Protein 4XUU (pdb70)

Sequence (651 aa):
SRSHQELISQLLQSYKLLLPDDEKFHGGWALIDCDPSLIDATHRDVDVLLLLSNSAYYVAYYDDEVDKVNQYQRLSLENLEKIEIGPEPTLFGKPKFSCRLHYRYKEASGYFHTLRAVRNPEEDGKDTLQCIAELQITKQAGSDLPIIEKKLEAKASKPHEDIISRSHQELISQLLQSYKLLLPDDEKFHGGWALIDCDPSLIDATHRDVDVLLLLSNSAYYVAYYDDEVDKVNQYQRLSLENLEKIEIGPEPTLFGKPKFSCRLHYRYKEASGYFHTLRAVRNPEEDGKDTLQCIAELQITKQAGSDLPIIEKKLEAKASKPHEDIISRSHQELISQLLQSYKLLLPDDEKFHGGWALIDCDPSLRDVDVLLLLSNSAYYVAYYDDEVDKVNQYQRLSLENLEKIEIGPEPTLFGKPKFSCRLHYRYKEASGYFHTLRAVRNPEEDGKDTLQCIAELQITKQAGSDLPIIEKKLEAKASKPHEDIISRSHQELISQLLQSYKLLLPDDEKFHGGWALIDCDPSLIDATHRDVDVLLLLSNSAYYVAYYDDEVDKVNQYQRLSLENLEKIEIGPEPTLFGKPKFSCRLHYRYKEASGYFHTLRAVRNPEEDGKDTLQCIAELQITKQAGSDLPIIEKKLEAKASKPHEDII

Secondary structure (DSSP, 8-state):
---HHHHHHHHHHH---SS-TT--EEEEEEEEE-SPPSS--S----EEEEEEESSEEEEEEEPSSSSSEEEEEEEEGGGEEEEEE-B---SSS---SB--EEEEETTEEEEEE-EEE---TT---HHHHHHHH--HHHHH------EEESPPPS-PPPPP--B-/---HHHHHHHHHHH---SS-TT--EEEEEEEEE-SPPSS-SS----EEEEEEESSEEEEEEE-SSSSSEEEEEEEEGGGEEEEEE-B---SSSS--SB--EEE--SS---EEE-EEE---TT---HHHHHHHH--HHHHH------EEE-PPP----S-PPPB-/---HHHHHHHHHHH---SS-TT--EEEEEEEEE-S------EEEEEEESSEEEEEEEPSSSS-EEEEEEEEGGGEEEEEE-B---SSSS--SB--EEE-SSS---EEE-EEE---TT---HHHHHHHH--HHHHH------EEESPPP---PPPP--B-/---HHHHHHHHHHH---SS-TT--EEEEEEEEE-SPPSSS-S----EEEEEEESSEEEEEEEPSSS--EEEEEEEEGGGEEEEEESB---SSS---SB--EEEEETTEEEEEE-EEE---TT---HHHHHHHH--HHHHH------EEE-PPP----S----B-

InterPro domains:
  IPR002013 SAC domain [PF02383] (50-415)
  IPR002013 SAC domain [PS50275] (167-518)
  IPR022158 Inositol phosphatase [PF12456] (592-697)
  IPR034753 hSac2 domain [PS51791] (593-760)

B-factor: mean 73.81, std 25.43, range [10.41, 188.33]

Nearest PDB structures (foldseek):
  4xuu-assembly1_D  TM=9.741E-01  e=4.977E-28  Homo sapiens
  4xuu-assembly1_C  TM=9.696E-01  e=1.429E-26  Homo sapiens
  6l30-assembly1_A  TM=5.326E-01  e=2.868E-04  Homo sapiens
  3qwm-assembly1_A-2  TM=5.636E-01  e=1.780E-02  Homo sapiens
  3nom-assembly2_B  TM=3.342E-01  e=1.898E-01  Zymomonas mobilis subsp. mobilis ATCC 10988

Solvent-accessible surface area: 35186 Å² total

Foldseek 3Di:
DDDPVRVVVVVVVVVVVVDDPVKDWDDKAKWWFQADDPPDDDDDTWIWIWTDILFWIKIFTADRVDGDGPAIATGTLVFFAEAEKEFGLDPDDDGQAIWWTWGADPNHTQAITIIAHDPDSNYRRRVVVVVVRVSAVSSVCPDGYYYHYDDDDNDDGDDDDHYD/DADPCNVVVVVVVVVVVVDPPVKDWDDKAKWWFQADDDDDDDDFTWIWIWTDILFWIKIWIADGPDGDTDAIATGTLVFQAEAEKEFGLDPDDGRQAIWWTWGADPNDTQAITIIFHDDDSNDRRRVVVVVVVVSQVSSVVPDGYYYHYDHDDNDDGDDDDHYD/DDDPVRVVVVVVVVVCVVDDPPKDWDDKAWWWFQDDPCQTWIWIWTDILFWIKIWIADNPDRDTDAIAIGTLVFFAEAEKEFGPDPDDDGQAIWWTWGQDPNDTQAITIIAHDDDSPDRRRVVVVVVVVSQVSCVVPDGYYYHYDHDDPDDGDDDDYYD/DADPVNVVVVVVVVVVVVDPPPKDWDDKAKWWFLAQDDVDRDDDTWIWIWTDILFWIKIFTADDPDGHTPAIATGGLQQFAEAEKEFRADPDDDGQAMWWTWGQDPNDTQAITIIAHPDDSNDNRRVVVVVVVVSQVSSVCPDGYDYHYDDDHNDHGDDDDHYD

Structure (mmCIF, N/CA/C/O backbone):
data_4XUU
#
_entry.id   4XUU
#
_cell.length_a   61.772
_cell.length_b   82.852
_cell.length_c   157.695
_cell.angle_alpha   90.000
_cell.angle_beta   90.000
_cell.angle_gamma   90.000
#
_symmetry.space_group_name_H-M   'P 21 21 21'
#
loop_
_entity.id
_entity.type
_entity.pdbx_description
1 polymer 'Phosphatidylinositide phosphatase SAC2'
2 water water
#
loop_
_atom_site.group_PDB
_atom_site.id
_atom_site.type_symbol
_atom_site.label_atom_id
_atom_site.label_alt_id
_atom_site.label_comp_id
_atom_site.label_asym_id
_atom_site.label_entity_id
_atom_site.label_seq_id
_atom_site.pdbx_PDB_ins_code
_atom_site.Cartn_x
_atom_site.Cartn_y
_atom_site.Cartn_z
_atom_site.occupancy
_atom_site.B_iso_or_equiv
_atom_site.auth_seq_id
_atom_site.auth_comp_id
_atom_site.auth_asym_id
_atom_site.auth_atom_id
_atom_site.pdbx_PDB_model_num
ATOM 1 N N . SER A 1 1 ? 61.411 32.070 36.128 1.00 147.63 1 SER A N 1
ATOM 2 C CA . SER A 1 1 ? 60.724 33.114 35.312 1.00 135.97 1 SER A CA 1
ATOM 3 C C . SER A 1 1 ? 60.958 32.905 33.814 1.00 131.33 1 SER A C 1
ATOM 4 O O . SER A 1 1 ? 61.494 31.875 33.399 1.00 137.41 1 SER A O 1
ATOM 7 N N . ARG A 1 2 ? 60.548 33.881 33.009 1.00 122.24 2 ARG A N 1
ATOM 8 C CA . ARG A 1 2 ? 60.727 33.811 31.558 1.00 118.43 2 ARG A CA 1
ATOM 9 C C . ARG A 1 2 ? 61.528 34.988 31.008 1.00 115.51 2 ARG A C 1
ATOM 10 O O . ARG A 1 2 ? 61.468 36.096 31.545 1.00 113.22 2 ARG A O 1
ATOM 18 N N . SER A 1 3 ? 62.273 34.730 29.935 1.00 117.37 3 SER A N 1
ATOM 19 C CA . SER A 1 3 ? 63.115 35.739 29.294 1.00 117.08 3 SER A CA 1
ATOM 20 C C . SER A 1 3 ? 62.289 36.818 28.586 1.00 109.21 3 SER A C 1
ATOM 21 O O . SER A 1 3 ? 61.066 36.692 28.453 1.00 103.67 3 SER A O 1
ATOM 24 N N . HIS A 1 4 ? 62.966 37.881 28.147 1.00 110.18 4 HIS A N 1
ATOM 25 C CA . HIS A 1 4 ? 62.338 38.945 27.364 1.00 105.28 4 HIS A CA 1
ATOM 26 C C . HIS A 1 4 ? 61.747 38.352 26.092 1.00 102.29 4 HIS A C 1
ATOM 27 O O . HIS A 1 4 ? 60.657 38.737 25.670 1.00 96.66 4 HIS A O 1
ATOM 34 N N . GLN A 1 5 ? 62.471 37.402 25.504 1.00 107.29 5 GLN A N 1
ATOM 35 C CA . GLN A 1 5 ? 62.041 36.726 24.286 1.00 106.54 5 GLN A CA 1
ATOM 36 C C . GLN A 1 5 ? 60.816 35.842 24.513 1.00 101.43 5 GLN A C 1
ATOM 37 O O . GLN A 1 5 ? 59.904 35.814 23.682 1.00 96.86 5 GLN A O 1
ATOM 43 N N . GLU A 1 6 ? 60.799 35.128 25.639 1.00 103.29 6 GLU A N 1
ATOM 44 C CA . GLU A 1 6 ? 59.685 34.237 25.970 1.00 100.89 6 GLU A CA 1
ATOM 45 C C . GLU A 1 6 ? 58.351 34.964 26.139 1.00 92.60 6 GLU A C 1
ATOM 46 O O . GLU A 1 6 ? 57.309 34.470 25.697 1.00 89.36 6 GLU A O 1
ATOM 52 N N . LEU A 1 7 ? 58.397 36.138 26.765 1.00 90.35 7 LEU A N 1
ATOM 53 C CA . LEU A 1 7 ? 57.212 36.975 26.943 1.00 84.75 7 LEU A CA 1
ATOM 54 C C . LEU A 1 7 ? 56.674 37.507 25.615 1.00 80.50 7 LEU A C 1
ATOM 55 O O . LEU A 1 7 ? 55.460 37.534 25.407 1.00 76.50 7 LEU A O 1
ATOM 60 N N . ILE A 1 8 ? 57.580 37.924 24.730 1.00 82.70 8 ILE A N 1
ATOM 61 C CA . ILE A 1 8 ? 57.209 38.466 23.418 1.00 80.76 8 ILE A CA 1
ATOM 62 C C . ILE A 1 8 ? 56.522 37.404 22.559 1.00 78.83 8 ILE A C 1
ATOM 63 O O . ILE A 1 8 ? 55.514 37.682 21.910 1.00 74.86 8 ILE A O 1
ATOM 68 N N . SER A 1 9 ? 57.069 36.190 22.576 1.00 83.08 9 SER A N 1
ATOM 69 C CA . SER A 1 9 ? 56.494 35.057 21.852 1.00 83.55 9 SER A CA 1
ATOM 70 C C . SER A 1 9 ? 55.117 34.680 22.394 1.00 79.32 9 SER A C 1
ATOM 71 O O . SER A 1 9 ? 54.199 34.390 21.625 1.00 76.57 9 SER A O 1
ATOM 74 N N . GLN A 1 10 ? 54.987 34.691 23.719 1.00 80.17 10 GLN A N 1
ATOM 75 C CA . GLN A 1 10 ? 53.727 34.381 24.388 1.00 78.60 10 GLN A CA 1
ATOM 76 C C . GLN A 1 10 ? 52.643 35.395 24.023 1.00 73.24 10 GLN A C 1
ATOM 77 O O . GLN A 1 10 ? 51.535 35.012 23.645 1.00 71.01 10 GLN A O 1
ATOM 83 N N . LEU A 1 11 ? 52.977 36.683 24.129 1.00 72.68 11 LEU A N 1
ATOM 84 C CA . LEU A 1 11 ? 52.072 37.770 23.755 1.00 70.16 11 LEU A CA 1
ATOM 85 C C . LEU A 1 11 ? 51.555 37.611 22.335 1.00 67.99 11 LEU A C 1
ATOM 86 O O . LEU A 1 11 ? 50.385 37.876 22.060 1.00 65.54 11 LEU A O 1
ATOM 91 N N . LEU A 1 12 ? 52.442 37.166 21.448 1.00 70.35 12 LEU A N 1
ATOM 92 C CA . LEU A 1 12 ? 52.141 37.024 20.033 1.00 70.16 12 LEU A CA 1
ATOM 93 C C . LEU A 1 12 ? 51.115 35.926 19.765 1.00 68.97 12 LEU A C 1
ATOM 94 O O . LEU A 1 12 ? 50.130 36.163 19.064 1.00 66.25 12 LEU A O 1
ATOM 99 N N . GLN A 1 13 ? 51.346 34.736 20.320 1.00 72.62 13 GLN A N 1
ATOM 100 C CA . GLN A 1 13 ? 50.435 33.606 20.119 1.00 73.96 13 GLN A CA 1
ATOM 101 C C . GLN A 1 13 ? 49.072 33.870 20.755 1.00 71.53 13 GLN A C 1
ATOM 102 O O . GLN A 1 13 ? 48.039 33.532 20.174 1.00 70.13 13 GLN A O 1
ATOM 108 N N . SER A 1 14 ? 49.088 34.494 21.933 1.00 72.58 14 SER A N 1
ATOM 109 C CA . SER A 1 14 ? 47.874 34.880 22.649 1.00 72.75 14 SER A CA 1
ATOM 110 C C . SER A 1 14 ? 47.041 35.863 21.831 1.00 69.67 14 SER A C 1
ATOM 111 O O . SER A 1 14 ? 45.821 35.730 21.739 1.00 69.26 14 SER A O 1
ATOM 114 N N . TYR A 1 15 ? 47.721 36.837 21.232 1.00 69.32 15 TYR A N 1
ATOM 115 C CA . TYR A 1 15 ? 47.097 37.850 20.384 1.00 68.68 15 TYR A CA 1
ATOM 116 C C . TYR A 1 15 ? 46.364 37.252 19.185 1.00 66.97 15 TYR A C 1
ATOM 117 O O . TYR A 1 15 ? 45.197 37.568 18.944 1.00 66.28 15 TYR A O 1
ATOM 134 N N . LYS A 1 17 ? 45.309 34.363 18.814 1.00 67.80 17 LYS A N 1
ATOM 135 C CA . LYS A 1 17 ? 44.245 33.496 19.302 1.00 69.18 17 LYS A CA 1
ATOM 136 C C . LYS A 1 17 ? 43.009 34.302 19.710 1.00 68.00 17 LYS A C 1
ATOM 137 O O . LYS A 1 17 ? 41.874 33.854 19.517 1.00 69.05 17 LYS A O 1
ATOM 143 N N . LEU A 1 18 ? 43.239 35.487 20.273 1.00 66.79 18 LEU A N 1
ATOM 144 C CA . LEU A 1 18 ? 42.158 36.371 20.704 1.00 67.47 18 LEU A CA 1
ATOM 145 C C . LEU A 1 18 ? 41.532 37.126 19.532 1.00 64.85 18 LEU A C 1
ATOM 146 O O . LEU A 1 18 ? 40.327 37.378 19.521 1.00 66.78 18 LEU A O 1
ATOM 151 N N . LEU A 1 19 ? 42.363 37.478 18.555 1.00 61.48 19 LEU A N 1
ATOM 152 C CA . LEU A 1 19 ? 41.955 38.304 17.417 1.00 60.32 19 LEU A CA 1
ATOM 153 C C . LEU A 1 19 ? 40.770 37.733 16.633 1.00 58.91 19 LEU A C 1
ATOM 154 O O . LEU A 1 19 ? 39.901 38.481 16.186 1.00 60.56 19 LEU A O 1
ATOM 159 N N . LEU A 1 20 ? 40.745 36.411 16.478 1.00 56.74 20 LEU A N 1
ATOM 160 C CA . LEU A 1 20 ? 39.740 35.734 15.668 1.00 55.55 20 LEU A CA 1
ATOM 161 C C . LEU A 1 20 ? 39.001 34.664 16.471 1.00 57.35 20 LEU A C 1
ATOM 162 O O . LEU A 1 20 ? 39.523 34.183 17.477 1.00 59.06 20 LEU A O 1
ATOM 167 N N . PRO A 1 21 ? 37.779 34.292 16.035 1.00 58.06 21 PRO A N 1
ATOM 168 C CA . PRO A 1 21 ? 37.066 33.166 16.639 1.00 61.55 21 PRO A CA 1
ATOM 169 C C . PRO A 1 21 ? 37.863 31.861 16.582 1.00 62.39 21 PRO A C 1
ATOM 170 O O . PRO A 1 21 ? 38.719 31.697 15.710 1.00 60.04 21 PRO A O 1
ATOM 174 N N . ASP A 1 22 ? 37.570 30.955 17.516 1.00 67.43 22 ASP A N 1
ATOM 175 C CA . ASP A 1 22 ? 38.233 29.649 17.639 1.00 71.17 22 ASP A CA 1
ATOM 176 C C . ASP A 1 22 ? 38.456 28.932 16.310 1.00 70.50 22 ASP A C 1
ATOM 177 O O . ASP A 1 22 ? 39.546 28.425 16.047 1.00 71.68 22 ASP A O 1
ATOM 182 N N . ASP A 1 23 ? 37.416 28.89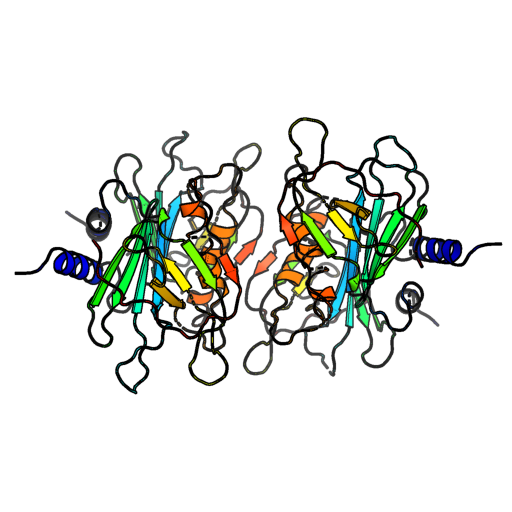8 15.483 1.00 70.89 23 ASP A N 1
ATOM 183 C CA . ASP A 1 23 ? 37.421 28.126 14.244 1.00 71.05 23 ASP A CA 1
ATOM 184 C C . ASP A 1 23 ? 38.133 28.802 13.065 1.00 65.68 23 ASP A C 1
ATOM 185 O O . ASP A 1 23 ? 38.431 28.148 12.066 1.00 66.57 23 ASP A O 1
ATOM 190 N N . GLU A 1 24 ? 38.414 30.097 13.187 1.00 60.75 24 GLU A N 1
ATOM 191 C CA . GLU A 1 24 ? 39.010 30.861 12.088 1.00 56.08 24 GLU A CA 1
ATOM 192 C C . GLU A 1 24 ? 40.540 30.914 12.124 1.00 54.87 24 GLU A C 1
ATOM 193 O O . GLU A 1 24 ? 41.151 30.909 13.194 1.00 56.33 24 GLU A O 1
ATOM 199 N N . LYS A 1 25 ? 41.144 30.960 10.939 1.00 52.92 25 LYS A N 1
ATOM 200 C CA . LYS A 1 25 ? 42.583 31.161 10.794 1.00 52.01 25 LYS A CA 1
ATOM 201 C C . LYS A 1 25 ? 42.910 32.445 10.044 1.00 47.37 25 LYS A C 1
ATOM 202 O O . LYS A 1 25 ? 42.259 32.794 9.059 1.00 45.53 25 LYS A O 1
ATOM 208 N N . PHE A 1 26 ? 43.933 33.136 10.531 1.00 46.00 26 PHE A N 1
ATOM 209 C CA . PHE A 1 26 ? 44.436 34.355 9.920 1.00 42.47 26 PHE A CA 1
ATOM 210 C C . PHE A 1 26 ? 45.121 34.052 8.591 1.00 42.69 26 PHE A C 1
ATOM 211 O O . PHE A 1 26 ? 45.910 33.115 8.491 1.00 45.90 26 PHE A O 1
ATOM 219 N N . HIS A 1 27 ? 44.800 34.848 7.576 1.00 39.73 27 HIS A N 1
ATOM 220 C CA . HIS A 1 27 ? 45.416 34.730 6.260 1.00 40.33 27 HIS A CA 1
ATOM 221 C C . HIS A 1 27 ? 46.275 35.954 5.965 1.00 38.69 27 HIS A C 1
ATOM 222 O O . HIS A 1 27 ? 47.383 35.835 5.437 1.00 40.69 27 HIS A O 1
ATOM 229 N N . GLY A 1 28 ? 45.754 37.127 6.314 1.00 35.59 28 GLY A N 1
ATOM 230 C CA . GLY A 1 28 ? 46.392 38.384 5.961 1.00 34.49 28 GLY A CA 1
ATOM 231 C C . GLY A 1 28 ? 45.686 39.595 6.530 1.00 32.05 28 GLY A C 1
ATOM 232 O O . GLY A 1 28 ? 44.522 39.512 6.942 1.00 30.95 28 GLY A O 1
ATOM 233 N N . GLY A 1 29 ? 46.410 40.714 6.555 1.00 31.70 29 GLY A N 1
ATOM 234 C CA . GLY A 1 29 ? 45.932 41.970 7.112 1.00 30.17 29 GLY A CA 1
ATOM 235 C C . GLY A 1 29 ? 46.706 43.134 6.525 1.00 31.02 29 GLY A C 1
ATOM 236 O O . GLY A 1 29 ? 47.898 43.007 6.225 1.00 32.93 29 GLY A O 1
ATOM 237 N N . TRP A 1 30 ? 46.029 44.266 6.343 1.00 29.85 30 TRP A N 1
ATOM 238 C CA . TRP A 1 30 ? 46.639 45.432 5.692 1.00 31.00 30 TRP A CA 1
ATOM 239 C C . TRP A 1 30 ? 46.183 46.739 6.327 1.00 31.33 30 TRP A C 1
ATOM 240 O O . TRP A 1 30 ? 45.013 46.892 6.691 1.00 30.29 30 TRP A O 1
ATOM 251 N N . ALA A 1 31 ? 47.113 47.675 6.460 1.00 33.81 31 ALA A N 1
ATOM 252 C CA . ALA A 1 31 ? 46.795 49.028 6.890 1.00 35.51 31 ALA A CA 1
ATOM 253 C C . ALA A 1 31 ? 46.378 49.826 5.669 1.00 35.91 31 ALA A C 1
ATOM 254 O O . ALA A 1 31 ? 47.093 49.847 4.666 1.00 36.77 31 ALA A O 1
ATOM 256 N N . LEU A 1 32 ? 45.215 50.468 5.750 1.00 36.11 32 LEU A N 1
ATOM 257 C CA . LEU A 1 32 ? 44.686 51.252 4.635 1.00 37.59 32 LEU A CA 1
ATOM 258 C C . LEU A 1 32 ? 44.095 52.587 5.093 1.00 40.98 32 LEU A C 1
ATOM 259 O O . LEU A 1 32 ? 44.121 52.923 6.280 1.00 42.35 32 LEU A O 1
ATOM 264 N N . ILE A 1 33 ? 43.580 53.347 4.131 1.00 43.37 33 ILE A N 1
ATOM 265 C CA . ILE A 1 33 ? 42.968 54.643 4.380 1.00 47.43 33 ILE A CA 1
ATOM 266 C C . ILE A 1 33 ? 41.607 54.680 3.697 1.00 47.88 33 ILE A C 1
ATOM 267 O O . ILE A 1 33 ? 41.455 54.165 2.592 1.00 46.36 33 ILE A O 1
ATOM 272 N N . ASP A 1 34 ? 40.624 55.271 4.376 1.00 51.17 34 ASP A N 1
ATOM 273 C CA . ASP A 1 34 ? 39.291 55.505 3.824 1.00 53.82 34 ASP A CA 1
ATOM 274 C C . ASP A 1 34 ? 39.387 56.472 2.647 1.00 57.94 34 ASP A C 1
ATOM 275 O O . ASP A 1 34 ? 39.957 57.553 2.768 1.00 61.42 34 ASP A O 1
ATOM 280 N N . CYS A 1 35 ? 38.830 56.066 1.512 1.00 58.99 35 CYS A N 1
ATOM 281 C CA . CYS A 1 35 ? 38.965 56.813 0.262 1.00 63.71 35 CYS A CA 1
ATOM 282 C C . CYS A 1 35 ? 37.746 57.682 -0.069 1.00 69.07 35 CYS A C 1
ATOM 283 O O . CYS A 1 35 ? 37.879 58.696 -0.757 1.00 73.63 35 CYS A O 1
ATOM 286 N N . ASP A 1 36 ? 36.570 57.291 0.416 1.00 70.26 36 ASP A N 1
ATOM 287 C CA . ASP A 1 36 ? 35.344 58.062 0.187 1.00 76.55 36 ASP A CA 1
ATOM 288 C C . ASP A 1 36 ? 35.267 59.340 1.027 1.00 81.87 36 ASP A C 1
ATOM 289 O O . ASP A 1 36 ? 35.685 59.343 2.189 1.00 80.73 36 ASP A O 1
ATOM 294 N N . PRO A 1 37 ? 34.736 60.432 0.437 1.00 88.65 37 PRO A N 1
ATOM 295 C CA . PRO A 1 37 ? 34.528 61.671 1.193 1.00 94.98 37 PRO A CA 1
ATOM 296 C C . PRO A 1 37 ? 33.563 61.453 2.356 1.00 96.68 37 PRO A C 1
ATOM 297 O O . PRO A 1 37 ? 32.412 61.062 2.144 1.00 98.06 37 PRO A O 1
ATOM 301 N N . SER A 1 38 ? 34.052 61.683 3.573 1.00 97.53 38 SER A N 1
ATOM 302 C CA . SER A 1 38 ? 33.255 61.513 4.785 1.00 99.83 38 SER A CA 1
ATOM 303 C C . SER A 1 38 ? 32.636 62.852 5.1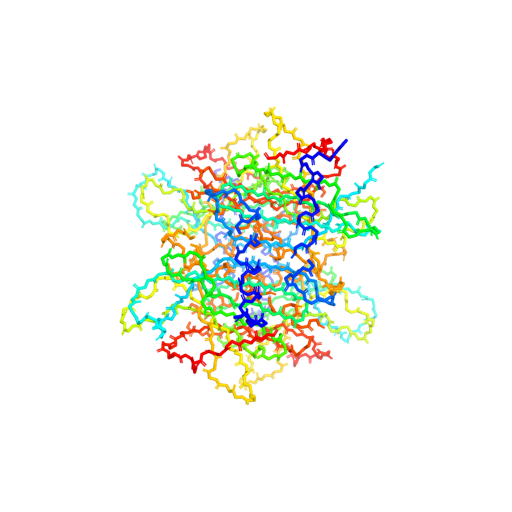85 1.00 108.63 38 SER A C 1
ATOM 304 O O . SER A 1 38 ? 33.234 63.909 4.962 1.00 112.49 38 SER A O 1
ATOM 307 N N . LEU A 1 39 ? 31.448 62.796 5.783 1.00 112.70 39 LEU A N 1
ATOM 308 C CA . LEU A 1 39 ? 30.597 63.986 5.923 1.00 122.21 39 LEU A CA 1
ATOM 309 C C . LEU A 1 39 ? 30.460 64.535 7.356 1.00 127.35 39 LEU A C 1
ATOM 310 O O . LEU A 1 39 ? 29.400 65.047 7.732 1.00 134.57 39 LEU A O 1
ATOM 315 N N . ILE A 1 40 ? 31.529 64.428 8.146 1.00 124.38 40 ILE A N 1
ATOM 316 C CA . ILE A 1 40 ? 31.598 65.110 9.442 1.00 130.17 40 ILE A CA 1
ATOM 317 C C . ILE A 1 40 ? 32.186 66.504 9.210 1.00 136.20 40 ILE A C 1
ATOM 318 O O . ILE A 1 40 ? 31.568 67.516 9.552 1.00 145.11 40 ILE A O 1
ATOM 323 N N . ASP A 1 41 ? 33.381 66.535 8.621 1.00 131.82 41 ASP A N 1
ATOM 324 C CA . ASP A 1 41 ? 34.037 67.770 8.201 1.00 137.08 41 ASP A CA 1
ATOM 325 C C . ASP A 1 41 ? 34.699 67.587 6.838 1.00 132.02 41 ASP A C 1
ATOM 326 O O . ASP A 1 41 ? 35.256 66.526 6.545 1.00 123.94 41 ASP A O 1
ATOM 331 N N . ALA A 1 42 ? 34.629 68.627 6.011 1.00 137.51 42 ALA A N 1
ATOM 332 C CA . ALA A 1 42 ? 35.269 68.619 4.698 1.00 134.40 42 ALA A CA 1
ATOM 333 C C . ALA A 1 42 ? 36.642 69.289 4.772 1.00 136.38 42 ALA A C 1
ATOM 334 O O . ALA A 1 42 ? 36.786 70.483 4.487 1.00 144.18 42 ALA A O 1
ATOM 336 N N . THR A 1 43 ? 37.640 68.506 5.176 1.00 128.73 43 THR A N 1
ATOM 337 C CA . THR A 1 43 ? 39.017 68.982 5.328 1.00 129.14 43 THR A CA 1
ATOM 338 C C . THR A 1 43 ? 39.995 67.964 4.736 1.00 121.47 43 THR A C 1
ATOM 339 O O . THR A 1 43 ? 39.623 67.180 3.859 1.00 117.77 43 THR A O 1
ATOM 343 N N . HIS A 1 44 ? 41.237 67.978 5.219 1.00 119.58 44 HIS A N 1
ATOM 344 C CA . HIS A 1 44 ? 42.278 67.074 4.725 1.00 113.11 44 HIS A CA 1
ATOM 345 C C . HIS A 1 44 ? 42.949 66.313 5.872 1.00 107.50 44 HIS A C 1
ATOM 346 O O . HIS A 1 44 ? 43.965 66.758 6.420 1.00 109.79 44 HIS A O 1
ATOM 353 N N . ARG A 1 45 ? 42.362 65.173 6.234 1.00 100.47 45 ARG A N 1
ATOM 354 C CA . ARG A 1 45 ? 42.920 64.284 7.259 1.00 94.88 45 ARG A CA 1
ATOM 355 C C . ARG A 1 45 ? 42.532 62.828 6.991 1.00 86.88 45 ARG A C 1
ATOM 356 O O . ARG A 1 45 ? 41.354 62.510 6.809 1.00 85.67 45 ARG A O 1
ATOM 364 N N . ASP A 1 46 ? 43.537 61.957 6.958 1.00 81.78 46 ASP A N 1
ATOM 365 C CA . ASP A 1 46 ? 43.349 60.550 6.595 1.00 74.64 46 ASP A CA 1
ATOM 366 C C . ASP A 1 46 ? 42.677 59.750 7.700 1.00 70.63 46 ASP A C 1
ATOM 367 O O . ASP A 1 46 ? 43.098 59.801 8.859 1.00 71.25 46 ASP A O 1
ATOM 372 N N . VAL A 1 47 ? 41.629 59.018 7.337 1.00 66.69 47 VAL A N 1
ATOM 373 C CA . VAL A 1 47 ? 41.017 58.062 8.252 1.00 62.55 47 VAL A CA 1
ATOM 374 C C . VAL A 1 47 ? 41.690 56.705 8.054 1.00 56.86 47 VAL A C 1
ATOM 375 O O . VAL A 1 47 ? 41.598 56.113 6.979 1.00 54.51 47 VAL A O 1
ATOM 379 N N . ASP A 1 48 ? 42.384 56.238 9.090 1.00 54.96 48 ASP A N 1
ATOM 380 C CA . ASP A 1 48 ? 43.039 54.931 9.075 1.00 50.38 48 ASP A CA 1
ATOM 381 C C . ASP A 1 48 ? 42.030 53.797 9.119 1.00 46.71 48 ASP A C 1
ATOM 382 O O . ASP A 1 48 ? 41.028 53.870 9.831 1.00 47.22 48 ASP A O 1
ATOM 387 N N . VAL A 1 49 ? 42.313 52.751 8.348 1.00 43.28 49 VAL A N 1
ATOM 388 C CA . VAL A 1 49 ? 41.459 51.568 8.263 1.00 40.28 49 VAL A CA 1
ATOM 389 C C . VAL A 1 49 ? 42.294 50.296 8.376 1.00 37.82 49 VAL A C 1
ATOM 390 O O . VAL A 1 49 ? 43.346 50.171 7.736 1.00 37.53 49 VAL A O 1
ATOM 394 N N . LEU A 1 50 ? 41.827 49.360 9.201 1.00 36.40 50 LEU A N 1
ATOM 395 C CA . LEU A 1 50 ? 42.449 48.048 9.284 1.00 34.39 50 LEU A CA 1
ATOM 396 C C . LEU A 1 50 ? 41.565 47.005 8.598 1.00 32.63 50 LEU A C 1
ATOM 397 O O . LEU A 1 50 ? 40.376 46.890 8.899 1.00 32.66 50 LEU A O 1
ATOM 402 N N . LEU A 1 51 ? 42.156 46.262 7.666 1.00 31.37 51 LEU A N 1
ATOM 403 C CA . LEU A 1 51 ? 41.460 45.181 6.979 1.00 30.40 51 LEU A CA 1
ATOM 404 C C . LEU A 1 51 ? 42.128 43.850 7.304 1.00 30.35 51 LEU A C 1
ATOM 405 O O . LEU A 1 51 ? 43.324 43.670 7.044 1.00 31.30 51 LEU A O 1
ATOM 410 N N . LEU A 1 52 ? 41.364 42.931 7.885 1.00 29.97 52 LEU A N 1
ATOM 411 C CA . LEU A 1 52 ? 41.881 41.605 8.207 1.00 30.42 52 LEU A CA 1
ATOM 412 C C . LEU A 1 52 ? 41.156 40.541 7.401 1.00 30.20 52 LEU A C 1
ATOM 413 O O . LEU A 1 52 ? 39.963 40.651 7.129 1.00 30.01 52 LEU A O 1
ATOM 418 N N . LEU A 1 53 ? 41.880 39.498 7.030 1.00 30.74 53 LEU A N 1
ATOM 419 C CA . LEU A 1 53 ? 41.277 38.411 6.289 1.00 31.45 53 LEU A CA 1
ATOM 420 C C . LEU A 1 53 ? 41.488 37.078 7.004 1.00 33.57 53 LEU A C 1
ATOM 421 O O . LEU A 1 53 ? 42.620 36.657 7.247 1.00 34.99 53 LEU A O 1
ATOM 426 N N . SER A 1 54 ? 40.385 36.426 7.347 1.00 34.55 54 SER A N 1
ATOM 427 C CA . SER A 1 54 ? 40.441 35.045 7.816 1.00 37.59 54 SER A CA 1
ATOM 428 C C . SER A 1 54 ? 39.990 34.110 6.699 1.00 39.17 54 SER A C 1
ATOM 429 O O . SER A 1 54 ? 39.674 34.554 5.594 1.00 38.01 54 SER A O 1
ATOM 432 N N . ASN A 1 55 ? 39.961 32.814 6.994 1.00 42.61 55 ASN A N 1
ATOM 433 C CA . ASN A 1 55 ? 39.532 31.807 6.030 1.00 44.91 55 ASN A CA 1
ATOM 434 C C . ASN A 1 55 ? 38.042 31.897 5.681 1.00 44.99 55 ASN A C 1
ATOM 435 O O . ASN A 1 55 ? 37.606 31.357 4.666 1.00 46.70 55 ASN A O 1
ATOM 440 N N . SER A 1 56 ? 37.270 32.588 6.516 1.00 43.81 56 SER A N 1
ATOM 441 C CA . SER A 1 56 ? 35.819 32.626 6.356 1.00 45.02 56 SER A CA 1
ATOM 442 C C . SER A 1 56 ? 35.201 34.025 6.429 1.00 42.69 56 SER A C 1
ATOM 443 O O . SER A 1 56 ? 34.020 34.197 6.134 1.00 43.81 56 SER A O 1
ATOM 446 N N . ALA A 1 57 ? 35.997 35.019 6.816 1.00 40.24 57 ALA A N 1
ATOM 447 C CA . ALA A 1 57 ? 35.494 36.373 7.012 1.00 38.64 57 ALA A CA 1
ATOM 448 C C . ALA A 1 57 ? 36.571 37.420 6.786 1.00 36.26 57 ALA A C 1
ATOM 449 O O . ALA A 1 57 ? 37.765 37.127 6.847 1.00 36.01 57 ALA A O 1
ATOM 451 N N . TYR A 1 58 ? 36.144 38.646 6.513 1.00 35.56 58 TYR A N 1
ATOM 452 C CA . TYR A 1 58 ? 37.054 39.778 6.537 1.00 34.04 58 TYR A CA 1
ATOM 453 C C . TYR A 1 58 ? 36.562 40.794 7.556 1.00 34.41 58 TYR A C 1
ATOM 454 O O . TYR A 1 58 ? 35.367 40.836 7.875 1.00 36.08 58 TYR A O 1
ATOM 463 N N . TYR A 1 59 ? 37.496 41.580 8.084 1.00 33.60 59 TYR A N 1
ATOM 464 C CA . TYR A 1 59 ? 37.231 42.495 9.187 1.00 34.46 59 TYR A CA 1
ATOM 465 C C . TYR A 1 59 ? 37.655 43.897 8.793 1.00 34.39 59 TYR A C 1
ATOM 466 O O . TYR A 1 59 ? 38.778 44.098 8.314 1.00 33.40 59 TYR A O 1
ATOM 475 N N . VAL A 1 60 ? 36.754 44.859 8.980 1.00 36.11 60 VAL A N 1
ATOM 476 C CA . VAL A 1 60 ? 37.049 46.252 8.668 1.00 36.97 60 VAL A CA 1
ATOM 477 C C . VAL A 1 60 ? 36.891 47.120 9.910 1.00 39.23 60 VAL A C 1
ATOM 478 O O . VAL A 1 60 ? 35.817 47.172 10.514 1.00 41.11 60 VAL A O 1
ATOM 482 N N . ALA A 1 61 ? 37.976 47.794 10.281 1.00 39.85 61 ALA A N 1
ATOM 483 C CA . ALA A 1 61 ? 37.993 48.666 11.446 1.00 42.94 61 ALA A CA 1
ATOM 484 C C . ALA A 1 61 ? 38.438 50.072 11.064 1.00 44.90 61 ALA A C 1
ATOM 485 O O . ALA A 1 61 ? 39.538 50.257 10.540 1.00 44.04 61 ALA A O 1
ATOM 487 N N . TYR A 1 62 ? 37.576 51.054 11.316 1.00 48.64 62 TYR A N 1
ATOM 488 C CA . TYR A 1 62 ? 37.915 52.462 11.108 1.00 52.14 62 TYR A CA 1
ATOM 489 C C . TYR A 1 62 ? 38.444 53.072 12.406 1.00 55.48 62 TYR A C 1
ATOM 490 O O . TYR A 1 62 ? 37.890 52.835 13.480 1.00 57.18 62 TYR A O 1
ATOM 499 N N . TYR A 1 63 ? 39.516 53.851 12.304 1.00 57.59 63 TYR A N 1
ATOM 500 C CA . TYR A 1 63 ? 40.122 54.489 13.472 1.00 61.90 63 TYR A CA 1
ATOM 501 C C . TYR A 1 63 ? 39.739 55.960 13.574 1.00 67.36 63 TYR A C 1
ATOM 502 O O . TYR A 1 63 ? 39.581 56.640 12.559 1.00 68.22 63 TYR A O 1
ATOM 511 N N . ASP A 1 64 ? 39.593 56.449 14.801 1.00 72.34 64 ASP A N 1
ATOM 512 C CA . ASP A 1 64 ? 39.381 57.875 15.025 1.00 78.96 64 ASP A CA 1
ATOM 513 C C . ASP A 1 64 ? 40.662 58.644 14.714 1.00 81.04 64 ASP A C 1
ATOM 514 O O . ASP A 1 64 ? 41.754 58.229 15.109 1.00 79.92 64 ASP A O 1
ATOM 519 N N . ASP A 1 65 ? 40.592 59.768 14.029 1.00 85.15 65 ASP A N 1
ATOM 520 C CA . ASP A 1 65 ? 41.835 60.491 13.779 1.00 88.17 65 ASP A CA 1
ATOM 521 C C . ASP A 1 65 ? 42.528 61.023 15.040 1.00 92.99 65 ASP A C 1
ATOM 522 O O . ASP A 1 65 ? 43.744 60.962 15.167 1.00 93.24 65 ASP A O 1
ATOM 527 N N . GLU A 1 66 ? 41.742 61.544 15.971 1.00 97.84 66 GLU A N 1
ATOM 528 C CA . GLU A 1 66 ? 42.272 62.126 17.188 1.00 103.47 66 GLU A CA 1
ATOM 529 C C . GLU A 1 66 ? 42.997 61.124 18.028 1.00 101.37 66 GLU A C 1
ATOM 530 O O . GLU A 1 66 ? 44.065 61.402 18.542 1.00 104.17 66 GLU A O 1
ATOM 536 N N . VAL A 1 67 ? 42.426 59.942 18.154 1.00 97.09 67 VAL A N 1
ATOM 537 C CA . VAL A 1 67 ? 43.050 58.905 18.956 1.00 95.47 67 VAL A CA 1
ATOM 538 C C . VAL A 1 67 ? 43.170 57.617 18.202 1.00 88.93 67 VAL A C 1
ATOM 539 O O . VAL A 1 67 ? 42.435 57.371 17.249 1.00 85.75 67 VAL A O 1
ATOM 543 N N . ASP A 1 68 ? 44.122 56.809 18.640 1.00 94.90 68 ASP A N 1
ATOM 544 C CA . ASP A 1 68 ? 44.459 55.562 17.974 1.00 89.45 68 ASP A CA 1
ATOM 545 C C . ASP A 1 68 ? 43.601 54.413 18.403 1.00 85.48 68 ASP A C 1
ATOM 546 O O . ASP A 1 68 ? 44.088 53.462 18.973 1.00 84.73 68 ASP A O 1
ATOM 551 N N . LYS A 1 69 ? 42.320 54.498 18.116 1.00 83.23 69 LYS A N 1
ATOM 552 C CA . LYS A 1 69 ? 41.426 53.414 18.423 1.00 79.53 69 LYS A CA 1
ATOM 553 C C . LYS A 1 69 ? 40.146 53.516 17.606 1.00 76.68 69 LYS A C 1
ATOM 554 O O . LYS A 1 69 ? 39.806 54.567 17.078 1.00 78.37 69 LYS A O 1
ATOM 560 N N . VAL A 1 70 ? 39.422 52.415 17.562 1.00 72.59 70 VAL A N 1
ATOM 561 C CA . VAL A 1 70 ? 38.263 52.248 16.731 1.00 69.35 70 VAL A CA 1
ATOM 562 C C . VAL A 1 70 ? 37.048 53.138 16.888 1.00 71.26 70 VAL A C 1
ATOM 563 O O . VAL A 1 70 ? 36.706 53.584 17.933 1.00 74.65 70 VAL A O 1
ATOM 567 N N . ASN A 1 71 ? 36.437 53.414 15.763 1.00 69.01 71 ASN A N 1
ATOM 568 C CA . ASN A 1 71 ? 35.281 54.226 15.664 1.00 70.43 71 ASN A CA 1
ATOM 569 C C . ASN A 1 71 ? 34.190 53.334 15.150 1.00 67.23 71 ASN A C 1
ATOM 570 O O . ASN A 1 71 ? 33.024 53.575 15.350 1.00 69.25 71 ASN A O 1
ATOM 575 N N . GLN A 1 72 ? 34.591 52.304 14.434 1.00 62.03 72 GLN A N 1
ATOM 576 C CA . GLN A 1 72 ? 33.659 51.382 13.835 1.00 58.92 72 GLN A CA 1
ATOM 577 C C . GLN A 1 72 ? 34.304 50.041 13.648 1.00 54.45 72 GLN A C 1
ATOM 578 O O . GLN A 1 72 ? 35.446 49.969 13.367 1.00 52.80 72 GLN A O 1
ATOM 584 N N . TYR A 1 73 ? 33.546 48.978 13.766 1.00 52.55 73 TYR A N 1
ATOM 585 C CA . TYR A 1 73 ? 34.080 47.627 13.612 1.00 48.96 73 TYR A CA 1
ATOM 586 C C . TYR A 1 73 ? 33.047 46.696 12.987 1.00 47.61 73 TYR A C 1
ATOM 587 O O . TYR A 1 73 ? 31.893 46.677 13.395 1.00 49.70 73 TYR A O 1
ATOM 596 N N . GLN A 1 74 ? 33.476 45.921 11.998 1.00 44.56 74 GLN A N 1
ATOM 597 C CA . GLN A 1 74 ? 32.593 44.998 11.296 1.00 43.79 74 GLN A CA 1
ATOM 598 C C . GLN A 1 74 ? 33.295 43.680 11.003 1.00 41.87 74 GLN A C 1
ATOM 599 O O . GLN A 1 74 ? 34.373 43.668 10.416 1.00 39.94 74 GLN A O 1
ATOM 605 N N . ARG A 1 75 ? 32.691 42.574 11.426 1.00 42.82 75 ARG A N 1
ATOM 606 C CA . ARG A 1 75 ? 33.059 41.272 10.893 1.00 41.74 75 ARG A CA 1
ATOM 607 C C . ARG A 1 75 ? 32.060 40.961 9.802 1.00 42.67 75 ARG A C 1
ATOM 608 O O . ARG A 1 75 ? 30.847 41.082 9.999 1.00 44.83 75 ARG A O 1
ATOM 616 N N . LEU A 1 76 ? 32.574 40.576 8.645 1.00 41.57 76 LEU A N 1
ATOM 617 C CA . LEU A 1 76 ? 31.735 40.336 7.485 1.00 42.87 76 LEU A CA 1
ATOM 618 C C . LEU A 1 76 ? 32.101 38.995 6.882 1.00 43.38 76 LEU A C 1
ATOM 619 O O . LEU A 1 76 ? 33.261 38.758 6.524 1.00 41.82 76 LEU A O 1
ATOM 624 N N . SER A 1 77 ? 31.114 38.110 6.793 1.00 46.37 77 SER A N 1
ATOM 625 C CA . SER A 1 77 ? 31.307 36.807 6.176 1.00 47.94 77 SER A CA 1
ATOM 626 C C . SER A 1 77 ? 31.709 36.994 4.721 1.00 46.71 77 SER A C 1
ATOM 627 O O . SER A 1 77 ? 31.252 37.935 4.063 1.00 46.24 77 SER A O 1
ATOM 630 N N . LEU A 1 78 ? 32.569 36.107 4.226 1.00 46.76 78 LEU A N 1
ATOM 631 C CA . LEU A 1 78 ? 33.013 36.176 2.837 1.00 46.08 78 LEU A CA 1
ATOM 632 C C . LEU A 1 78 ? 31.893 35.858 1.844 1.00 49.14 78 LEU A C 1
ATOM 633 O O . LEU A 1 78 ? 31.934 36.310 0.700 1.00 48.70 78 LEU A O 1
ATOM 638 N N . GLU A 1 79 ? 30.893 35.090 2.283 1.00 52.87 79 GLU A N 1
ATOM 639 C CA . GLU A 1 79 ? 29.713 34.817 1.459 1.00 56.71 79 GLU A CA 1
ATOM 640 C C . GLU A 1 79 ? 29.023 36.096 0.998 1.00 56.00 79 GLU A C 1
ATOM 641 O O . GLU A 1 79 ? 28.464 36.143 -0.100 1.00 57.91 79 GLU A O 1
ATOM 647 N N . ASN A 1 80 ? 29.068 37.123 1.846 1.00 53.79 80 ASN A N 1
ATOM 648 C CA . ASN A 1 80 ? 28.358 38.375 1.603 1.00 53.75 80 ASN A CA 1
ATOM 649 C C . ASN A 1 80 ? 29.144 39.412 0.806 1.00 50.77 80 ASN A C 1
ATOM 650 O O . ASN A 1 80 ? 28.584 40.434 0.403 1.00 51.29 80 ASN A O 1
ATOM 655 N N . LEU A 1 81 ? 30.433 39.152 0.589 1.00 48.09 81 LEU A N 1
ATOM 656 C CA . LEU A 1 81 ? 31.263 40.005 -0.258 1.00 45.68 81 LEU A CA 1
ATOM 657 C C . LEU A 1 81 ? 30.940 39.738 -1.727 1.00 47.38 81 LEU A C 1
ATOM 658 O O . LEU A 1 81 ? 31.341 38.715 -2.276 1.00 48.09 81 LEU A O 1
ATOM 663 N N . GLU A 1 82 ? 30.218 40.667 -2.352 1.00 48.49 82 GLU A N 1
ATOM 664 C CA . GLU A 1 82 ? 29.665 40.472 -3.698 1.00 51.11 82 GLU A CA 1
ATOM 665 C C . GLU A 1 82 ? 30.702 40.601 -4.810 1.00 49.48 82 GLU A C 1
ATOM 666 O O . GLU A 1 82 ? 30.808 39.726 -5.669 1.00 51.10 82 GLU A O 1
ATOM 672 N N . LYS A 1 83 ? 31.446 41.705 -4.795 1.00 46.74 83 LYS A N 1
ATOM 673 C CA . LYS A 1 83 ? 32.387 42.036 -5.860 1.00 45.48 83 LYS A CA 1
ATOM 674 C C . LYS A 1 83 ? 33.387 43.086 -5.394 1.00 42.78 83 LYS A C 1
ATOM 675 O O . LYS A 1 83 ? 33.172 43.750 -4.378 1.00 41.91 83 LYS A O 1
ATOM 681 N N . ILE A 1 84 ? 34.482 43.221 -6.139 1.00 41.68 84 ILE A N 1
ATOM 682 C CA . ILE A 1 84 ? 35.466 44.267 -5.894 1.00 39.97 84 ILE A CA 1
ATOM 683 C C . ILE A 1 84 ? 35.652 45.120 -7.147 1.00 41.44 84 ILE A C 1
ATOM 684 O O . ILE A 1 84 ? 35.808 44.594 -8.249 1.00 42.36 84 ILE A O 1
ATOM 689 N N . GLU A 1 85 ? 35.636 46.437 -6.968 1.00 41.99 85 GLU A N 1
ATOM 690 C CA . GLU A 1 85 ? 35.922 47.364 -8.059 1.00 43.87 85 GLU A CA 1
ATOM 691 C C . GLU A 1 85 ? 37.216 48.116 -7.786 1.00 43.13 85 GLU A C 1
ATOM 692 O O . GLU A 1 85 ? 37.437 48.575 -6.666 1.00 42.48 85 GLU A O 1
ATOM 698 N N . ILE A 1 86 ? 38.072 48.230 -8.799 1.00 43.93 86 ILE A N 1
ATOM 699 C CA . ILE A 1 86 ? 39.321 48.983 -8.673 1.00 44.20 86 ILE A CA 1
ATOM 700 C C . ILE A 1 86 ? 39.477 50.014 -9.794 1.00 47.42 86 ILE A C 1
ATOM 701 O O . ILE A 1 86 ? 39.591 49.663 -10.974 1.00 48.85 86 ILE A O 1
ATOM 706 N N . GLY A 1 87 ? 39.488 51.286 -9.415 1.00 49.10 87 GLY A N 1
ATOM 707 C CA . GLY A 1 87 ? 39.653 52.364 -10.379 1.00 52.94 87 GLY A CA 1
ATOM 708 C C . GLY A 1 87 ? 40.027 53.683 -9.739 1.00 55.12 87 GLY A C 1
ATOM 709 O O . GLY A 1 87 ? 40.210 53.751 -8.523 1.00 53.59 87 GLY A O 1
ATOM 710 N N . PRO A 1 88 ? 40.142 54.745 -10.559 1.00 59.32 88 PRO A N 1
ATOM 711 C CA . PRO A 1 88 ? 40.465 56.080 -10.058 1.00 62.63 88 PRO A CA 1
ATOM 712 C C . PRO A 1 88 ? 39.448 56.568 -9.030 1.00 63.17 88 PRO A C 1
ATOM 713 O O . PRO A 1 88 ? 38.249 56.308 -9.172 1.00 62.90 88 PRO A O 1
ATOM 717 N N . GLU A 1 89 ? 39.940 57.262 -8.007 1.00 64.62 89 GLU A N 1
ATOM 718 C CA . GLU A 1 89 ? 39.106 57.798 -6.925 1.00 66.02 89 GLU A CA 1
ATOM 719 C C . GLU A 1 89 ? 37.936 58.657 -7.418 1.00 70.32 89 GLU A C 1
ATOM 720 O O . GLU A 1 89 ? 38.086 59.430 -8.371 1.00 74.09 89 GLU A O 1
ATOM 726 N N . PRO A 1 90 ? 36.762 58.510 -6.773 1.00 70.29 90 PRO A N 1
ATOM 727 C CA . PRO A 1 90 ? 35.594 59.330 -7.102 1.00 74.92 90 PRO A CA 1
ATOM 728 C C . PRO A 1 90 ? 35.731 60.771 -6.601 1.00 80.33 90 PRO A C 1
ATOM 729 O O . PRO A 1 90 ? 35.159 61.128 -5.565 1.00 81.40 90 PRO A O 1
ATOM 733 N N . THR A 1 91 ? 36.487 61.588 -7.332 1.00 84.37 91 THR A N 1
ATOM 734 C CA . THR A 1 91 ? 36.660 62.996 -6.975 1.00 90.66 91 THR A CA 1
ATOM 735 C C . THR A 1 91 ? 35.441 63.815 -7.368 1.00 96.17 91 THR A C 1
ATOM 736 O O . THR A 1 91 ? 34.855 63.608 -8.435 1.00 97.15 91 THR A O 1
ATOM 740 N N . LEU A 1 92 ? 35.069 64.752 -6.502 1.00 100.53 92 LEU A N 1
ATOM 741 C CA . LEU A 1 92 ? 33.907 65.599 -6.741 1.00 106.63 92 LEU A CA 1
ATOM 742 C C . LEU A 1 92 ? 34.183 66.673 -7.798 1.00 113.35 92 LEU A C 1
ATOM 743 O O . LEU A 1 92 ? 33.249 67.240 -8.369 1.00 118.24 92 LEU A O 1
ATOM 748 N N . PHE A 1 93 ? 35.466 66.936 -8.055 1.00 114.15 93 PHE A N 1
ATOM 749 C CA . PHE A 1 93 ? 35.896 67.780 -9.176 1.00 120.20 93 PHE A CA 1
ATOM 750 C C . PHE A 1 93 ? 37.367 67.525 -9.529 1.00 118.47 93 PHE A C 1
ATOM 751 O O . PHE A 1 93 ? 38.160 67.126 -8.670 1.00 115.00 93 PHE A O 1
ATOM 759 N N . GLY A 1 94 ? 37.717 67.760 -10.792 1.00 119.24 94 GLY A N 1
ATOM 760 C CA . GLY A 1 94 ? 39.107 67.707 -11.242 1.00 119.17 94 GLY A CA 1
ATOM 761 C C . GLY A 1 94 ? 39.684 66.312 -11.393 1.00 112.05 94 GLY A C 1
ATOM 762 O O . GLY A 1 94 ? 38.957 65.315 -11.361 1.00 107.25 94 GLY A O 1
ATOM 763 N N . LYS A 1 95 ? 41.005 66.255 -11.551 1.00 111.97 95 LYS A N 1
ATOM 764 C CA . LYS A 1 95 ? 41.724 65.005 -11.790 1.00 106.40 95 LYS A CA 1
ATOM 765 C C . LYS A 1 95 ? 41.793 64.128 -10.544 1.00 100.03 95 LYS A C 1
ATOM 766 O O . LYS A 1 95 ? 42.167 64.605 -9.469 1.00 100.64 95 LYS A O 1
ATOM 772 N N . PRO A 1 96 ? 41.419 62.842 -10.682 1.00 94.43 96 PRO A N 1
ATOM 773 C CA . PRO A 1 96 ? 41.679 61.873 -9.619 1.00 88.59 96 PRO A CA 1
ATOM 774 C C . PRO A 1 96 ? 43.172 61.569 -9.546 1.00 87.68 96 PRO A C 1
ATOM 775 O O . PRO A 1 96 ? 43.824 61.414 -10.584 1.00 89.09 96 PRO A O 1
ATOM 779 N N . LYS A 1 97 ? 43.709 61.509 -8.331 1.00 85.94 97 LYS A N 1
ATOM 780 C CA . LYS A 1 97 ? 45.137 61.268 -8.142 1.00 85.64 97 LYS A CA 1
ATOM 781 C C . LYS A 1 97 ? 45.433 59.774 -8.102 1.00 79.87 97 LYS A C 1
ATOM 782 O O . LYS A 1 97 ? 46.108 59.244 -8.988 1.00 80.04 97 LYS A O 1
ATOM 788 N N . PHE A 1 98 ? 44.904 59.103 -7.081 1.00 75.30 98 PHE A N 1
ATOM 789 C CA . PHE A 1 98 ? 45.206 57.698 -6.804 1.00 70.12 98 PHE A CA 1
ATOM 790 C C . PHE A 1 98 ? 44.044 56.753 -7.119 1.00 66.19 98 PHE A C 1
ATOM 791 O O . PHE A 1 98 ? 42.918 57.187 -7.365 1.00 67.15 98 PHE A O 1
ATOM 799 N N . SER A 1 99 ? 44.334 55.456 -7.106 1.00 62.16 99 SER A N 1
ATOM 800 C CA . SER A 1 99 ? 43.318 54.428 -7.292 1.00 58.60 99 SER A CA 1
ATOM 801 C C . SER A 1 99 ? 42.686 54.073 -5.955 1.00 55.68 99 SER A C 1
ATOM 802 O O . SER A 1 99 ? 43.322 54.197 -4.906 1.00 55.22 99 SER A O 1
ATOM 805 N N . CYS A 1 100 ? 41.434 53.633 -5.996 1.00 53.99 100 CYS A N 1
ATOM 806 C CA . CYS A 1 100 ? 40.770 53.125 -4.805 1.00 51.62 100 CYS A CA 1
ATOM 807 C C . CYS A 1 100 ? 40.121 51.767 -5.049 1.00 48.60 100 CYS A C 1
ATOM 808 O O . CYS A 1 100 ? 39.813 51.399 -6.186 1.00 48.85 100 CYS A O 1
ATOM 819 N N . ARG A 1 102 ? 36.994 49.270 -3.980 1.00 42.62 102 ARG A N 1
ATOM 820 C CA . ARG A 1 102 ? 35.642 49.285 -3.457 1.00 42.60 102 ARG A CA 1
ATOM 821 C C . ARG A 1 102 ? 35.124 47.866 -3.214 1.00 40.91 102 ARG A C 1
ATOM 822 O O . ARG A 1 102 ? 35.015 47.065 -4.143 1.00 40.94 102 ARG A O 1
ATOM 830 N N . LEU A 1 103 ? 34.817 47.571 -1.955 1.00 39.75 103 LEU A N 1
ATOM 831 C CA . LEU A 1 103 ? 34.326 46.262 -1.535 1.00 38.74 103 LEU A CA 1
ATOM 832 C C . LEU A 1 103 ? 32.822 46.316 -1.309 1.00 40.68 103 LEU A C 1
ATOM 833 O O . LEU A 1 103 ? 32.360 46.870 -0.310 1.00 41.36 103 LEU A O 1
ATOM 838 N N . HIS A 1 104 ? 32.063 45.746 -2.241 1.00 42.01 104 HIS A N 1
ATOM 839 C CA . HIS A 1 104 ? 30.603 45.729 -2.151 1.00 44.72 104 HIS A CA 1
ATOM 840 C C . HIS A 1 104 ? 30.142 44.530 -1.330 1.00 44.89 104 HIS A C 1
ATOM 841 O O . HIS A 1 104 ? 30.452 43.388 -1.661 1.00 44.33 104 HIS A O 1
ATOM 848 N N . TYR A 1 105 ? 29.404 44.791 -0.258 1.00 46.48 105 TYR A N 1
ATOM 849 C CA . TYR A 1 105 ? 28.914 43.715 0.595 1.00 47.34 105 TYR A CA 1
ATOM 850 C C . TYR A 1 105 ? 27.401 43.740 0.800 1.00 51.80 105 TYR A C 1
ATOM 851 O O . TYR A 1 105 ? 26.758 44.795 0.726 1.00 53.64 105 TYR A O 1
ATOM 860 N N . ARG A 1 106 ? 26.844 42.558 1.044 1.00 54.09 106 ARG A N 1
ATOM 861 C CA . ARG A 1 106 ? 25.424 42.405 1.294 1.00 58.99 106 ARG A CA 1
ATOM 862 C C . ARG A 1 106 ? 25.182 42.418 2.800 1.00 59.94 106 ARG A C 1
ATOM 863 O O . ARG A 1 106 ? 25.880 41.737 3.558 1.00 58.24 106 ARG A O 1
ATOM 871 N N . TYR A 1 107 ? 24.201 43.210 3.222 1.00 63.38 107 TYR A N 1
ATOM 872 C CA . TYR A 1 107 ? 23.894 43.391 4.634 1.00 65.09 107 TYR A CA 1
ATOM 873 C C . TYR A 1 107 ? 22.386 43.341 4.855 1.00 70.69 107 TYR A C 1
ATOM 874 O O . TYR A 1 107 ? 21.635 44.094 4.229 1.00 73.54 107 TYR A O 1
ATOM 883 N N . LYS A 1 108 ? 21.957 42.451 5.749 1.00 72.93 108 LYS A N 1
ATOM 884 C CA . LYS A 1 108 ? 20.538 42.154 5.958 1.00 78.93 108 LYS A CA 1
ATOM 885 C C . LYS A 1 108 ? 19.857 41.848 4.621 1.00 81.41 108 LYS A C 1
ATOM 886 O O . LYS A 1 108 ? 18.739 42.296 4.360 1.00 86.15 108 LYS A O 1
ATOM 892 N N . GLU A 1 109 ? 20.562 41.092 3.779 1.00 78.80 109 GLU A N 1
ATOM 893 C CA . GLU A 1 109 ? 20.101 40.710 2.436 1.00 80.95 109 GLU A CA 1
ATOM 894 C C . GLU A 1 109 ? 19.916 41.886 1.464 1.00 81.22 109 GLU A C 1
ATOM 895 O O . GLU A 1 109 ? 19.461 41.701 0.334 1.00 83.72 109 GLU A O 1
ATOM 901 N N . ALA A 1 110 ? 20.287 43.086 1.904 1.00 79.10 110 ALA A N 1
ATOM 902 C CA . ALA A 1 110 ? 20.233 44.275 1.060 1.00 79.25 110 ALA A CA 1
ATOM 903 C C . ALA A 1 110 ? 21.625 44.633 0.548 1.00 73.74 110 ALA A C 1
ATOM 904 O O . ALA A 1 110 ? 22.620 44.418 1.241 1.00 69.65 110 ALA A O 1
ATOM 906 N N . SER A 1 111 ? 21.684 45.171 -0.668 1.00 73.91 111 SER A N 1
ATOM 907 C CA . SER A 1 111 ? 22.939 45.650 -1.241 1.00 69.64 111 SER A CA 1
ATOM 908 C C . SER A 1 111 ? 22.976 47.182 -1.276 1.00 70.29 111 SER A C 1
ATOM 909 O O . SER A 1 111 ? 22.015 47.844 -0.875 1.00 74.12 111 SER A O 1
ATOM 912 N N . GLY A 1 112 ? 24.086 47.735 -1.760 1.00 66.87 112 GLY A N 1
ATOM 913 C CA . GLY A 1 112 ? 24.299 49.178 -1.758 1.00 67.26 112 GLY A CA 1
ATOM 914 C C . GLY A 1 112 ? 25.225 49.595 -0.630 1.00 63.88 112 GLY A C 1
ATOM 915 O O . GLY A 1 112 ? 25.351 50.784 -0.325 1.00 65.23 112 GLY A O 1
ATOM 916 N N . TYR A 1 113 ? 25.861 48.606 -0.006 1.00 59.93 113 TYR A N 1
ATOM 917 C CA . TYR A 1 113 ? 26.840 48.838 1.050 1.00 56.70 113 TYR A CA 1
ATOM 918 C C . TYR A 1 113 ? 28.242 48.580 0.512 1.00 52.53 113 TYR A C 1
ATOM 919 O O . TYR A 1 113 ? 28.501 47.523 -0.082 1.00 50.84 113 TYR A O 1
ATOM 928 N N . PHE A 1 114 ? 29.146 49.536 0.721 1.00 51.05 114 PHE A N 1
ATOM 929 C CA . PHE A 1 114 ? 30.531 49.369 0.277 1.00 47.49 114 PHE A CA 1
ATOM 930 C C . PHE A 1 114 ? 31.567 50.166 1.059 1.00 46.26 114 PHE A C 1
ATOM 931 O O . PHE A 1 114 ? 31.294 51.257 1.557 1.00 48.34 114 PHE A O 1
ATOM 939 N N . HIS A 1 115 ? 32.756 49.585 1.159 1.00 43.16 115 HIS A N 1
ATOM 940 C CA . HIS A 1 115 ? 33.917 50.248 1.726 1.00 42.33 115 HIS A CA 1
ATOM 941 C C . HIS A 1 115 ? 34.811 50.679 0.584 1.00 42.13 115 HIS A C 1
ATOM 942 O O . HIS A 1 115 ? 35.065 49.902 -0.331 1.00 40.85 115 HIS A O 1
ATOM 949 N N . THR A 1 116 ? 35.285 51.917 0.633 1.00 44.00 116 THR A N 1
ATOM 950 C CA . THR A 1 116 ? 36.186 52.416 -0.398 1.00 44.60 116 THR A CA 1
ATOM 951 C C . THR A 1 116 ? 37.524 52.773 0.230 1.00 44.43 116 THR A C 1
ATOM 952 O O . THR A 1 116 ? 37.629 53.729 1.007 1.00 46.22 116 THR A O 1
ATOM 956 N N . LEU A 1 117 ? 38.540 51.985 -0.114 1.00 42.61 117 LEU A N 1
ATOM 957 C CA . LEU A 1 117 ? 39.820 52.040 0.571 1.00 42.92 117 LEU A CA 1
ATOM 958 C C . LEU A 1 117 ? 40.973 52.288 -0.389 1.00 44.03 117 LEU A C 1
ATOM 959 O O . LEU A 1 117 ? 40.884 51.966 -1.572 1.00 43.76 117 LEU A O 1
ATOM 964 N N . ARG A 1 118 ? 42.049 52.873 0.124 1.00 46.17 118 ARG A N 1
ATOM 965 C CA . ARG A 1 118 ? 43.273 53.032 -0.652 1.00 48.33 118 ARG A CA 1
ATOM 966 C C . ARG A 1 118 ? 44.493 52.777 0.219 1.00 49.55 118 ARG A C 1
ATOM 967 O O . ARG A 1 118 ? 44.390 52.699 1.446 1.00 49.24 118 ARG A O 1
ATOM 975 N N . ALA A 1 119 ? 45.644 52.641 -0.426 1.00 51.87 119 ALA A N 1
ATOM 976 C CA . ALA A 1 119 ? 46.871 52.321 0.278 1.00 54.47 119 ALA A CA 1
ATOM 977 C C . ALA A 1 119 ? 47.622 53.582 0.687 1.00 59.59 119 ALA A C 1
ATOM 978 O O . ALA A 1 119 ? 47.631 54.577 -0.043 1.00 62.17 119 ALA A O 1
ATOM 980 N N . VAL A 1 120 ? 48.240 53.535 1.864 1.00 62.45 120 VAL A N 1
ATOM 981 C CA . VAL A 1 120 ? 49.096 54.626 2.334 1.00 68.63 120 VAL A CA 1
ATOM 982 C C . VAL A 1 120 ? 50.434 54.577 1.594 1.00 72.06 120 VAL A C 1
ATOM 983 O O . VAL A 1 120 ? 51.197 53.621 1.737 1.00 71.50 120 VAL A O 1
ATOM 995 N N . ARG A 1 122 ? 54.099 56.478 0.052 1.00 91.07 122 ARG A N 1
ATOM 996 C CA . ARG A 1 122 ? 55.139 57.477 0.264 1.00 98.11 122 ARG A CA 1
ATOM 997 C C . ARG A 1 122 ? 55.719 58.027 -1.037 1.00 101.89 122 ARG A C 1
ATOM 998 O O . ARG A 1 122 ? 56.713 58.759 -1.026 1.00 107.65 122 ARG A O 1
ATOM 1006 N N . ASN A 1 123 ? 55.092 57.670 -2.154 1.00 99.26 123 ASN A N 1
ATOM 1007 C CA . ASN A 1 123 ? 55.462 58.216 -3.453 1.00 102.82 123 ASN A CA 1
ATOM 1008 C C . ASN A 1 123 ? 54.232 58.799 -4.149 1.00 101.60 123 ASN A C 1
ATOM 1009 O O . ASN A 1 123 ? 53.394 58.052 -4.666 1.00 97.13 123 ASN A O 1
ATOM 1014 N N . PRO A 1 124 ? 54.115 60.142 -4.150 1.00 106.13 124 PRO A N 1
ATOM 1015 C CA . PRO A 1 124 ? 53.019 60.860 -4.813 1.00 106.30 124 PRO A CA 1
ATOM 1016 C C . PRO A 1 124 ? 52.872 60.517 -6.300 1.00 105.44 124 PRO A C 1
ATOM 1017 O O . PRO A 1 124 ? 51.836 60.813 -6.901 1.00 104.80 124 PRO A O 1
ATOM 1021 N N . GLU A 1 125 ? 53.898 59.891 -6.875 1.00 105.72 125 GLU A N 1
ATOM 1022 C CA . GLU A 1 125 ? 53.895 59.518 -8.286 1.00 105.33 125 GLU A CA 1
ATOM 1023 C C . GLU A 1 125 ? 53.506 58.049 -8.487 1.00 98.90 125 GLU A C 1
ATOM 1024 O O . GLU A 1 125 ? 53.751 57.473 -9.551 1.00 98.99 125 GLU A O 1
ATOM 1030 N N . GLU A 1 126 ? 52.896 57.455 -7.461 1.00 93.56 126 GLU A N 1
ATOM 1031 C CA . GLU A 1 126 ? 52.434 56.065 -7.507 1.00 87.42 126 GLU A CA 1
ATOM 1032 C C . GLU A 1 126 ? 50.965 55.976 -7.104 1.00 82.73 126 GLU A C 1
ATOM 1033 O O . GLU A 1 126 ? 50.595 56.370 -5.995 1.00 82.09 126 GLU A O 1
ATOM 1039 N N . ASP A 1 127 ? 50.130 55.450 -7.998 1.00 79.47 127 ASP A N 1
ATOM 1040 C CA . ASP A 1 127 ? 48.686 55.419 -7.755 1.00 75.58 127 ASP A CA 1
ATOM 1041 C C . ASP A 1 127 ? 48.229 54.342 -6.762 1.00 70.07 127 ASP A C 1
ATOM 1042 O O . ASP A 1 127 ? 47.072 54.342 -6.334 1.00 68.05 127 ASP A O 1
ATOM 1047 N N . GLY A 1 128 ? 49.140 53.437 -6.401 1.00 67.82 128 GLY A N 1
ATOM 1048 C CA . GLY A 1 128 ? 48.866 52.391 -5.409 1.00 62.59 128 GLY A CA 1
ATOM 1049 C C . GLY A 1 128 ? 47.976 51.260 -5.892 1.00 58.24 128 GLY A C 1
ATOM 1050 O O . GLY A 1 128 ? 47.530 50.433 -5.098 1.00 55.63 128 GLY A O 1
ATOM 1051 N N . LYS A 1 129 ? 47.736 51.217 -7.198 1.00 57.96 129 LYS A N 1
ATOM 1052 C CA . LYS A 1 129 ? 46.822 50.257 -7.811 1.00 54.89 129 LYS A CA 1
ATOM 1053 C C . LYS A 1 129 ? 47.285 48.801 -7.646 1.00 52.48 129 LYS A C 1
ATOM 1054 O O . LYS A 1 129 ? 46.462 47.910 -7.404 1.00 49.98 129 LYS A O 1
ATOM 1060 N N . ASP A 1 130 ? 48.595 48.575 -7.767 1.00 53.13 130 ASP A N 1
ATOM 1061 C CA . ASP A 1 130 ? 49.179 47.239 -7.627 1.00 51.62 130 ASP A CA 1
ATOM 1062 C C . ASP A 1 130 ? 48.958 46.634 -6.230 1.00 48.55 130 ASP A C 1
ATOM 1063 O O . ASP A 1 130 ? 48.650 45.443 -6.106 1.00 46.87 130 ASP A O 1
ATOM 1068 N N . THR A 1 131 ? 49.111 47.464 -5.196 1.00 47.71 131 THR A N 1
ATOM 1069 C CA . THR A 1 131 ? 48.858 47.075 -3.810 1.00 45.27 131 THR A CA 1
ATOM 1070 C C . THR A 1 131 ? 47.406 46.631 -3.632 1.00 42.34 131 THR A C 1
ATOM 1071 O O . THR A 1 131 ? 47.132 45.643 -2.959 1.00 40.88 131 THR A O 1
ATOM 1075 N N . LEU A 1 132 ? 46.486 47.371 -4.244 1.00 41.93 132 LEU A N 1
ATOM 1076 C CA . LEU A 1 132 ? 45.063 47.074 -4.153 1.00 39.76 132 LEU A CA 1
ATOM 1077 C C . LEU A 1 132 ? 44.682 45.840 -4.978 1.00 38.94 132 LEU A C 1
ATOM 1078 O O . LEU A 1 132 ? 43.809 45.068 -4.576 1.00 37.59 132 LEU A O 1
ATOM 1083 N N . GLN A 1 133 ? 45.343 45.649 -6.119 1.00 40.22 133 GLN A N 1
ATOM 1084 C CA . GLN A 1 133 ? 45.114 44.460 -6.943 1.00 40.34 133 GLN A CA 1
ATOM 1085 C C . GLN A 1 133 ? 45.537 43.202 -6.180 1.00 39.45 133 GLN A C 1
ATOM 1086 O O . GLN A 1 133 ? 44.874 42.168 -6.257 1.00 39.22 133 GLN A O 1
ATOM 1092 N N . CYS A 1 134 ? 46.626 43.319 -5.424 1.00 39.54 134 CYS A N 1
ATOM 1093 C CA . CYS A 1 134 ? 47.138 42.235 -4.591 1.00 39.35 134 CYS A CA 1
ATOM 1094 C C . CYS A 1 134 ? 46.171 41.834 -3.490 1.00 37.43 134 CYS A C 1
ATOM 1095 O O . CYS A 1 134 ? 45.909 40.641 -3.298 1.00 37.59 134 CYS A O 1
ATOM 1098 N N . ILE A 1 135 ? 45.643 42.827 -2.777 1.00 35.98 135 ILE A N 1
ATOM 1099 C CA . ILE A 1 135 ? 44.676 42.581 -1.708 1.00 34.60 135 ILE A CA 1
ATOM 1100 C C . ILE A 1 135 ? 43.403 41.914 -2.258 1.00 34.07 135 ILE A C 1
ATOM 1101 O O . ILE A 1 135 ? 42.943 40.912 -1.712 1.00 33.69 135 ILE A O 1
ATOM 1106 N N . ALA A 1 136 ? 42.867 42.466 -3.350 1.00 34.42 136 ALA A N 1
ATOM 1107 C CA . ALA A 1 136 ? 41.688 41.916 -4.025 1.00 34.71 136 ALA A CA 1
ATOM 1108 C C . ALA A 1 136 ? 41.903 40.467 -4.438 1.00 35.91 136 ALA A C 1
ATOM 1109 O O . ALA A 1 136 ? 41.004 39.637 -4.315 1.00 36.10 136 ALA A O 1
ATOM 1111 N N . GLU A 1 137 ? 43.106 40.171 -4.917 1.00 37.36 137 GLU A N 1
ATOM 1112 C CA . GLU A 1 137 ? 43.450 38.814 -5.309 1.00 39.53 137 GLU A CA 1
ATOM 1113 C C . GLU A 1 137 ? 43.423 37.824 -4.144 1.00 39.90 137 GLU A C 1
ATOM 1114 O O . GLU A 1 137 ? 42.940 36.706 -4.306 1.00 41.31 137 GLU A O 1
ATOM 1128 N N . LEU A 1 139 ? 41.595 38.194 -1.349 1.00 37.96 139 LEU A N 1
ATOM 1129 C CA . LEU A 1 139 ? 40.184 38.077 -1.016 1.00 37.84 139 LEU A CA 1
ATOM 1130 C C . LEU A 1 139 ? 39.477 37.134 -1.989 1.00 39.48 139 LEU A C 1
ATOM 1131 O O . LEU A 1 139 ? 38.545 36.420 -1.607 1.00 40.51 139 LEU A O 1
ATOM 1136 N N . GLN A 1 140 ? 39.942 37.124 -3.239 1.00 40.08 140 GLN A N 1
ATOM 1137 C CA . GLN A 1 140 ? 39.311 36.337 -4.288 1.00 41.98 140 GLN A CA 1
ATOM 1138 C C . GLN A 1 140 ? 39.560 34.841 -4.126 1.00 44.35 140 GLN A C 1
ATOM 1139 O O . GLN A 1 140 ? 38.604 34.065 -4.095 1.00 46.32 140 GLN A O 1
ATOM 1145 N N . ILE A 1 141 ? 40.825 34.437 -4.016 1.00 44.81 141 ILE A N 1
ATOM 1146 C CA . ILE A 1 141 ? 41.153 33.015 -3.863 1.00 47.85 141 ILE A CA 1
ATOM 1147 C C . ILE A 1 141 ? 40.675 32.418 -2.533 1.00 48.40 141 ILE A C 1
ATOM 1148 O O . ILE A 1 141 ? 40.326 31.239 -2.476 1.00 51.33 141 ILE A O 1
ATOM 1153 N N . THR A 1 142 ? 40.662 33.228 -1.474 1.00 46.17 142 THR A N 1
ATOM 1154 C CA . THR A 1 142 ? 40.140 32.792 -0.183 1.00 47.11 142 THR A CA 1
ATOM 1155 C C . THR A 1 142 ? 38.660 32.423 -0.314 1.00 48.61 142 THR A C 1
ATOM 1156 O O . THR A 1 142 ? 38.227 31.381 0.190 1.00 51.29 142 THR A O 1
ATOM 1160 N N . LYS A 1 143 ? 37.903 33.264 -1.015 1.00 47.38 143 LYS A N 1
ATOM 1161 C CA . LYS A 1 143 ? 36.494 33.002 -1.266 1.00 49.38 143 LYS A CA 1
ATOM 1162 C C . LYS A 1 143 ? 36.297 31.836 -2.237 1.00 53.21 143 LYS A C 1
ATOM 1163 O O . LYS A 1 143 ? 35.356 31.051 -2.096 1.00 56.18 143 LYS A O 1
ATOM 1169 N N . GLN A 1 144 ? 37.190 31.730 -3.218 1.00 53.79 144 GLN A N 1
ATOM 1170 C CA . GLN A 1 144 ? 37.178 30.614 -4.159 1.00 57.98 144 GLN A CA 1
ATOM 1171 C C . GLN A 1 144 ? 37.481 29.283 -3.471 1.00 61.48 144 GLN A C 1
ATOM 1172 O O . GLN A 1 144 ? 36.965 28.242 -3.875 1.00 65.55 144 GLN A O 1
ATOM 1178 N N . ALA A 1 145 ? 38.306 29.330 -2.427 1.00 60.77 145 ALA A N 1
ATOM 1179 C CA . ALA A 1 145 ? 38.638 28.148 -1.635 1.00 64.48 145 ALA A CA 1
ATOM 1180 C C . ALA A 1 145 ? 37.429 27.590 -0.884 1.00 67.24 145 ALA A C 1
ATOM 1181 O O . ALA A 1 145 ? 37.326 26.379 -0.678 1.00 71.61 145 ALA A O 1
ATOM 1191 N N . GLY A 1 147 ? 34.415 27.752 -2.018 1.00 71.30 147 GLY A N 1
ATOM 1192 C CA . GLY A 1 147 ? 33.482 27.232 -3.015 1.00 74.69 147 GLY A CA 1
ATOM 1193 C C . GLY A 1 147 ? 32.826 28.234 -3.945 1.00 72.88 147 GLY A C 1
ATOM 1194 O O . GLY A 1 147 ? 32.292 27.853 -4.983 1.00 76.02 147 GLY A O 1
ATOM 1195 N N . SER A 1 148 ? 32.859 29.512 -3.585 1.00 68.35 148 SER A N 1
ATOM 1196 C CA . SER A 1 148 ? 32.178 30.533 -4.373 1.00 67.02 148 SER A CA 1
ATOM 1197 C C . SER A 1 148 ? 33.140 31.276 -5.302 1.00 63.99 148 SER A C 1
ATOM 1198 O O . SER A 1 148 ? 34.250 30.806 -5.565 1.00 63.84 148 SER A O 1
ATOM 1201 N N . ASP A 1 149 ? 32.705 32.424 -5.813 1.00 61.97 149 ASP A N 1
ATOM 1202 C CA . ASP A 1 149 ? 33.547 33.248 -6.666 1.00 59.29 149 ASP A CA 1
ATOM 1203 C C . ASP A 1 149 ? 33.469 34.720 -6.260 1.00 55.55 149 ASP A C 1
ATOM 1204 O O . ASP A 1 149 ? 32.561 35.130 -5.534 1.00 55.60 149 ASP A O 1
ATOM 1209 N N . LEU A 1 150 ? 34.437 35.506 -6.719 1.00 52.56 150 LEU A N 1
ATOM 1210 C CA . LEU A 1 150 ? 34.477 36.927 -6.421 1.00 49.33 150 LEU A CA 1
ATOM 1211 C C . LEU A 1 150 ? 35.026 37.690 -7.614 1.00 48.79 150 LEU A C 1
ATOM 1212 O O . LEU A 1 150 ? 36.225 37.627 -7.885 1.00 47.84 150 LEU A O 1
ATOM 1217 N N . PRO A 1 151 ? 34.151 38.407 -8.340 1.00 49.85 151 PRO A N 1
ATOM 1218 C CA . PRO A 1 151 ? 34.633 39.188 -9.479 1.00 49.95 151 PRO A CA 1
ATOM 1219 C C . PRO A 1 151 ? 35.447 40.417 -9.057 1.00 47.10 151 PRO A C 1
ATOM 1220 O O . PRO A 1 151 ? 35.017 41.181 -8.190 1.00 45.77 151 PRO A O 1
ATOM 1224 N N . ILE A 1 152 ? 36.627 40.574 -9.653 1.00 46.57 152 ILE A N 1
ATOM 1225 C CA . ILE A 1 152 ? 37.412 41.798 -9.522 1.00 45.19 152 ILE A CA 1
ATOM 1226 C C . ILE A 1 152 ? 37.271 42.601 -10.816 1.00 47.70 152 ILE A C 1
ATOM 1227 O O . ILE A 1 152 ? 37.645 42.130 -11.895 1.00 49.27 152 ILE A O 1
ATOM 1232 N N . ILE A 1 153 ? 36.729 43.812 -10.693 1.00 48.39 153 ILE A N 1
ATOM 1233 C CA . ILE A 1 153 ? 36.377 44.640 -11.842 1.00 51.64 153 ILE A CA 1
ATOM 1234 C C . ILE A 1 153 ? 37.242 45.899 -11.943 1.00 52.23 153 ILE A C 1
ATOM 1235 O O . ILE A 1 153 ? 37.343 46.668 -10.989 1.00 50.84 153 ILE A O 1
ATOM 1240 N N . GLU A 1 154 ? 37.866 46.094 -13.103 1.00 55.08 154 GLU A N 1
ATOM 1241 C CA . GLU A 1 154 ? 38.562 47.338 -13.412 1.00 57.20 154 GLU A CA 1
ATOM 1242 C C . GLU A 1 154 ? 37.603 48.251 -14.166 1.00 61.00 154 GLU A C 1
ATOM 1243 O O . GLU A 1 154 ? 37.218 47.956 -15.302 1.00 63.79 154 GLU A O 1
ATOM 1249 N N . LYS A 1 155 ? 37.209 49.349 -13.526 1.00 61.97 155 LYS A N 1
ATOM 1250 C CA . LYS A 1 155 ? 36.329 50.349 -14.140 1.00 66.40 155 LYS A CA 1
ATOM 1251 C C . LYS A 1 155 ? 36.397 51.668 -13.380 1.00 67.28 155 LYS A C 1
ATOM 1252 O O . LYS A 1 155 ? 37.050 51.757 -12.342 1.00 64.68 155 LYS A O 1
ATOM 1258 N N . LYS A 1 156 ? 35.726 52.690 -13.904 1.00 71.88 156 LYS A N 1
ATOM 1259 C CA . LYS A 1 156 ? 35.606 53.963 -13.203 1.00 73.90 156 LYS A CA 1
ATOM 1260 C C . LYS A 1 156 ? 34.694 53.800 -11.992 1.00 72.43 156 LYS A C 1
ATOM 1261 O O . LYS A 1 156 ? 33.713 53.052 -12.037 1.00 72.35 156 LYS A O 1
ATOM 1267 N N . LEU A 1 157 ? 35.035 54.486 -10.906 1.00 71.86 157 LEU A N 1
ATOM 1268 C CA . LEU A 1 157 ? 34.245 54.429 -9.684 1.00 70.87 157 LEU A CA 1
ATOM 1269 C C . LEU A 1 157 ? 33.188 55.529 -9.689 1.00 75.60 157 LEU A C 1
ATOM 1270 O O . LEU A 1 157 ? 33.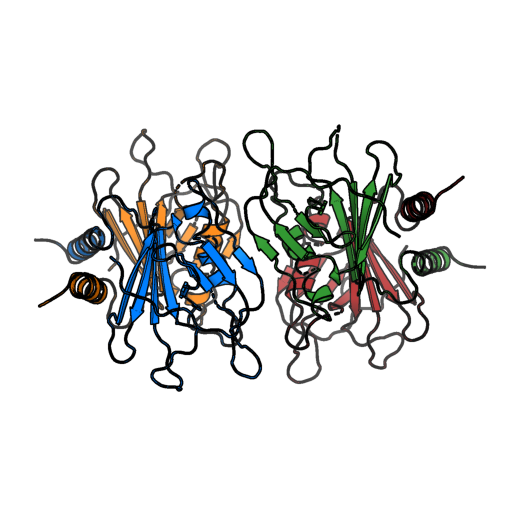458 56.666 -10.088 1.00 79.11 157 LEU A O 1
ATOM 1275 N N . GLU A 1 158 ? 31.984 55.176 -9.247 1.00 76.25 158 GLU A N 1
ATOM 1276 C CA . GLU A 1 158 ? 30.840 56.083 -9.295 1.00 81.31 158 GLU A CA 1
ATOM 1277 C C . GLU A 1 158 ? 30.854 57.092 -8.152 1.00 82.25 158 GLU A C 1
ATOM 1278 O O . GLU A 1 158 ? 31.280 56.781 -7.039 1.00 78.94 158 GLU A O 1
ATOM 1284 N N . ALA A 1 159 ? 30.376 58.298 -8.446 1.00 87.42 159 ALA A N 1
ATOM 1285 C CA . ALA A 1 159 ? 30.376 59.410 -7.497 1.00 89.58 159 ALA A CA 1
ATOM 1286 C C . ALA A 1 159 ? 29.175 59.363 -6.547 1.00 90.60 159 ALA A C 1
ATOM 1287 O O . ALA A 1 159 ? 28.409 60.331 -6.439 1.00 95.77 159 ALA A O 1
ATOM 1289 N N . LYS A 1 160 ? 29.024 58.233 -5.860 1.00 85.88 160 LYS A N 1
ATOM 1290 C CA . LYS A 1 160 ? 27.950 58.048 -4.884 1.00 86.49 160 LYS A CA 1
ATOM 1291 C C . LYS A 1 160 ? 28.483 57.542 -3.548 1.00 81.83 160 LYS A C 1
ATOM 1292 O O . LYS A 1 160 ? 29.559 56.947 -3.482 1.00 77.39 160 LYS A O 1
ATOM 1298 N N . ALA A 1 161 ? 27.723 57.799 -2.488 1.00 83.28 161 ALA A N 1
ATOM 1299 C CA . ALA A 1 161 ? 28.075 57.339 -1.154 1.00 79.65 161 ALA A CA 1
ATOM 1300 C C . ALA A 1 161 ? 27.428 55.990 -0.859 1.00 76.88 161 ALA A C 1
ATOM 1301 O O . ALA A 1 161 ? 26.390 55.649 -1.426 1.00 79.06 161 ALA A O 1
ATOM 1303 N N . SER A 1 162 ? 28.060 55.223 0.022 1.00 72.44 162 SER A N 1
ATOM 1304 C CA . SER A 1 162 ? 27.495 53.971 0.503 1.00 70.24 162 SER A CA 1
ATOM 1305 C C . SER A 1 162 ? 26.357 54.234 1.481 1.00 73.49 162 SER A C 1
ATOM 1306 O O . SER A 1 162 ? 26.288 55.306 2.085 1.00 76.19 162 SER A O 1
ATOM 1309 N N . LYS A 1 163 ? 25.471 53.251 1.627 1.00 73.58 163 LYS A N 1
ATOM 1310 C CA . LYS A 1 163 ? 24.506 53.239 2.724 1.00 76.36 163 LYS A CA 1
ATOM 1311 C C . LYS A 1 163 ? 25.289 53.234 4.036 1.00 74.00 163 LYS A C 1
ATOM 1312 O O . LYS A 1 163 ? 26.369 52.643 4.098 1.00 69.77 163 LYS A O 1
ATOM 1318 N N . PRO A 1 164 ? 24.762 53.896 5.085 1.00 77.35 164 PRO A N 1
ATOM 1319 C CA . PRO A 1 164 ? 25.495 53.954 6.355 1.00 75.90 164 PRO A CA 1
ATOM 1320 C C . PRO A 1 164 ? 25.889 52.570 6.874 1.00 72.10 164 PRO A C 1
ATOM 1321 O O . PRO A 1 164 ? 25.063 51.654 6.888 1.00 72.74 164 PRO A O 1
ATOM 1325 N N . HIS A 1 165 ? 27.152 52.424 7.269 1.00 68.75 165 HIS A N 1
ATOM 1326 C CA . HIS A 1 165 ? 27.641 51.169 7.830 1.00 65.69 165 HIS A CA 1
ATOM 1327 C C . HIS A 1 165 ? 27.185 51.021 9.273 1.00 68.11 165 HIS A C 1
ATOM 1328 O O . HIS A 1 165 ? 27.123 51.996 10.023 1.00 70.82 165 HIS A O 1
ATOM 1335 N N . GLU A 1 166 ? 26.879 49.791 9.658 1.00 67.61 166 GLU A N 1
ATOM 1336 C CA . GLU A 1 166 ? 26.522 49.488 11.034 1.00 69.98 166 GLU A CA 1
ATOM 1337 C C . GLU A 1 166 ? 27.525 48.505 11.617 1.00 67.02 166 GLU A C 1
ATOM 1338 O O . GLU A 1 166 ? 28.077 47.675 10.896 1.00 63.82 166 GLU A O 1
ATOM 1344 N N . ASP A 1 167 ? 27.775 48.616 12.919 1.00 68.64 167 ASP A N 1
ATOM 1345 C CA . ASP A 1 167 ? 28.689 47.707 13.600 1.00 66.86 167 ASP A CA 1
ATOM 1346 C C . ASP A 1 167 ? 28.126 46.291 13.589 1.00 66.95 167 ASP A C 1
ATOM 1347 O O . ASP A 1 167 ? 26.931 46.089 13.817 1.00 70.00 167 ASP A O 1
ATOM 1352 N N . ILE A 1 168 ? 28.986 45.320 13.295 1.00 64.07 168 ILE A N 1
ATOM 1353 C CA . ILE A 1 168 ? 28.574 43.918 13.231 1.00 64.62 168 ILE A CA 1
ATOM 1354 C C . ILE A 1 168 ? 29.644 42.967 13.771 1.00 63.45 168 ILE A C 1
ATOM 1355 O O . ILE A 1 168 ? 30.806 43.019 13.370 1.00 60.57 168 ILE A O 1
ATOM 1360 N N . ILE A 1 169 ? 29.218 42.113 14.698 1.00 66.44 169 ILE A N 1
ATOM 1361 C CA . ILE A 1 169 ? 30.080 41.161 15.388 1.00 66.79 169 ILE A CA 1
ATOM 1362 C C . ILE A 1 169 ? 30.163 39.836 14.628 1.00 66.11 169 ILE A C 1
ATOM 1363 O O . ILE A 1 169 ? 31.217 39.201 14.585 1.00 64.87 169 ILE A O 1
ATOM 1369 N N . SER B 1 1 ? 27.581 48.304 30.789 1.00 114.37 1 SER B N 1
ATOM 1370 C CA . SER B 1 1 ? 28.127 49.581 30.246 1.00 117.04 1 SER B CA 1
ATOM 1371 C C . SER B 1 1 ? 28.925 49.337 28.967 1.00 110.21 1 SER B C 1
ATOM 1372 O O . SER B 1 1 ? 28.573 49.848 27.902 1.00 109.96 1 SER B O 1
ATOM 1375 N N . ARG B 1 2 ? 29.998 48.556 29.082 1.00 105.53 2 ARG B N 1
ATOM 1376 C CA . ARG B 1 2 ? 30.861 48.236 27.947 1.00 99.41 2 ARG B CA 1
ATOM 1377 C C . ARG B 1 2 ? 30.201 47.197 27.042 1.00 94.34 2 ARG B C 1
ATOM 1378 O O . ARG B 1 2 ? 29.690 46.182 27.519 1.00 93.39 2 ARG B O 1
ATOM 1386 N N . SER B 1 3 ? 30.212 47.465 25.738 1.00 92.08 3 SER B N 1
ATOM 1387 C CA . SER B 1 3 ? 29.611 46.569 24.754 1.00 88.65 3 SER B CA 1
ATOM 1388 C C . SER B 1 3 ? 30.653 45.666 24.096 1.00 83.45 3 SER B C 1
ATOM 1389 O O . SER B 1 3 ? 31.862 45.897 24.221 1.00 82.20 3 SER B O 1
ATOM 1392 N N . HIS B 1 4 ? 30.172 44.641 23.393 1.00 81.17 4 HIS B N 1
ATOM 1393 C CA . HIS B 1 4 ? 31.036 43.688 22.697 1.00 77.14 4 HIS B CA 1
ATOM 1394 C C . HIS B 1 4 ? 31.990 44.409 21.755 1.00 75.82 4 HIS B C 1
ATOM 1395 O O . HIS B 1 4 ? 33.194 44.131 21.741 1.00 73.46 4 HIS B O 1
ATOM 1402 N N . GLN B 1 5 ? 31.446 45.339 20.974 1.00 78.04 5 GLN B N 1
ATOM 1403 C CA . GLN B 1 5 ? 32.243 46.129 20.039 1.00 77.76 5 GLN B CA 1
ATOM 1404 C C . GLN B 1 5 ? 33.330 46.916 20.766 1.00 77.64 5 GLN B C 1
ATOM 1405 O O . GLN B 1 5 ? 34.489 46.907 20.350 1.00 75.27 5 GLN B O 1
ATOM 1411 N N . GLU B 1 6 ? 32.947 47.579 21.858 1.00 80.85 6 GLU B N 1
ATOM 1412 C CA . GLU B 1 6 ? 33.882 48.337 22.688 1.00 82.31 6 GLU B CA 1
ATOM 1413 C C . GLU B 1 6 ? 35.000 47.451 23.250 1.00 78.74 6 GLU B C 1
ATOM 1414 O O . GLU B 1 6 ? 36.154 47.877 23.329 1.00 78.48 6 GLU B O 1
ATOM 1420 N N . LEU B 1 7 ? 34.654 46.220 23.625 1.00 76.62 7 LEU B N 1
ATOM 1421 C CA . LEU B 1 7 ? 35.635 45.272 24.152 1.00 74.33 7 LEU B CA 1
ATOM 1422 C C . LEU B 1 7 ? 36.594 44.756 23.080 1.00 70.55 7 LEU B C 1
ATOM 1423 O O . LEU B 1 7 ? 37.803 44.718 23.305 1.00 69.77 7 LEU B O 1
ATOM 1428 N N . ILE B 1 8 ? 36.060 44.357 21.926 1.00 69.08 8 ILE B N 1
ATOM 1429 C CA . ILE B 1 8 ? 36.901 43.863 20.828 1.00 66.67 8 ILE B CA 1
ATOM 1430 C C . ILE B 1 8 ? 37.764 44.981 20.228 1.00 66.65 8 ILE B C 1
ATOM 1431 O O . ILE B 1 8 ? 38.881 44.734 19.765 1.00 64.70 8 ILE B O 1
ATOM 1436 N N . SER B 1 9 ? 37.243 46.206 20.272 1.00 69.68 9 SER B N 1
ATOM 1437 C CA . SER B 1 9 ? 37.963 47.391 19.807 1.00 71.27 9 SER B CA 1
ATOM 1438 C C . SER B 1 9 ? 39.139 47.741 20.716 1.00 71.91 9 SER B C 1
ATOM 1439 O O . SER B 1 9 ? 40.246 47.987 20.236 1.00 70.68 9 SER B O 1
ATOM 1442 N N . GLN B 1 10 ? 38.884 47.763 22.024 1.00 74.75 10 GLN B N 1
ATOM 1443 C CA . GLN B 1 10 ? 39.902 48.070 23.032 1.00 77.22 10 GLN B CA 1
ATOM 1444 C C . GLN B 1 10 ? 40.990 47.000 23.042 1.00 74.46 10 GLN B C 1
ATOM 1445 O O . GLN B 1 10 ? 42.150 47.282 23.347 1.00 75.40 10 GLN B O 1
ATOM 1451 N N . LEU B 1 11 ? 40.595 45.778 22.697 1.00 72.21 11 LEU B N 1
ATOM 1452 C CA . LEU B 1 11 ? 41.510 44.652 22.567 1.00 70.65 11 LEU B CA 1
ATOM 1453 C C . LEU B 1 11 ? 42.438 44.827 21.361 1.00 68.78 11 LEU B C 1
ATOM 1454 O O . LEU B 1 11 ? 43.630 44.519 21.438 1.00 68.30 11 LEU B O 1
ATOM 1459 N N . LEU B 1 12 ? 41.883 45.315 20.252 1.00 68.65 12 LEU B N 1
ATOM 1460 C CA . LEU B 1 12 ? 42.662 45.613 19.048 1.00 67.94 12 LEU B CA 1
ATOM 1461 C C . LEU B 1 12 ? 43.671 46.732 19.292 1.00 69.89 12 LEU B C 1
ATOM 1462 O O . LEU B 1 12 ? 44.824 46.633 18.876 1.00 68.82 12 LEU B O 1
ATOM 1467 N N . GLN B 1 13 ? 43.225 47.792 19.967 1.00 73.93 13 GLN B N 1
ATOM 1468 C CA . GLN B 1 13 ? 44.075 48.935 20.291 1.00 77.60 13 GLN B CA 1
ATOM 1469 C C . GLN B 1 13 ? 45.260 48.520 21.159 1.00 78.62 13 GLN B C 1
ATOM 1470 O O . GLN B 1 13 ? 46.409 48.814 20.828 1.00 78.53 13 GLN B O 1
ATOM 1476 N N . SER B 1 14 ? 44.967 47.831 22.260 1.00 80.70 14 SER B N 1
ATOM 1477 C CA . SER B 1 14 ? 45.984 47.398 23.216 1.00 83.44 14 SER B CA 1
ATOM 1478 C C . SER B 1 14 ? 47.047 46.519 22.571 1.00 81.06 14 SER B C 1
ATOM 1479 O O . SER B 1 14 ? 48.226 46.604 22.911 1.00 82.86 14 SER B O 1
ATOM 1482 N N . TYR B 1 15 ? 46.622 45.688 21.629 1.00 78.29 15 TYR B N 1
ATOM 1483 C CA . TYR B 1 15 ? 47.511 44.714 21.016 1.00 77.30 15 TYR B CA 1
ATOM 1484 C C . TYR B 1 15 ? 48.350 45.231 19.847 1.00 75.87 15 TYR B C 1
ATOM 1485 O O . TYR B 1 15 ? 49.359 44.619 19.488 1.00 75.45 15 TYR B O 1
ATOM 1502 N N . LYS B 1 17 ? 49.510 48.202 20.303 1.00 80.33 17 LYS B N 1
ATOM 1503 C CA . LYS B 1 17 ? 50.392 48.962 21.180 1.00 83.80 17 LYS B CA 1
ATOM 1504 C C . LYS B 1 17 ? 51.393 48.064 21.915 1.00 84.29 17 LYS B C 1
ATOM 1505 O O . LYS B 1 17 ? 52.444 48.532 22.360 1.00 87.53 17 LYS B O 1
ATOM 1511 N N . LEU B 1 18 ? 51.065 46.780 22.041 1.00 81.63 18 LEU B N 1
ATOM 1512 C CA . LEU B 1 18 ? 51.930 45.824 22.736 1.00 82.82 18 LEU B CA 1
ATOM 1513 C C . LEU B 1 18 ? 52.896 45.095 21.805 1.00 79.89 18 LEU B C 1
ATOM 1514 O O . LEU B 1 18 ? 54.042 44.837 22.179 1.00 82.47 18 LEU B O 1
ATOM 1519 N N . LEU B 1 19 ? 52.427 44.764 20.604 1.00 74.94 19 LEU B N 1
ATOM 1520 C CA . LEU B 1 19 ? 53.222 44.019 19.626 1.00 72.60 19 LEU B CA 1
ATOM 1521 C C . LEU B 1 19 ? 54.394 44.808 19.052 1.00 71.83 19 LEU B C 1
ATOM 1522 O O . LEU B 1 19 ? 55.509 44.290 18.949 1.00 72.99 19 LEU B O 1
ATOM 1527 N N . LEU B 1 20 ? 54.127 46.055 18.674 1.00 70.02 20 LEU B N 1
ATOM 1528 C CA . LEU B 1 20 ? 55.115 46.903 18.023 1.00 69.22 20 LEU B CA 1
ATOM 1529 C C . LEU B 1 20 ? 55.608 48.000 18.955 1.00 72.39 20 LEU B C 1
ATOM 1530 O O . LEU B 1 20 ? 54.847 48.483 19.794 1.00 74.45 20 LEU B O 1
ATOM 1535 N N . PRO B 1 21 ? 56.889 48.395 18.812 1.00 73.45 21 PRO B N 1
ATOM 1536 C CA . PRO B 1 21 ? 57.426 49.572 19.502 1.00 77.46 21 PRO B CA 1
ATOM 1537 C C . PRO B 1 21 ? 56.658 50.852 19.166 1.00 77.69 21 PRO B C 1
ATOM 1538 O O . PRO B 1 21 ? 56.048 50.948 18.097 1.00 74.41 21 PRO B O 1
ATOM 1542 N N . ASP B 1 22 ? 56.706 51.821 20.079 1.00 82.55 22 ASP B N 1
ATOM 1543 C CA . ASP B 1 22 ? 55.983 53.092 19.949 1.00 84.77 22 ASP B CA 1
ATOM 1544 C C . ASP B 1 22 ? 56.161 53.814 18.607 1.00 82.84 22 ASP B C 1
ATOM 1545 O O . ASP B 1 22 ? 55.203 54.376 18.075 1.00 82.82 22 ASP B O 1
ATOM 1550 N N . ASP B 1 23 ? 57.375 53.797 18.063 1.00 86.22 23 ASP B N 1
ATOM 1551 C CA . ASP B 1 23 ? 57.649 54.518 16.817 1.00 85.47 23 ASP B CA 1
ATOM 1552 C C . ASP B 1 23 ? 57.208 53.799 15.534 1.00 78.57 23 ASP B C 1
ATOM 1553 O O . ASP B 1 23 ? 57.161 54.411 14.467 1.00 78.53 23 ASP B O 1
ATOM 1558 N N . GLU B 1 24 ? 56.870 52.514 15.643 1.00 73.42 24 GLU B N 1
ATOM 1559 C CA . GLU B 1 24 ? 56.517 51.708 14.469 1.00 67.37 24 GLU B CA 1
ATOM 1560 C C . GLU B 1 24 ? 55.018 51.609 14.212 1.00 64.38 24 GLU B C 1
ATOM 1561 O O . GLU B 1 24 ? 54.216 51.549 15.143 1.00 65.48 24 GLU B O 1
ATOM 1567 N N . LYS B 1 25 ? 54.658 51.576 12.933 1.00 61.38 25 LYS B N 1
ATOM 1568 C CA . LYS B 1 25 ? 53.264 51.487 12.511 1.00 59.24 25 LYS B CA 1
ATOM 1569 C C . LYS B 1 25 ? 53.050 50.293 11.582 1.00 53.96 25 LYS B C 1
ATOM 1570 O O . LYS B 1 25 ? 53.793 50.109 10.615 1.00 52.70 25 LYS B O 1
ATOM 1576 N N . PHE B 1 26 ? 52.033 49.492 11.892 1.00 51.45 26 PHE B N 1
ATOM 1577 C CA . PHE B 1 26 ? 51.645 48.325 11.090 1.00 47.26 26 PHE B CA 1
ATOM 1578 C C . PHE B 1 26 ? 51.323 48.687 9.640 1.00 46.35 26 PHE B C 1
ATOM 1579 O O . PHE B 1 26 ? 50.659 49.687 9.380 1.00 48.97 26 PHE B O 1
ATOM 1587 N N . HIS B 1 27 ? 51.798 47.869 8.706 1.00 43.32 27 HIS B N 1
ATOM 1588 C CA . HIS B 1 27 ? 51.471 48.033 7.288 1.00 42.88 27 HIS B CA 1
ATOM 1589 C C . HIS B 1 27 ? 50.794 46.780 6.731 1.00 40.08 27 HIS B C 1
ATOM 1590 O O . HIS B 1 27 ? 49.762 46.870 6.065 1.00 40.72 27 HIS B O 1
ATOM 1597 N N . GLY B 1 28 ? 51.380 45.616 7.016 1.00 37.43 28 GLY B N 1
ATOM 1598 C CA . GLY B 1 28 ? 50.901 44.352 6.475 1.00 35.41 28 GLY B CA 1
ATOM 1599 C C . GLY B 1 28 ? 51.266 43.135 7.309 1.00 34.02 28 GLY B C 1
ATOM 1600 O O . GLY B 1 28 ? 52.209 43.176 8.112 1.00 33.94 28 GLY B O 1
ATOM 1601 N N . GLY B 1 29 ? 50.503 42.058 7.114 1.00 33.22 29 GLY B N 1
ATOM 1602 C CA . GLY B 1 29 ? 50.729 40.782 7.787 1.00 32.79 29 GLY B CA 1
ATOM 1603 C C . GLY B 1 29 ? 50.204 39.605 6.979 1.00 32.69 29 GLY B C 1
ATOM 1604 O O . GLY B 1 29 ? 49.138 39.686 6.368 1.00 33.46 29 GLY B O 1
ATOM 1605 N N . TRP B 1 30 ? 50.956 38.507 6.965 1.00 32.23 30 TRP B N 1
ATOM 1606 C CA . TRP B 1 30 ? 50.585 37.344 6.154 1.00 32.79 30 TRP B CA 1
ATOM 1607 C C . TRP B 1 30 ? 50.891 36.043 6.875 1.00 33.83 30 TRP B C 1
ATOM 1608 O O . TRP B 1 30 ? 51.928 35.917 7.530 1.00 34.18 30 TRP B O 1
ATOM 1619 N N . ALA B 1 31 ? 49.989 35.079 6.740 1.00 35.59 31 ALA B N 1
ATOM 1620 C CA . ALA B 1 31 ? 50.215 33.728 7.231 1.00 37.97 31 ALA B CA 1
ATOM 1621 C C . ALA B 1 31 ? 50.948 32.953 6.156 1.00 38.61 31 ALA B C 1
ATOM 1622 O O . ALA B 1 31 ? 50.546 32.941 4.987 1.00 38.61 31 ALA B O 1
ATOM 1624 N N . LEU B 1 32 ? 52.044 32.323 6.548 1.00 40.09 32 LEU B N 1
ATOM 1625 C CA . LEU B 1 32 ? 52.874 31.602 5.600 1.00 41.69 32 LEU B CA 1
ATOM 1626 C C . LEU B 1 32 ? 53.286 30.250 6.170 1.00 45.80 32 LEU B C 1
ATOM 1627 O O . LEU B 1 32 ? 53.049 29.960 7.346 1.00 47.48 32 LEU B O 1
ATOM 1632 N N . ILE B 1 33 ? 53.871 29.419 5.317 1.00 48.61 33 ILE B N 1
ATOM 1633 C CA . ILE B 1 33 ? 54.410 28.132 5.728 1.00 53.69 33 ILE B CA 1
ATOM 1634 C C . ILE B 1 33 ? 55.895 28.086 5.376 1.00 55.16 33 ILE B C 1
ATOM 1635 O O . ILE B 1 33 ? 56.304 28.556 4.312 1.00 53.61 33 ILE B O 1
ATOM 1640 N N . ASP B 1 34 ? 56.688 27.540 6.294 1.00 59.48 34 ASP B N 1
ATOM 1641 C CA . ASP B 1 34 ? 58.120 27.330 6.094 1.00 63.00 34 ASP B CA 1
ATOM 1642 C C . ASP B 1 34 ? 58.355 26.401 4.907 1.00 66.69 34 ASP B C 1
ATOM 1643 O O . ASP B 1 34 ? 57.760 25.327 4.820 1.00 69.81 34 ASP B O 1
ATOM 1648 N N 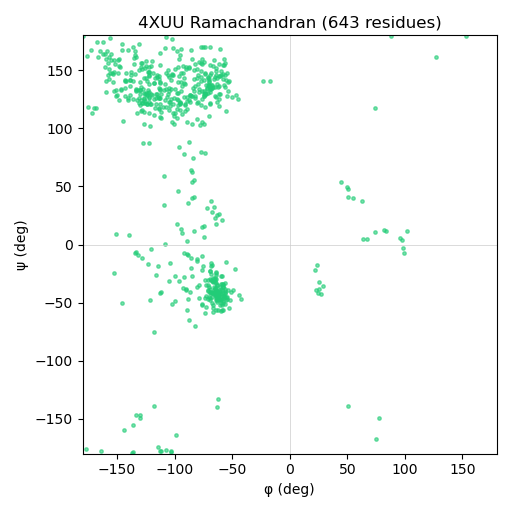. CYS B 1 35 ? 59.221 26.831 3.996 1.00 67.73 35 CYS B N 1
ATOM 1649 C CA . CYS B 1 35 ? 59.466 26.103 2.756 1.00 72.05 35 CYS B CA 1
ATOM 1650 C C . CYS B 1 35 ? 60.793 25.333 2.768 1.00 78.21 35 CYS B C 1
ATOM 1651 O O . CYS B 1 35 ? 61.000 24.440 1.945 1.00 82.13 35 CYS B O 1
ATOM 1654 N N . ASP B 1 36 ? 61.678 25.674 3.704 1.00 80.47 36 ASP B N 1
ATOM 1655 C CA . ASP B 1 36 ? 62.961 24.979 3.851 1.00 87.66 36 ASP B CA 1
ATOM 1656 C C . ASP B 1 36 ? 62.802 23.595 4.485 1.00 93.73 36 ASP B C 1
ATOM 1657 O O . ASP B 1 36 ? 62.120 23.455 5.505 1.00 93.37 36 ASP B O 1
ATOM 1662 N N . PRO B 1 37 ? 63.432 22.567 3.884 1.00 100.42 37 PRO B N 1
ATOM 1663 C CA . PRO B 1 37 ? 63.373 21.229 4.464 1.00 107.31 37 PRO B CA 1
ATOM 1664 C C . PRO B 1 37 ? 64.167 21.173 5.764 1.00 111.78 37 PRO B C 1
ATOM 1665 O O . PRO B 1 37 ? 65.366 21.470 5.773 1.00 114.45 37 PRO B O 1
ATOM 1669 N N . SER B 1 38 ? 63.490 20.815 6.852 1.00 113.61 38 SER B N 1
ATOM 1670 C CA . SER B 1 38 ? 64.118 20.731 8.170 1.00 118.71 38 SER B CA 1
ATOM 1671 C C . SER B 1 38 ? 64.801 19.381 8.375 1.00 128.63 38 SER B C 1
ATOM 1672 O O . SER B 1 38 ? 64.478 18.404 7.696 1.00 131.84 38 SER B O 1
ATOM 1675 N N . LEU B 1 39 ? 65.737 19.335 9.319 1.00 134.44 39 LEU B N 1
ATOM 1676 C CA . LEU B 1 39 ? 66.560 18.147 9.541 1.00 144.93 39 LEU B CA 1
ATOM 1677 C C . LEU B 1 39 ? 66.190 17.435 10.848 1.00 150.98 39 LEU B C 1
ATOM 1678 O O . LEU B 1 39 ? 67.035 17.255 11.733 1.00 157.93 39 LEU B O 1
ATOM 1683 N N . ILE B 1 40 ? 64.924 17.024 10.956 1.00 149.11 40 ILE B N 1
ATOM 1684 C CA . ILE B 1 40 ? 64.405 16.408 12.187 1.00 154.70 40 ILE B CA 1
ATOM 1685 C C . ILE B 1 40 ? 63.931 14.958 11.997 1.00 161.91 40 ILE B C 1
ATOM 1686 O O . ILE B 1 40 ? 64.618 14.024 12.414 1.00 171.77 40 ILE B O 1
ATOM 1691 N N . ASP B 1 41 ? 62.766 14.779 11.372 1.00 157.65 41 ASP B N 1
ATOM 1692 C CA . ASP B 1 41 ? 62.121 13.464 11.271 1.00 164.56 41 ASP B CA 1
ATOM 1693 C C . ASP B 1 41 ? 61.367 13.277 9.945 1.00 160.19 41 ASP B C 1
ATOM 1694 O O . ASP B 1 41 ? 61.218 14.225 9.164 1.00 151.21 41 ASP B O 1
ATOM 1699 N N . ALA B 1 42 ? 60.887 12.053 9.713 1.00 167.17 42 ALA B N 1
ATOM 1700 C CA . ALA B 1 42 ? 60.257 11.654 8.450 1.00 165.54 42 ALA B CA 1
ATOM 1701 C C . ALA B 1 42 ? 58.923 12.348 8.131 1.00 157.28 42 ALA B C 1
ATOM 1702 O O . ALA B 1 42 ? 58.799 12.990 7.085 1.00 150.37 42 ALA B O 1
ATOM 1704 N N . THR B 1 43 ? 57.941 12.214 9.026 1.00 147.13 43 THR B N 1
ATOM 1705 C CA . THR B 1 43 ? 56.566 12.672 8.759 1.00 142.16 43 THR B CA 1
ATOM 1706 C C . THR B 1 43 ? 56.494 14.149 8.374 1.00 132.38 43 THR B C 1
ATOM 1707 O O . THR B 1 43 ? 56.807 15.033 9.178 1.00 127.62 43 THR B O 1
ATOM 1711 N N . HIS B 1 44 ? 56.085 14.390 7.129 1.00 129.99 44 HIS B N 1
ATOM 1712 C CA . HIS B 1 44 ? 55.989 15.732 6.560 1.00 121.47 44 HIS B CA 1
ATOM 1713 C C . HIS B 1 44 ? 54.921 16.536 7.292 1.00 115.77 44 HIS B C 1
ATOM 1714 O O . HIS B 1 44 ? 53.782 16.082 7.441 1.00 118.02 44 HIS B O 1
ATOM 1721 N N . ARG B 1 45 ? 55.302 17.726 7.750 1.00 108.76 45 ARG B N 1
ATOM 1722 C CA . ARG B 1 45 ? 54.433 18.557 8.580 1.00 103.58 45 ARG B CA 1
ATOM 1723 C C . ARG B 1 45 ? 54.650 20.041 8.306 1.00 95.54 45 ARG B C 1
ATOM 1724 O O . ARG B 1 45 ? 55.790 20.511 8.249 1.00 93.87 45 ARG B O 1
ATOM 1732 N N . ASP B 1 46 ? 53.550 20.769 8.131 1.00 90.91 46 ASP B N 1
ATOM 1733 C CA . ASP B 1 46 ? 53.603 22.202 7.854 1.00 83.54 46 ASP B CA 1
ATOM 1734 C C . ASP B 1 46 ? 53.969 23.000 9.100 1.00 79.87 46 ASP B C 1
ATOM 1735 O O . ASP B 1 46 ? 53.351 22.837 10.158 1.00 81.06 46 ASP B O 1
ATOM 1740 N N . VAL B 1 47 ? 54.982 23.852 8.968 1.00 75.56 47 VAL B N 1
ATOM 1741 C CA . VAL B 1 47 ? 55.345 24.780 10.031 1.00 71.94 47 VAL B CA 1
ATOM 1742 C C . VAL B 1 47 ? 54.765 26.156 9.704 1.00 66.01 47 VAL B C 1
ATOM 1743 O O . VAL B 1 47 ? 55.158 26.792 8.723 1.00 63.32 47 VAL B O 1
ATOM 1747 N N . ASP B 1 48 ? 53.812 26.592 10.523 1.00 64.18 48 ASP B N 1
ATOM 1748 C CA . ASP B 1 48 ? 53.187 27.897 10.360 1.00 59.18 48 ASP B CA 1
ATOM 1749 C C . ASP B 1 48 ? 54.191 28.999 10.639 1.00 55.95 48 ASP B C 1
ATOM 1750 O O . ASP B 1 48 ? 54.974 28.915 11.589 1.00 57.29 48 ASP B O 1
ATOM 1755 N N . VAL B 1 49 ? 54.163 30.019 9.786 1.00 51.89 49 VAL B N 1
ATOM 1756 C CA . VAL B 1 49 ? 55.047 31.167 9.901 1.00 49.21 49 VAL B CA 1
ATOM 1757 C C . VAL B 1 49 ? 54.238 32.450 9.772 1.00 46.15 49 VAL B C 1
ATOM 1758 O O . VAL B 1 49 ? 53.413 32.597 8.863 1.00 45.16 49 VAL B O 1
ATOM 1762 N N . LEU B 1 50 ? 54.488 33.384 10.680 1.00 45.12 50 LEU B N 1
ATOM 1763 C CA . LEU B 1 50 ? 53.837 34.674 10.627 1.00 42.57 50 LEU B CA 1
ATOM 1764 C C . LEU B 1 50 ? 54.827 35.753 10.203 1.00 41.01 50 LEU B C 1
ATOM 1765 O O . LEU B 1 50 ? 55.878 35.917 10.818 1.00 42.04 50 LEU B O 1
ATOM 1770 N N . LEU B 1 51 ? 54.483 36.468 9.136 1.00 38.97 51 LEU B N 1
ATOM 1771 C CA . LEU B 1 51 ? 55.276 37.592 8.657 1.00 37.78 51 LEU B CA 1
ATOM 1772 C C . LEU B 1 51 ? 54.476 38.887 8.825 1.00 36.86 51 LEU B C 1
ATOM 1773 O O . LEU B 1 51 ? 53.394 39.062 8.240 1.00 36.35 51 LEU B O 1
ATOM 1778 N N . LEU B 1 52 ? 55.011 39.771 9.658 1.00 37.34 52 LEU B N 1
ATOM 1779 C CA . LEU B 1 52 ? 54.414 41.072 9.953 1.00 36.98 52 LEU B CA 1
ATOM 1780 C C . LEU B 1 52 ? 55.333 42.163 9.414 1.00 36.80 52 LEU B C 1
ATOM 1781 O O . LEU B 1 52 ? 56.558 42.036 9.488 1.00 37.36 52 LEU B O 1
ATOM 1786 N N . LEU B 1 53 ? 54.743 43.230 8.877 1.00 36.25 53 LEU B N 1
ATOM 1787 C CA . LEU B 1 53 ? 55.516 44.337 8.307 1.00 36.62 53 LEU B CA 1
ATOM 1788 C C . LEU B 1 53 ? 55.124 45.700 8.889 1.00 38.38 53 LEU B C 1
ATOM 1789 O O . LEU B 1 53 ? 53.944 46.058 8.945 1.00 38.42 53 LEU B O 1
ATOM 1794 N N . SER B 1 54 ? 56.132 46.452 9.318 1.00 40.57 54 SER B N 1
ATOM 1795 C CA . SER B 1 54 ? 55.947 47.835 9.751 1.00 43.17 54 SER B CA 1
ATOM 1796 C C . SER B 1 54 ? 56.687 48.770 8.800 1.00 44.47 54 SER B C 1
ATOM 1797 O O . SER B 1 54 ? 57.235 48.326 7.792 1.00 43.28 54 SER B O 1
ATOM 1800 N N . ASN B 1 55 ? 56.708 50.061 9.128 1.00 47.55 55 ASN B N 1
ATOM 1801 C CA . ASN B 1 55 ? 57.382 51.060 8.301 1.00 49.71 55 ASN B CA 1
ATOM 1802 C C . ASN B 1 55 ? 58.909 50.927 8.297 1.00 51.50 55 ASN B C 1
ATOM 1803 O O . ASN B 1 55 ? 59.578 51.451 7.400 1.00 52.95 55 ASN B O 1
ATOM 1808 N N . SER B 1 56 ? 59.450 50.221 9.289 1.00 52.01 56 SER B N 1
ATOM 1809 C CA . SER B 1 56 ? 60.900 50.149 9.487 1.00 55.11 56 SER B CA 1
ATOM 1810 C C . SER B 1 56 ? 61.435 48.742 9.763 1.00 53.82 56 SER B C 1
ATOM 1811 O O . SER B 1 56 ? 62.652 48.537 9.814 1.00 56.50 56 SER B O 1
ATOM 1814 N N . ALA B 1 57 ? 60.534 47.780 9.944 1.00 50.61 57 ALA B N 1
ATOM 1815 C CA . ALA B 1 57 ? 60.929 46.411 10.262 1.00 49.88 57 ALA B CA 1
ATOM 1816 C C . ALA B 1 57 ? 59.955 45.374 9.716 1.00 46.23 57 ALA B C 1
ATOM 1817 O O . ALA B 1 57 ? 58.796 45.681 9.424 1.00 44.37 57 ALA B O 1
ATOM 1819 N N . TYR B 1 58 ? 60.445 44.146 9.576 1.00 46.11 58 TYR B N 1
ATOM 1820 C CA . TYR B 1 58 ? 59.595 42.999 9.290 1.00 43.72 58 TYR B CA 1
ATOM 1821 C C . TYR B 1 58 ? 59.824 41.915 10.339 1.00 45.23 58 TYR B C 1
ATOM 1822 O O . TYR B 1 58 ? 60.940 41.723 10.821 1.00 48.23 58 TYR B O 1
ATOM 1831 N N . TYR B 1 59 ? 58.745 41.233 10.707 1.00 44.20 59 TYR B N 1
ATOM 1832 C CA . TYR B 1 59 ? 58.759 40.287 11.816 1.00 46.00 59 TYR B CA 1
ATOM 1833 C C . TYR B 1 59 ? 58.467 38.895 11.291 1.00 45.35 59 TYR B C 1
ATOM 1834 O O . TYR B 1 59 ? 57.506 38.704 10.539 1.00 43.08 59 TYR B O 1
ATOM 1843 N N . VAL B 1 60 ? 59.313 37.940 11.671 1.00 48.03 60 VAL B N 1
ATOM 1844 C CA . VAL B 1 60 ? 59.129 36.539 11.305 1.00 48.68 60 VAL B CA 1
ATOM 1845 C C . VAL B 1 60 ? 59.014 35.696 12.572 1.00 51.86 60 VAL B C 1
ATOM 1846 O O . VAL B 1 60 ? 59.928 35.684 13.406 1.00 55.17 60 VAL B O 1
ATOM 1850 N N . ALA B 1 61 ? 57.892 34.995 12.711 1.00 51.95 61 ALA B N 1
ATOM 1851 C CA . ALA B 1 61 ? 57.641 34.156 13.881 1.00 55.61 61 ALA B CA 1
ATOM 1852 C C . ALA B 1 61 ? 57.209 32.749 13.484 1.00 57.09 61 ALA B C 1
ATOM 1853 O O . ALA B 1 61 ? 56.232 32.574 12.751 1.00 55.15 61 ALA B O 1
ATOM 1855 N N . TYR B 1 62 ? 57.945 31.757 13.981 1.00 61.55 62 TYR B N 1
ATOM 1856 C CA . TYR B 1 62 ? 57.689 30.351 13.678 1.00 64.55 62 TYR B CA 1
ATOM 1857 C C . TYR B 1 62 ? 56.802 29.721 14.746 1.00 67.98 62 TYR B C 1
ATOM 1858 O O . TYR B 1 62 ? 56.975 29.988 15.933 1.00 70.37 62 TYR B O 1
ATOM 1867 N N . TYR B 1 63 ? 55.857 28.887 14.318 1.00 69.45 63 TYR B N 1
ATOM 1868 C CA . TYR B 1 63 ? 54.942 28.207 15.237 1.00 73.77 63 TYR B CA 1
ATOM 1869 C C . TYR B 1 63 ? 55.297 26.738 15.416 1.00 79.45 63 TYR B C 1
ATOM 1870 O O . TYR B 1 63 ? 55.732 26.077 14.471 1.00 79.92 63 TYR B O 1
ATOM 1879 N N . ASP B 1 64 ? 55.096 26.235 16.634 1.00 84.96 64 ASP B N 1
ATOM 1880 C CA . ASP B 1 64 ? 55.303 24.822 16.946 1.00 91.62 64 ASP B CA 1
ATOM 1881 C C . ASP B 1 64 ? 54.337 23.958 16.143 1.00 93.03 64 ASP B C 1
ATOM 1882 O O . ASP B 1 64 ? 53.183 24.336 15.923 1.00 91.05 64 ASP B O 1
ATOM 1887 N N . ASP B 1 65 ? 54.828 22.799 15.714 1.00 97.67 65 ASP B N 1
ATOM 1888 C CA . ASP B 1 65 ? 54.096 21.896 14.830 1.00 100.12 65 ASP B CA 1
ATOM 1889 C C . ASP B 1 65 ? 52.742 21.435 15.376 1.00 103.48 65 ASP B C 1
ATOM 1890 O O . ASP B 1 65 ? 51.734 21.491 14.670 1.00 102.22 65 ASP B O 1
ATOM 1895 N N . GLU B 1 66 ? 52.728 20.979 16.626 1.00 108.70 66 GLU B N 1
ATOM 1896 C CA . GLU B 1 66 ? 51.546 20.331 17.193 1.00 113.71 66 GLU B CA 1
ATOM 1897 C C . GLU B 1 66 ? 50.709 21.263 18.064 1.00 112.45 66 GLU B C 1
ATOM 1898 O O . GLU B 1 66 ? 49.490 21.343 17.902 1.00 112.71 66 GLU B O 1
ATOM 1904 N N . VAL B 1 67 ? 51.371 21.965 18.981 1.00 111.97 67 VAL B N 1
ATOM 1905 C CA . VAL B 1 67 ? 50.690 22.862 19.912 1.00 111.62 67 VAL B CA 1
ATOM 1906 C C . VAL B 1 67 ? 50.690 24.304 19.387 1.00 104.61 67 VAL B C 1
ATOM 1907 O O . VAL B 1 67 ? 51.452 24.647 18.477 1.00 100.48 67 VAL B O 1
ATOM 1911 N N . ASP B 1 68 ? 49.818 25.131 19.957 1.00 102.55 68 ASP B N 1
ATOM 1912 C CA . ASP B 1 68 ? 49.723 26.537 19.591 1.00 96.78 68 ASP B CA 1
ATOM 1913 C C . ASP B 1 68 ? 50.691 27.383 20.423 1.00 95.13 68 ASP B C 1
ATOM 1914 O O . ASP B 1 68 ? 50.335 27.879 21.497 1.00 97.03 68 ASP B O 1
ATOM 1919 N N . LYS B 1 69 ? 51.920 27.521 19.926 1.00 91.96 69 LYS B N 1
ATOM 1920 C CA . LYS B 1 69 ? 52.914 28.423 20.517 1.00 90.08 69 LYS B CA 1
ATOM 1921 C C . LYS B 1 69 ? 54.023 28.783 19.529 1.00 85.60 69 LYS B C 1
ATOM 1922 O O . LYS B 1 69 ? 54.243 28.080 18.540 1.00 84.70 69 LYS B O 1
ATOM 1928 N N . VAL B 1 70 ? 54.710 29.886 19.817 1.00 82.97 70 VAL B N 1
ATOM 1929 C CA . VAL B 1 70 ? 55.796 30.389 18.981 1.00 78.92 70 VAL B CA 1
ATOM 1930 C C . VAL B 1 70 ? 57.131 29.802 19.442 1.00 81.41 70 VAL B C 1
ATOM 1931 O O . VAL B 1 70 ? 57.534 29.977 20.594 1.00 84.72 70 VAL B O 1
ATOM 1935 N N . ASN B 1 71 ? 57.802 29.096 18.537 1.00 79.90 71 ASN B N 1
ATOM 1936 C CA . ASN B 1 71 ? 59.093 28.476 18.830 1.00 82.38 71 ASN B CA 1
ATOM 1937 C C . ASN B 1 71 ? 60.279 29.414 18.608 1.00 80.44 71 ASN B C 1
ATOM 1938 O O . ASN B 1 71 ? 61.223 29.425 19.399 1.00 84.12 71 ASN B O 1
ATOM 1943 N N . GLN B 1 72 ? 60.215 30.192 17.530 1.00 74.82 72 GLN B N 1
ATOM 1944 C CA . GLN B 1 72 ? 61.297 31.090 17.125 1.00 72.89 72 GLN B CA 1
ATOM 1945 C C . GLN B 1 72 ? 60.722 32.430 16.657 1.00 67.87 72 GLN B C 1
ATOM 1946 O O . GLN B 1 72 ? 59.732 32.466 15.927 1.00 64.55 72 GLN B O 1
ATOM 1952 N N . TYR B 1 73 ? 61.347 33.524 17.087 1.00 67.56 73 TYR B N 1
ATOM 1953 C CA . TYR B 1 73 ? 60.841 34.873 16.827 1.00 63.70 73 TYR B CA 1
ATOM 1954 C C . TYR B 1 73 ? 61.977 35.826 16.455 1.00 63.88 73 TYR B C 1
ATOM 1955 O O . TYR B 1 73 ? 63.070 35.751 17.024 1.00 67.62 73 TYR B O 1
ATOM 1964 N N . GLN B 1 74 ? 61.711 36.723 15.505 1.00 60.07 74 GLN B N 1
ATOM 1965 C CA . GLN B 1 74 ? 62.711 37.696 15.056 1.00 60.46 74 GLN B CA 1
ATOM 1966 C C . GLN B 1 74 ? 62.106 39.019 14.612 1.00 57.92 74 GLN B C 1
ATOM 1967 O O . GLN B 1 74 ? 61.242 39.048 13.737 1.00 54.48 74 GLN B O 1
ATOM 1973 N N . ARG B 1 75 ? 62.570 40.110 15.212 1.00 60.33 75 ARG B N 1
ATOM 1974 C CA . ARG B 1 75 ? 62.372 41.432 14.633 1.00 59.14 75 ARG B CA 1
ATOM 1975 C C . ARG B 1 75 ? 63.611 41.792 13.831 1.00 61.17 75 ARG B C 1
ATOM 1976 O O . ARG B 1 75 ? 64.720 41.844 14.369 1.00 65.44 75 ARG B O 1
ATOM 1984 N N . LEU B 1 76 ? 63.417 42.033 12.540 1.00 58.80 76 LEU B N 1
ATOM 1985 C CA . LEU B 1 76 ? 64.522 42.328 11.641 1.00 60.75 76 LEU B CA 1
ATOM 1986 C C . LEU B 1 76 ? 64.301 43.677 10.977 1.00 61.01 76 LEU B C 1
ATOM 1987 O O . LEU B 1 76 ? 63.242 43.924 10.392 1.00 57.79 76 LEU B O 1
ATOM 1992 N N . SER B 1 77 ? 65.300 44.549 11.090 1.00 65.59 77 SER B N 1
ATOM 1993 C CA . SER B 1 77 ? 65.273 45.864 10.461 1.00 67.33 77 SER B CA 1
ATOM 1994 C C . SER B 1 77 ? 65.273 45.712 8.946 1.00 65.36 77 SER B C 1
ATOM 1995 O O . SER B 1 77 ? 65.914 44.805 8.410 1.00 65.20 77 SER B O 1
ATOM 1998 N N . LEU B 1 78 ? 64.554 46.594 8.257 1.00 64.61 78 LEU B N 1
ATOM 1999 C CA . LEU B 1 78 ? 64.419 46.492 6.803 1.00 63.04 78 LEU B CA 1
ATOM 2000 C C . LEU B 1 78 ? 65.721 46.721 6.034 1.00 67.11 78 LEU B C 1
ATOM 2001 O O . LEU B 1 78 ? 65.918 46.128 4.976 1.00 66.06 78 LEU B O 1
ATOM 2006 N N . GLU B 1 79 ? 66.604 47.563 6.571 1.00 72.53 79 GLU B N 1
ATOM 2007 C CA . GLU B 1 79 ? 67.877 47.889 5.913 1.00 77.64 79 GLU B CA 1
ATOM 2008 C C . GLU B 1 79 ? 68.735 46.650 5.705 1.00 77.51 79 GLU B C 1
ATOM 2009 O O . GLU B 1 79 ? 69.564 46.607 4.793 1.00 80.11 79 GLU B O 1
ATOM 2015 N N . ASN B 1 80 ? 68.544 45.658 6.569 1.00 75.18 80 ASN B N 1
ATOM 2016 C CA . ASN B 1 80 ? 69.356 44.450 6.548 1.00 75.66 80 ASN B CA 1
ATOM 2017 C C . ASN B 1 80 ? 68.789 43.363 5.644 1.00 70.90 80 ASN B C 1
ATOM 2018 O O . ASN B 1 80 ? 69.446 42.351 5.397 1.00 71.47 80 ASN B O 1
ATOM 2023 N N . LEU B 1 81 ? 67.574 43.584 5.147 1.00 66.80 81 LEU B N 1
ATOM 2024 C CA . LEU B 1 81 ? 66.993 42.726 4.119 1.00 63.15 81 LEU B CA 1
ATOM 2025 C C . LEU B 1 81 ? 67.675 43.049 2.791 1.00 65.39 81 LEU B C 1
ATOM 2026 O O . LEU B 1 81 ? 67.402 44.081 2.175 1.00 66.24 81 LEU B O 1
ATOM 2031 N N . GLU B 1 82 ? 68.578 42.166 2.371 1.00 66.82 82 GLU B N 1
ATOM 2032 C CA . GLU B 1 82 ? 69.426 42.407 1.204 1.00 69.91 82 GLU B CA 1
ATOM 2033 C C . GLU B 1 82 ? 68.689 42.233 -0.119 1.00 67.19 82 GLU B C 1
ATOM 2034 O O . GLU B 1 82 ? 68.739 43.110 -0.987 1.00 69.11 82 GLU B O 1
ATOM 2040 N N . LYS B 1 83 ? 68.020 41.093 -0.269 1.00 63.30 83 LYS B N 1
ATOM 2041 C CA . LYS B 1 83 ? 67.376 40.726 -1.529 1.00 61.36 83 LYS B CA 1
ATOM 2042 C C . LYS B 1 83 ? 66.244 39.726 -1.323 1.00 57.16 83 LYS B C 1
ATOM 2043 O O . LYS B 1 83 ? 66.157 39.064 -0.288 1.00 55.85 83 LYS B O 1
ATOM 2049 N N . ILE B 1 84 ? 65.375 39.624 -2.321 1.00 55.65 84 ILE B N 1
ATOM 2050 C CA . ILE B 1 84 ? 64.323 38.619 -2.321 1.00 52.70 84 ILE B CA 1
ATOM 2051 C C . ILE B 1 84 ? 64.434 37.769 -3.586 1.00 54.01 84 ILE B C 1
ATOM 2052 O O . ILE B 1 84 ? 64.547 38.298 -4.693 1.00 55.82 84 ILE B O 1
ATOM 2057 N N . GLU B 1 85 ? 64.423 36.453 -3.407 1.00 53.76 85 GLU B N 1
ATOM 2058 C CA . GLU B 1 85 ? 64.384 35.520 -4.527 1.00 55.40 85 GLU B CA 1
ATOM 2059 C C . GLU B 1 85 ? 63.049 34.779 -4.531 1.00 53.74 85 GLU B C 1
ATOM 2060 O O . GLU B 1 85 ? 62.577 34.316 -3.489 1.00 51.99 85 GLU B O 1
ATOM 2066 N N . ILE B 1 86 ? 62.434 34.691 -5.705 1.00 54.89 86 ILE B N 1
ATOM 2067 C CA . ILE B 1 86 ? 61.185 33.958 -5.867 1.00 54.53 86 ILE B CA 1
ATOM 2068 C C . ILE B 1 86 ? 61.342 32.950 -7.000 1.00 57.88 86 ILE B C 1
ATOM 2069 O O . ILE B 1 86 ? 61.731 33.310 -8.114 1.00 60.23 86 ILE B O 1
ATOM 2074 N N . GLY B 1 87 ? 61.050 31.688 -6.706 1.00 58.70 87 GLY B N 1
ATOM 2075 C CA . GLY B 1 87 ? 61.143 30.636 -7.706 1.00 62.65 87 GLY B CA 1
ATOM 2076 C C . GLY B 1 87 ? 60.699 29.282 -7.194 1.00 63.96 87 GLY B C 1
ATOM 2077 O O . GLY B 1 87 ? 60.243 29.171 -6.054 1.00 61.92 87 GLY B O 1
ATOM 2078 N N . PRO B 1 88 ? 60.830 28.241 -8.037 1.00 67.99 88 PRO B N 1
ATOM 2079 C CA . PRO B 1 88 ? 60.422 26.890 -7.659 1.00 70.46 88 PRO B CA 1
ATOM 2080 C C . PRO B 1 88 ? 61.055 26.455 -6.342 1.00 69.66 88 PRO B C 1
ATOM 2081 O O . PRO B 1 88 ? 62.220 26.773 -6.078 1.00 69.20 88 PRO B O 1
ATOM 2085 N N . GLU B 1 89 ? 60.278 25.751 -5.521 1.00 70.33 89 GLU B N 1
ATOM 2086 C CA . GLU B 1 89 ? 60.750 25.233 -4.236 1.00 70.45 89 GLU B CA 1
ATOM 2087 C C . GLU B 1 89 ? 62.007 24.367 -4.388 1.00 74.04 89 GLU B C 1
ATOM 2088 O O . GLU B 1 89 ? 62.131 23.615 -5.360 1.00 77.72 89 GLU B O 1
ATOM 2094 N N . PRO B 1 90 ? 62.948 24.480 -3.434 1.00 73.63 90 PRO B N 1
ATOM 2095 C CA . PRO B 1 90 ? 64.170 23.682 -3.487 1.00 77.62 90 PRO B CA 1
ATOM 2096 C C . PRO B 1 90 ? 64.011 22.281 -2.877 1.00 81.61 90 PRO B C 1
ATOM 2097 O O . PRO B 1 90 ? 64.685 21.953 -1.895 1.00 82.70 90 PRO B O 1
ATOM 2101 N N . THR B 1 91 ? 63.134 21.464 -3.462 1.00 84.72 91 THR B N 1
ATOM 2102 C CA . THR B 1 91 ? 62.957 20.077 -3.014 1.00 89.74 91 THR B CA 1
ATOM 2103 C C . THR B 1 91 ? 64.207 19.239 -3.222 1.00 94.41 91 THR B C 1
ATOM 2104 O O . THR B 1 91 ? 65.002 19.496 -4.127 1.00 95.23 91 THR B O 1
ATOM 2108 N N . LEU B 1 92 ? 64.360 18.229 -2.374 1.00 98.23 92 LEU B N 1
ATOM 2109 C CA . LEU B 1 92 ? 65.505 17.335 -2.435 1.00 103.63 92 LEU B CA 1
ATOM 2110 C C . LEU B 1 92 ? 65.270 16.196 -3.429 1.00 109.55 92 LEU B C 1
ATOM 2111 O O . LEU B 1 92 ? 66.201 15.467 -3.774 1.00 114.28 92 LEU B O 1
ATOM 2116 N N . PHE B 1 93 ? 64.022 16.058 -3.879 1.00 109.97 93 PHE B N 1
ATOM 2117 C CA . PHE B 1 93 ? 63.675 15.194 -5.010 1.00 115.61 93 PHE B CA 1
ATOM 2118 C C . PHE B 1 93 ? 62.359 15.588 -5.682 1.00 114.35 93 PHE B C 1
ATOM 2119 O O . PHE B 1 93 ? 61.495 16.219 -5.071 1.00 110.35 93 PHE B O 1
ATOM 2127 N N . GLY B 1 94 ? 62.228 15.196 -6.947 1.00 118.94 94 GLY B N 1
ATOM 2128 C CA . GLY B 1 94 ? 61.002 15.363 -7.712 1.00 118.90 94 GLY B CA 1
ATOM 2129 C C . GLY B 1 94 ? 60.945 16.706 -8.399 1.00 114.14 94 GLY B C 1
ATOM 2130 O O . GLY B 1 94 ? 61.873 17.512 -8.288 1.00 111.00 94 GLY B O 1
ATOM 2131 N N . LYS B 1 95 ? 59.858 16.932 -9.130 1.00 114.29 95 LYS B N 1
ATOM 2132 C CA . LYS B 1 95 ? 59.556 18.245 -9.674 1.00 109.76 95 LYS B CA 1
ATOM 2133 C C . LYS B 1 95 ? 59.168 19.146 -8.510 1.00 103.15 95 LYS B C 1
ATOM 2134 O O . LYS B 1 95 ? 58.483 18.695 -7.587 1.00 102.87 95 LYS B O 1
ATOM 2140 N N . PRO B 1 96 ? 59.624 20.412 -8.529 1.00 98.35 96 PRO B N 1
ATOM 2141 C CA . PRO B 1 96 ? 59.084 21.393 -7.588 1.00 92.39 96 PRO B CA 1
ATOM 2142 C C . PRO B 1 96 ? 57.565 21.499 -7.725 1.00 91.67 96 PRO B C 1
ATOM 2143 O O . PRO B 1 96 ? 57.046 21.541 -8.841 1.00 93.78 96 PRO B O 1
ATOM 2147 N N . LYS B 1 97 ? 56.870 21.523 -6.590 1.00 89.24 97 LYS B N 1
ATOM 2148 C CA . LYS B 1 97 ? 55.408 21.501 -6.554 1.00 89.30 97 LYS B CA 1
ATOM 2149 C C . LYS B 1 97 ? 54.801 22.904 -6.545 1.00 84.23 97 LYS B C 1
ATOM 2150 O O . LYS B 1 97 ? 53.675 23.100 -7.004 1.00 84.93 97 LYS B O 1
ATOM 2156 N N . PHE B 1 98 ? 55.549 23.870 -6.015 1.00 79.58 98 PHE B N 1
ATOM 2157 C CA . PHE B 1 98 ? 55.080 25.254 -5.880 1.00 74.79 98 PHE B CA 1
ATOM 2158 C C . PHE B 1 98 ? 56.234 26.257 -5.814 1.00 71.40 98 PHE B C 1
ATOM 2159 O O . PHE B 1 98 ? 57.406 25.876 -5.836 1.00 72.64 98 PHE B O 1
ATOM 2167 N N . SER B 1 99 ? 55.888 27.540 -5.747 1.00 67.47 99 SER B N 1
ATOM 2168 C CA . SER B 1 99 ? 56.874 28.602 -5.582 1.00 64.42 99 SER B CA 1
ATOM 2169 C C . SER B 1 99 ? 57.120 28.905 -4.109 1.00 61.44 99 SER B C 1
ATOM 2170 O O . SER B 1 99 ? 56.243 28.720 -3.265 1.00 60.45 99 SER B O 1
ATOM 2173 N N . CYS B 1 100 ? 58.330 29.360 -3.808 1.00 60.47 100 CYS B N 1
ATOM 2174 C CA . CYS B 1 100 ? 58.671 29.824 -2.473 1.00 58.24 100 CYS B CA 1
ATOM 2175 C C . CYS B 1 100 ? 59.407 31.149 -2.579 1.00 56.14 100 CYS B C 1
ATOM 2176 O O . CYS B 1 100 ? 59.983 31.467 -3.622 1.00 57.31 100 CYS B O 1
ATOM 2187 N N . ARG B 1 102 ? 62.374 33.498 -0.845 1.00 52.71 102 ARG B N 1
ATOM 2188 C CA . ARG B 1 102 ? 63.523 33.485 0.042 1.00 53.17 102 ARG B CA 1
ATOM 2189 C C . ARG B 1 102 ? 63.913 34.916 0.395 1.00 52.21 102 ARG B C 1
ATOM 2190 O O . ARG B 1 102 ? 64.258 35.713 -0.483 1.00 52.69 102 ARG B O 1
ATOM 2198 N N . LEU B 1 103 ? 63.826 35.239 1.684 1.00 51.04 103 LEU B N 1
ATOM 2199 C CA . LEU B 1 103 ? 64.239 36.544 2.189 1.00 50.83 103 LEU B CA 1
ATOM 2200 C C . LEU B 1 103 ? 65.649 36.432 2.758 1.00 53.79 103 LEU B C 1
ATOM 2201 O O . LEU B 1 103 ? 65.858 35.803 3.798 1.00 54.59 103 LEU B O 1
ATOM 2206 N N . HIS B 1 104 ? 66.612 37.027 2.058 1.00 55.86 104 HIS B N 1
ATOM 2207 C CA . HIS B 1 104 ? 68.012 37.013 2.475 1.00 59.46 104 HIS B CA 1
ATOM 2208 C C . HIS B 1 104 ? 68.289 38.211 3.367 1.00 60.54 104 HIS B C 1
ATOM 2209 O O . HIS B 1 104 ? 68.011 39.347 2.977 1.00 60.10 104 HIS B O 1
ATOM 2216 N N . TYR B 1 105 ? 68.842 37.966 4.555 1.00 62.67 105 TYR B N 1
ATOM 2217 C CA . TYR B 1 105 ? 69.094 39.053 5.505 1.00 64.32 105 TYR B CA 1
ATOM 2218 C C . TYR B 1 105 ? 70.498 39.091 6.104 1.00 69.73 105 TYR B C 1
ATOM 2219 O O . TYR B 1 105 ? 71.151 38.058 6.252 1.00 71.69 105 TYR B O 1
ATOM 2228 N N . ARG B 1 106 ? 70.942 40.303 6.435 1.00 72.89 106 ARG B N 1
ATOM 2229 C CA . ARG B 1 106 ? 72.211 40.540 7.116 1.00 78.92 106 ARG B CA 1
ATOM 2230 C C . ARG B 1 106 ? 72.060 40.336 8.620 1.00 79.97 106 ARG B C 1
ATOM 2231 O O . ARG B 1 106 ? 71.176 40.922 9.244 1.00 77.99 106 ARG B O 1
ATOM 2239 N N . TYR B 1 107 ? 72.929 39.507 9.194 1.00 83.76 107 TYR B N 1
ATOM 2240 C CA . TYR B 1 107 ? 72.943 39.272 10.636 1.00 86.03 107 TYR B CA 1
ATOM 2241 C C . TYR B 1 107 ? 74.360 39.357 11.194 1.00 92.80 107 TYR B C 1
ATOM 2242 O O . TYR B 1 107 ? 75.254 38.637 10.742 1.00 95.41 107 TYR B O 1
ATOM 2251 N N . LYS B 1 108 ? 74.544 40.229 12.186 1.00 96.18 108 LYS B N 1
ATOM 2252 C CA . LYS B 1 108 ? 75.857 40.498 12.786 1.00 103.49 108 LYS B CA 1
ATOM 2253 C C . LYS B 1 108 ? 76.938 40.663 11.717 1.00 106.70 108 LYS B C 1
ATOM 2254 O O . LYS B 1 108 ? 77.961 39.972 11.732 1.00 110.90 108 LYS B O 1
ATOM 2260 N N . GLU B 1 109 ? 76.674 41.575 10.780 1.00 105.08 109 GLU B N 1
ATOM 2261 C CA . GLU B 1 109 ? 77.585 41.908 9.678 1.00 108.26 109 GLU B CA 1
ATOM 2262 C C . GLU B 1 109 ? 78.006 40.692 8.836 1.00 107.66 109 GLU B C 1
ATOM 2263 O O . GLU B 1 109 ? 79.166 40.581 8.427 1.00 112.97 109 GLU B O 1
ATOM 2269 N N . ALA B 1 110 ? 77.058 39.793 8.576 1.00 101.77 110 ALA B N 1
ATOM 2270 C CA . ALA B 1 110 ? 77.327 38.566 7.821 1.00 101.05 110 ALA B CA 1
ATOM 2271 C C . ALA B 1 110 ? 76.122 38.121 6.992 1.00 94.49 110 ALA B C 1
ATOM 2272 O O . ALA B 1 110 ? 74.974 38.417 7.338 1.00 89.99 110 ALA B O 1
ATOM 2274 N N . SER B 1 111 ? 76.396 37.408 5.900 1.00 94.31 111 SER B N 1
ATOM 2275 C CA . SER B 1 111 ? 75.345 36.851 5.046 1.00 88.95 111 SER B CA 1
ATOM 2276 C C . SER B 1 111 ? 75.224 35.331 5.195 1.00 88.26 111 SER B C 1
ATOM 2277 O O . SER B 1 111 ? 75.924 34.719 6.008 1.00 91.68 111 SER B O 1
ATOM 2280 N N . GLY B 1 112 ? 74.330 34.734 4.409 1.00 84.13 112 GLY B N 1
ATOM 2281 C CA . GLY B 1 112 ? 74.065 33.300 4.478 1.00 83.39 112 GLY B CA 1
ATOM 2282 C C . GLY B 1 112 ? 72.833 32.977 5.304 1.00 79.14 112 GLY B C 1
ATOM 2283 O O . GLY B 1 112 ? 72.448 31.812 5.425 1.00 78.91 112 GLY B O 1
ATOM 2284 N N . TYR B 1 113 ? 72.224 34.013 5.879 1.00 76.23 113 TYR B N 1
ATOM 2285 C CA . TYR B 1 113 ? 71.000 33.876 6.663 1.00 72.27 113 TYR B CA 1
ATOM 2286 C C . TYR B 1 113 ? 69.794 34.154 5.778 1.00 67.45 113 TYR B C 1
ATOM 2287 O O . TYR B 1 113 ? 69.691 35.233 5.188 1.00 66.33 113 TYR B O 1
ATOM 2296 N N . PHE B 1 114 ? 68.889 33.185 5.675 1.00 65.02 114 PHE B N 1
ATOM 2297 C CA . PHE B 1 114 ? 67.661 33.382 4.908 1.00 60.86 114 PHE B CA 1
ATOM 2298 C C . PHE B 1 114 ? 66.458 32.591 5.423 1.00 58.75 114 PHE B C 1
ATOM 2299 O O . PHE B 1 114 ? 66.609 31.491 5.962 1.00 60.54 114 PHE B O 1
ATOM 2307 N N . HIS B 1 115 ? 65.272 33.179 5.262 1.00 55.15 115 HIS B N 1
ATOM 2308 C CA . HIS B 1 115 ? 64.011 32.490 5.507 1.00 53.30 115 HIS B CA 1
ATOM 2309 C C . HIS B 1 115 ? 63.400 32.156 4.157 1.00 52.34 115 HIS B C 1
ATOM 2310 O O . HIS B 1 115 ? 63.372 33.003 3.264 1.00 51.42 115 HIS B O 1
ATOM 2317 N N . THR B 1 116 ? 62.912 30.929 4.003 1.00 53.32 116 THR B N 1
ATOM 2318 C CA . THR B 1 116 ? 62.236 30.531 2.770 1.00 52.94 116 THR B CA 1
ATOM 2319 C C . THR B 1 116 ? 60.789 30.185 3.083 1.00 51.92 116 THR B C 1
ATOM 2320 O O . THR B 1 116 ? 60.519 29.252 3.840 1.00 53.27 116 THR B O 1
ATOM 2324 N N . LEU B 1 117 ? 59.863 30.947 2.502 1.00 50.09 117 LEU B N 1
ATOM 2325 C CA . LEU B 1 117 ? 58.450 30.848 2.868 1.00 49.44 117 LEU B CA 1
ATOM 2326 C C . LEU B 1 117 ? 57.530 30.675 1.666 1.00 49.92 117 LEU B C 1
ATOM 2327 O O . LEU B 1 117 ? 57.858 31.095 0.559 1.00 49.77 117 LEU B O 1
ATOM 2332 N N . ARG B 1 118 ? 56.382 30.042 1.890 1.00 51.46 118 ARG B N 1
ATOM 2333 C CA . ARG B 1 118 ? 55.339 29.956 0.867 1.00 52.84 118 ARG B CA 1
ATOM 2334 C C . ARG B 1 118 ? 53.960 30.241 1.453 1.00 53.12 118 ARG B C 1
ATOM 2335 O O . ARG B 1 118 ? 53.759 30.149 2.664 1.00 53.02 118 ARG B O 1
ATOM 2343 N N . ALA B 1 119 ? 53.016 30.591 0.584 1.00 54.52 119 ALA B N 1
ATOM 2344 C CA . ALA B 1 119 ? 51.668 30.938 1.018 1.00 55.80 119 ALA B CA 1
ATOM 2345 C C . ALA B 1 119 ? 50.814 29.696 1.223 1.00 59.95 119 ALA B C 1
ATOM 2346 O O . ALA B 1 119 ? 51.016 28.680 0.559 1.00 62.40 119 ALA B O 1
ATOM 2348 N N . VAL B 1 120 ? 49.862 29.792 2.146 1.00 61.94 120 VAL B N 1
ATOM 2349 C CA . VAL B 1 120 ? 48.952 28.691 2.442 1.00 67.21 120 VAL B CA 1
ATOM 2350 C C . VAL B 1 120 ? 47.944 28.545 1.301 1.00 70.48 120 VAL B C 1
ATOM 2351 O O . VAL B 1 120 ? 46.974 29.306 1.215 1.00 70.10 120 VAL B O 1
ATOM 2363 N N . ARG B 1 122 ? 45.104 26.499 -0.401 1.00 87.06 122 ARG B N 1
ATOM 2364 C CA . ARG B 1 122 ? 44.079 25.483 -0.190 1.00 93.23 122 ARG B CA 1
ATOM 2365 C C . ARG B 1 122 ? 43.760 24.713 -1.467 1.00 97.92 122 ARG B C 1
ATOM 2366 O O . ARG B 1 122 ? 43.275 23.581 -1.413 1.00 103.15 122 ARG B O 1
ATOM 2374 N N . ASN B 1 123 ? 44.026 25.339 -2.610 1.00 96.82 123 ASN B N 1
ATOM 2375 C CA . ASN B 1 123 ? 43.918 24.675 -3.899 1.00 101.26 123 ASN B CA 1
ATOM 2376 C C . ASN B 1 123 ? 45.264 24.046 -4.269 1.00 101.09 123 ASN B C 1
ATOM 2377 O O . ASN B 1 123 ? 46.276 24.753 -4.354 1.00 96.82 123 ASN B O 1
ATOM 2382 N N . PRO B 1 124 ? 45.284 22.711 -4.463 1.00 106.18 124 PRO B N 1
ATOM 2383 C CA . PRO B 1 124 ? 46.510 21.974 -4.786 1.00 106.91 124 PRO B CA 1
ATOM 2384 C C . PRO B 1 124 ? 47.170 22.432 -6.087 1.00 105.84 124 PRO B C 1
ATOM 2385 O O . PRO B 1 124 ? 48.398 22.534 -6.148 1.00 103.56 124 PRO B O 1
ATOM 2389 N N . GLU B 1 125 ? 46.359 22.711 -7.107 1.00 107.80 125 GLU B N 1
ATOM 2390 C CA . GLU B 1 125 ? 46.868 23.062 -8.435 1.00 107.80 125 GLU B CA 1
ATOM 2391 C C . GLU B 1 125 ? 47.247 24.539 -8.555 1.00 101.57 125 GLU B C 1
ATOM 2392 O O . GLU B 1 125 ? 47.504 25.037 -9.656 1.00 102.01 125 GLU B O 1
ATOM 2398 N N . GLU B 1 126 ? 47.292 25.228 -7.418 1.00 96.08 126 GLU B N 1
ATOM 2399 C CA . GLU B 1 126 ? 47.634 26.641 -7.386 1.00 90.22 126 GLU B CA 1
ATOM 2400 C C . GLU B 1 126 ? 49.109 26.836 -7.045 1.00 86.14 126 GLU B C 1
ATOM 2401 O O . GLU B 1 126 ? 49.595 26.354 -6.017 1.00 85.06 126 GLU B O 1
ATOM 2407 N N . ASP B 1 127 ? 49.806 27.541 -7.932 1.00 84.06 127 ASP B N 1
ATOM 2408 C CA . ASP B 1 127 ? 51.239 27.816 -7.810 1.00 80.56 127 ASP B CA 1
ATOM 2409 C C . ASP B 1 127 ? 51.588 28.547 -6.506 1.00 75.03 127 ASP B C 1
ATOM 2410 O O . ASP B 1 127 ? 52.417 28.069 -5.726 1.00 74.34 127 ASP B O 1
ATOM 2415 N N . GLY B 1 128 ? 50.951 29.697 -6.280 1.00 71.14 128 GLY B N 1
ATOM 2416 C CA . GLY B 1 128 ? 51.207 30.518 -5.095 1.00 65.66 128 GLY B CA 1
ATOM 2417 C C . GLY B 1 128 ? 52.147 31.686 -5.345 1.00 62.14 128 GLY B C 1
ATOM 2418 O O . GLY B 1 128 ? 52.338 32.533 -4.470 1.00 59.26 128 GLY B O 1
ATOM 2419 N N . LYS B 1 129 ? 52.725 31.730 -6.545 1.00 62.72 129 LYS B N 1
ATOM 2420 C CA . LYS B 1 129 ? 53.719 32.739 -6.928 1.00 60.36 129 LYS B CA 1
ATOM 2421 C C . LYS B 1 129 ? 53.188 34.178 -6.878 1.00 57.65 129 LYS B C 1
ATOM 2422 O O . LYS B 1 129 ? 53.893 35.086 -6.427 1.00 55.53 129 LYS B O 1
ATOM 2428 N N . ASP B 1 130 ? 51.955 34.375 -7.349 1.00 57.71 130 ASP B N 1
ATOM 2429 C CA . ASP B 1 130 ? 51.315 35.691 -7.362 1.00 55.64 130 ASP B CA 1
ATOM 2430 C C . ASP B 1 130 ? 51.279 36.317 -5.968 1.00 51.91 130 ASP B C 1
ATOM 2431 O O . ASP B 1 130 ? 51.639 37.485 -5.796 1.00 50.48 130 ASP B O 1
ATOM 2436 N N . THR B 1 131 ? 50.850 35.527 -4.983 1.00 50.43 131 THR B N 1
ATOM 2437 C CA . THR B 1 131 ? 50.784 35.950 -3.585 1.00 47.41 131 THR B CA 1
ATOM 2438 C C . THR B 1 131 ? 52.141 36.409 -3.05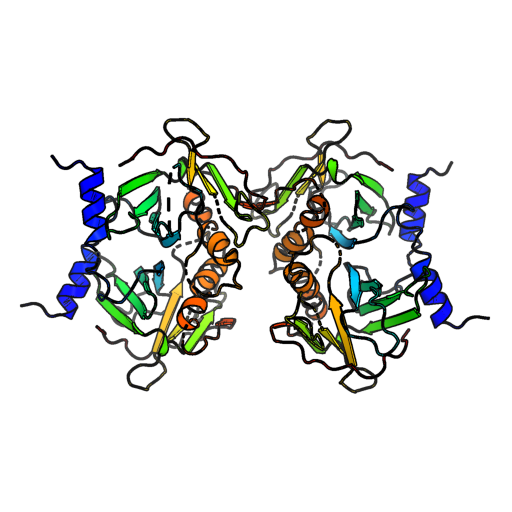5 1.00 45.41 131 THR B C 1
ATOM 2439 O O . THR B 1 131 ? 52.234 37.441 -2.396 1.00 43.82 131 THR B O 1
ATOM 2443 N N . LEU B 1 132 ? 53.185 35.641 -3.355 1.00 45.86 132 LEU B N 1
ATOM 2444 C CA . LEU B 1 132 ? 54.537 35.946 -2.879 1.00 44.60 132 LEU B CA 1
ATOM 2445 C C . LEU B 1 132 ? 55.141 37.168 -3.566 1.00 44.30 132 LEU B C 1
ATOM 2446 O O . LEU B 1 132 ? 55.885 37.923 -2.944 1.00 43.48 132 LEU B O 1
ATOM 2451 N N . GLN B 1 133 ? 54.818 37.356 -4.842 1.00 45.60 133 GLN B N 1
ATOM 2452 C CA . GLN B 1 133 ? 55.249 38.540 -5.583 1.00 46.30 133 GLN B CA 1
ATOM 2453 C C . GLN B 1 133 ? 54.656 39.795 -4.943 1.00 44.82 133 GLN B C 1
ATOM 2454 O O . GLN B 1 133 ? 55.349 40.800 -4.758 1.00 44.88 133 GLN B O 1
ATOM 2460 N N . CYS B 1 134 ? 53.373 39.709 -4.600 1.00 43.94 134 CYS B N 1
ATOM 2461 C CA . CYS B 1 134 ? 52.661 40.769 -3.899 1.00 42.90 134 CYS B CA 1
ATOM 2462 C C . CYS B 1 134 ? 53.312 41.136 -2.567 1.00 41.24 134 CYS B C 1
ATOM 2463 O O . CYS B 1 134 ? 53.461 42.317 -2.249 1.00 41.35 134 CYS B O 1
ATOM 2466 N N . ILE B 1 135 ? 53.701 40.120 -1.800 1.00 40.20 135 ILE B N 1
ATOM 2467 C CA . ILE B 1 135 ? 54.363 40.325 -0.515 1.00 39.17 135 ILE B CA 1
ATOM 2468 C C . ILE B 1 135 ? 55.720 41.007 -0.706 1.00 39.94 135 ILE B C 1
ATOM 2469 O O . ILE B 1 135 ? 56.028 41.989 -0.022 1.00 40.00 135 ILE B O 1
ATOM 2474 N N . ALA B 1 136 ? 56.509 40.490 -1.648 1.00 41.04 136 ALA B N 1
ATOM 2475 C CA . ALA B 1 136 ? 57.815 41.053 -1.989 1.00 42.63 136 ALA B CA 1
ATOM 2476 C C . ALA B 1 136 ? 57.710 42.520 -2.401 1.00 43.84 136 ALA B C 1
ATOM 2477 O O . ALA B 1 136 ? 58.505 43.351 -1.970 1.00 44.80 136 ALA B O 1
ATOM 2479 N N . GLU B 1 137 ? 56.719 42.827 -3.230 1.00 44.54 137 GLU B N 1
ATOM 2480 C CA . GLU B 1 137 ? 56.479 44.194 -3.675 1.00 46.56 137 GLU B CA 1
ATOM 2481 C C . GLU B 1 137 ? 56.153 45.153 -2.530 1.00 46.44 137 GLU B C 1
ATOM 2482 O O . GLU B 1 137 ? 56.567 46.311 -2.560 1.00 48.35 137 GLU B O 1
ATOM 2496 N N . LEU B 1 139 ? 57.224 44.655 0.635 1.00 45.37 139 LEU B N 1
ATOM 2497 C CA . LEU B 1 139 ? 58.488 44.744 1.348 1.00 46.49 139 LEU B CA 1
ATOM 2498 C C . LEU B 1 139 ? 59.424 45.704 0.619 1.00 49.00 139 LEU B C 1
ATOM 2499 O O . LEU B 1 139 ? 60.102 46.516 1.251 1.00 51.11 139 LEU B O 1
ATOM 2504 N N . GLN B 1 140 ? 59.433 45.614 -0.712 1.00 49.29 140 GLN B N 1
ATOM 2505 C CA . GLN B 1 140 ? 60.228 46.490 -1.566 1.00 52.16 140 GLN B CA 1
ATOM 2506 C C . GLN B 1 140 ? 59.795 47.946 -1.414 1.00 53.88 140 GLN B C 1
ATOM 2507 O O . GLN B 1 140 ? 60.609 48.801 -1.072 1.00 56.74 140 GLN B O 1
ATOM 2513 N N . ILE B 1 141 ? 58.513 48.214 -1.650 1.00 52.83 141 ILE B N 1
ATOM 2514 C CA . ILE B 1 141 ? 57.973 49.574 -1.597 1.00 54.96 141 ILE B CA 1
ATOM 2515 C C . ILE B 1 141 ? 58.188 50.241 -0.231 1.00 55.93 141 ILE B C 1
ATOM 2516 O O . ILE B 1 141 ? 58.404 51.450 -0.158 1.00 58.92 141 ILE B O 1
ATOM 2521 N N . THR B 1 142 ? 58.138 49.445 0.838 1.00 54.03 142 THR B N 1
ATOM 2522 C CA . THR B 1 142 ? 58.336 49.949 2.197 1.00 55.35 142 THR B CA 1
ATOM 2523 C C . THR B 1 142 ? 59.807 50.289 2.448 1.00 58.39 142 THR B C 1
ATOM 2524 O O . THR B 1 142 ? 60.112 51.346 3.008 1.00 61.41 142 THR B O 1
ATOM 2528 N N . LYS B 1 143 ? 60.707 49.405 2.018 1.00 58.11 143 LYS B N 1
ATOM 2529 C CA . LYS B 1 143 ? 62.148 49.648 2.129 1.00 61.70 143 LYS B CA 1
ATOM 2530 C C . LYS B 1 143 ? 62.590 50.863 1.298 1.00 65.84 143 LYS B C 1
ATOM 2531 O O . LYS B 1 143 ? 63.480 51.609 1.708 1.00 69.74 143 LYS B O 1
ATOM 2537 N N . GLN B 1 144 ? 61.952 51.059 0.146 1.00 65.67 144 GLN B N 1
ATOM 2538 C CA . GLN B 1 144 ? 62.214 52.216 -0.715 1.00 70.14 144 GLN B CA 1
ATOM 2539 C C . GLN B 1 144 ? 61.791 53.551 -0.091 1.00 73.22 144 GLN B C 1
ATOM 2540 O O . GLN B 1 144 ? 62.377 54.589 -0.396 1.00 77.80 144 GLN B O 1
ATOM 2546 N N . ALA B 1 145 ? 60.780 53.521 0.775 1.00 71.50 145 ALA B N 1
ATOM 2547 C CA . ALA B 1 145 ? 60.343 54.721 1.493 1.00 74.83 145 ALA B CA 1
ATOM 2548 C C . ALA B 1 145 ? 61.391 55.176 2.510 1.00 78.93 145 ALA B C 1
ATOM 2549 O O . ALA B 1 145 ? 61.414 56.345 2.910 1.00 83.12 145 ALA B O 1
ATOM 2559 N N . GLY B 1 147 ? 64.512 54.848 1.610 1.00 86.23 147 GLY B N 1
ATOM 2560 C CA . GLY B 1 147 ? 65.514 55.351 0.674 1.00 90.48 147 GLY B CA 1
ATOM 2561 C C . GLY B 1 147 ? 66.431 54.302 0.069 1.00 89.63 147 GLY B C 1
ATOM 2562 O O . GLY B 1 147 ? 67.393 54.648 -0.617 1.00 94.06 147 GLY B O 1
ATOM 2563 N N . SER B 1 148 ? 66.134 53.025 0.308 1.00 84.40 148 SER B N 1
ATOM 2564 C CA . SER B 1 148 ? 66.982 51.929 -0.166 1.00 83.68 148 SER B CA 1
ATOM 2565 C C . SER B 1 148 ? 66.268 51.003 -1.146 1.00 79.22 148 SER B C 1
ATOM 2566 O O . SER B 1 148 ? 65.104 50.656 -0.952 1.00 75.23 148 SER B O 1
ATOM 2569 N N . ASP B 1 149 ? 66.978 50.590 -2.191 1.00 80.46 149 ASP B N 1
ATOM 2570 C CA . ASP B 1 149 ? 66.437 49.630 -3.148 1.00 76.82 149 ASP B CA 1
ATOM 2571 C C . ASP B 1 149 ? 66.466 48.206 -2.603 1.00 72.88 149 ASP B C 1
ATOM 2572 O O . ASP B 1 149 ? 67.336 47.844 -1.807 1.00 74.00 149 ASP B O 1
ATOM 2577 N N . LEU B 1 150 ? 65.498 47.407 -3.041 1.00 68.48 150 LEU B N 1
ATOM 2578 C CA . LEU B 1 150 ? 65.452 45.990 -2.725 1.00 65.02 150 LEU B CA 1
ATOM 2579 C C . LEU B 1 150 ? 65.188 45.211 -4.008 1.00 64.12 150 LEU B C 1
ATOM 2580 O O . LEU B 1 150 ? 64.110 45.335 -4.593 1.00 62.43 150 LEU B O 1
ATOM 2585 N N . PRO B 1 151 ? 66.178 44.421 -4.463 1.00 65.73 151 PRO B N 1
ATOM 2586 C CA . PRO B 1 151 ? 65.976 43.611 -5.664 1.00 65.63 151 PRO B CA 1
ATOM 2587 C C . PRO B 1 151 ? 65.071 42.401 -5.424 1.00 61.88 151 PRO B C 1
ATOM 2588 O O . PRO B 1 151 ? 65.272 41.644 -4.467 1.00 60.50 151 PRO B O 1
ATOM 2592 N N . ILE B 1 152 ? 64.069 42.247 -6.286 1.00 60.68 152 ILE B N 1
ATOM 2593 C CA . ILE B 1 152 ? 63.273 41.030 -6.339 1.00 58.47 152 ILE B CA 1
ATOM 2594 C C . ILE B 1 152 ? 63.717 40.264 -7.578 1.00 61.49 152 ILE B C 1
ATOM 2595 O O . ILE B 1 152 ? 63.555 40.739 -8.708 1.00 63.43 152 ILE B O 1
ATOM 2600 N N . ILE B 1 153 ? 64.293 39.087 -7.359 1.00 62.52 153 ILE B N 1
ATOM 2601 C CA . ILE B 1 153 ? 64.880 38.301 -8.442 1.00 66.19 153 ILE B CA 1
ATOM 2602 C C . ILE B 1 153 ? 64.148 36.975 -8.633 1.00 65.90 153 ILE B C 1
ATOM 2603 O O . ILE B 1 153 ? 63.975 36.208 -7.687 1.00 64.06 153 ILE B O 1
ATOM 2608 N N . GLU B 1 154 ? 63.713 36.724 -9.865 1.00 68.61 154 GLU B N 1
ATOM 2609 C CA . GLU B 1 154 ? 63.154 35.430 -10.241 1.00 70.11 154 GLU B CA 1
ATOM 2610 C C . GLU B 1 154 ? 64.271 34.489 -10.675 1.00 74.24 154 GLU B C 1
ATOM 2611 O O . GLU B 1 154 ? 65.059 34.821 -11.563 1.00 77.66 154 GLU B O 1
ATOM 2617 N N . LYS B 1 155 ? 64.335 33.327 -10.029 1.00 74.64 155 LYS B N 1
ATOM 2618 C CA . LYS B 1 155 ? 65.307 32.284 -10.351 1.00 79.10 155 LYS B CA 1
ATOM 2619 C C . LYS B 1 155 ? 65.016 31.002 -9.569 1.00 78.96 155 LYS B C 1
ATOM 2620 O O . LYS B 1 155 ? 64.220 31.006 -8.628 1.00 75.56 155 LYS B O 1
ATOM 2626 N N . LYS B 1 156 ? 65.667 29.912 -9.966 1.00 83.41 156 LYS B N 1
ATOM 2627 C CA . LYS B 1 156 ? 65.551 28.639 -9.265 1.00 84.55 156 LYS B CA 1
ATOM 2628 C C . LYS B 1 156 ? 66.222 28.762 -7.900 1.00 83.08 156 LYS B C 1
ATOM 2629 O O . LYS B 1 156 ? 67.327 29.300 -7.792 1.00 84.35 156 LYS B O 1
ATOM 2635 N N . LEU B 1 157 ? 65.546 28.277 -6.862 1.00 81.08 157 LEU B N 1
ATOM 2636 C CA . LEU B 1 157 ? 66.073 28.367 -5.503 1.00 80.04 157 LEU B CA 1
ATOM 2637 C C . LEU B 1 157 ? 67.127 27.298 -5.231 1.00 84.29 157 LEU B C 1
ATOM 2638 O O . LEU B 1 157 ? 66.924 26.114 -5.523 1.00 87.02 157 LEU B O 1
ATOM 2643 N N . GLU B 1 158 ? 68.256 27.734 -4.681 1.00 85.39 158 GLU B N 1
ATOM 2644 C CA . GLU B 1 158 ? 69.350 26.839 -4.335 1.00 89.76 158 GLU B CA 1
ATOM 2645 C C . GLU B 1 158 ? 68.942 25.912 -3.196 1.00 89.31 158 GLU B C 1
ATOM 2646 O O . GLU B 1 158 ? 68.350 26.355 -2.211 1.00 85.87 158 GLU B O 1
ATOM 2652 N N . ALA B 1 159 ? 69.211 24.620 -3.258 1.00 93.08 159 ALA B N 1
ATOM 2653 C CA . ALA B 1 159 ? 68.700 23.758 -2.185 1.00 92.83 159 ALA B CA 1
ATOM 2654 C C . ALA B 1 159 ? 69.602 23.756 -0.981 1.00 93.91 159 ALA B C 1
ATOM 2655 O O . ALA B 1 159 ? 70.311 22.794 -0.715 1.00 98.20 159 ALA B O 1
ATOM 2657 N N . LYS B 1 160 ? 69.566 24.845 -0.244 1.00 90.31 160 LYS B N 1
ATOM 2658 C CA . LYS B 1 160 ? 70.527 25.020 0.811 1.00 91.76 160 LYS B CA 1
ATOM 2659 C C . LYS B 1 160 ? 69.898 25.590 2.079 1.00 88.02 160 LYS B C 1
ATOM 2660 O O . LYS B 1 160 ? 68.958 26.363 2.018 1.00 83.83 160 LYS B O 1
ATOM 2666 N N . ALA B 1 161 ? 70.435 25.219 3.228 1.00 89.98 161 ALA B N 1
ATOM 2667 C CA . ALA B 1 161 ? 69.862 25.644 4.484 1.00 87.20 161 ALA B CA 1
ATOM 2668 C C . ALA B 1 161 ? 70.642 26.822 4.979 1.00 86.62 161 ALA B C 1
ATOM 2669 O O . ALA B 1 161 ? 71.859 26.781 5.003 1.00 90.42 161 ALA B O 1
ATOM 2671 N N . SER B 1 162 ? 69.933 27.879 5.357 1.00 82.21 162 SER B N 1
ATOM 2672 C CA . SER B 1 162 ? 70.561 29.116 5.825 1.00 81.72 162 SER B CA 1
ATOM 2673 C C . SER B 1 162 ? 70.975 29.172 7.309 1.00 83.63 162 SER B C 1
ATOM 2674 O O . SER B 1 162 ? 70.233 28.808 8.217 1.00 82.73 162 SER B O 1
ATOM 2677 N N . LYS B 1 163 ? 72.187 29.672 7.504 1.00 86.71 163 LYS B N 1
ATOM 2678 C CA . LYS B 1 163 ? 72.922 29.744 8.764 1.00 90.18 163 LYS B CA 1
ATOM 2679 C C . LYS B 1 163 ? 71.904 29.697 9.907 1.00 88.02 163 LYS B C 1
ATOM 2680 O O . LYS B 1 163 ? 70.837 30.302 9.799 1.00 83.65 163 LYS B O 1
ATOM 2686 N N . PRO B 1 164 ? 72.226 28.979 11.000 1.00 91.57 164 PRO B N 1
ATOM 2687 C CA . PRO B 1 164 ? 71.296 28.814 12.119 1.00 90.51 164 PRO B CA 1
ATOM 2688 C C . PRO B 1 164 ? 70.611 30.121 12.538 1.00 87.23 164 PRO B C 1
ATOM 2689 O O . PRO B 1 164 ? 71.287 31.115 12.817 1.00 88.68 164 PRO B O 1
ATOM 2693 N N . HIS B 1 165 ? 69.279 30.112 12.559 1.00 83.40 165 HIS B N 1
ATOM 2694 C CA . HIS B 1 165 ? 68.495 31.293 12.917 1.00 80.47 165 HIS B CA 1
ATOM 2695 C C . HIS B 1 165 ? 68.476 31.535 14.426 1.00 83.18 165 HIS B C 1
ATOM 2696 O O . HIS B 1 165 ? 68.013 30.690 15.193 1.00 84.60 165 HIS B O 1
ATOM 2703 N N . GLU B 1 166 ? 68.973 32.696 14.840 1.00 84.53 166 GLU B N 1
ATOM 2704 C CA . GLU B 1 166 ? 68.958 33.094 16.248 1.00 87.56 166 GLU B CA 1
ATOM 2705 C C . GLU B 1 166 ? 67.828 34.084 16.548 1.00 84.56 166 GLU B C 1
ATOM 2706 O O . GLU B 1 166 ? 67.470 34.907 15.701 1.00 81.07 166 GLU B O 1
ATOM 2712 N N . ASP B 1 167 ? 67.266 33.987 17.752 1.00 86.33 167 ASP B N 1
ATOM 2713 C CA . ASP B 1 167 ? 66.176 34.864 18.190 1.00 84.42 167 ASP B CA 1
ATOM 2714 C C . ASP B 1 167 ? 66.648 36.308 18.383 1.00 85.74 167 ASP B C 1
ATOM 2715 O O . ASP B 1 167 ? 67.729 36.549 18.931 1.00 90.18 167 ASP B O 1
ATOM 2720 N N . ILE B 1 168 ? 65.832 37.257 17.924 1.00 82.42 168 ILE B N 1
ATOM 2721 C CA . ILE B 1 168 ? 66.157 38.687 17.992 1.00 83.74 168 ILE B CA 1
ATOM 2722 C C . ILE B 1 168 ? 64.972 39.508 18.508 1.00 82.71 168 ILE B C 1
ATOM 2723 O O . ILE B 1 168 ? 63.842 39.346 18.043 1.00 78.68 168 ILE B O 1
ATOM 2728 N N . ILE B 1 169 ? 65.249 40.389 19.467 1.00 86.86 169 ILE B N 1
ATOM 2729 C CA . ILE B 1 169 ? 64.256 41.326 19.988 1.00 86.97 169 ILE B CA 1
ATOM 2730 C C . ILE B 1 169 ? 64.246 42.592 19.128 1.00 85.66 169 ILE B C 1
ATOM 2731 O O . ILE B 1 169 ? 63.190 43.125 18.782 1.00 82.97 169 ILE B O 1
ATOM 2737 N N . SER C 1 1 ? 61.258 50.920 -63.808 1.00 104.97 1 SER C N 1
ATOM 2738 C CA . SER C 1 1 ? 60.950 49.624 -63.137 1.00 97.36 1 SER C CA 1
ATOM 2739 C C . SER C 1 1 ? 61.176 49.718 -61.629 1.00 91.22 1 SER C C 1
ATOM 2740 O O . SER C 1 1 ? 62.010 50.501 -61.165 1.00 92.52 1 SER C O 1
ATOM 2743 N N . ARG C 1 2 ? 60.433 48.914 -60.873 1.00 85.71 2 ARG C N 1
ATOM 2744 C CA . ARG C 1 2 ? 60.512 48.938 -59.412 1.00 80.72 2 ARG C CA 1
ATOM 2745 C C . ARG C 1 2 ? 61.451 47.873 -58.839 1.00 76.96 2 ARG C C 1
ATOM 2746 O O . ARG C 1 2 ? 61.760 46.881 -59.503 1.00 77.21 2 ARG C O 1
ATOM 2754 N N . SER C 1 3 ? 61.895 48.093 -57.603 1.00 74.62 3 SER C N 1
ATOM 2755 C CA . SER C 1 3 ? 62.795 47.176 -56.908 1.00 72.15 3 SER C CA 1
ATOM 2756 C C . SER C 1 3 ? 62.015 46.202 -56.023 1.00 68.24 3 SER C C 1
ATOM 2757 O O . SER C 1 3 ? 60.814 46.385 -55.794 1.00 67.03 3 SER C O 1
ATOM 2760 N N . HIS C 1 4 ? 62.707 45.170 -55.532 1.00 67.10 4 HIS C N 1
ATOM 2761 C CA . HIS C 1 4 ? 62.151 44.226 -54.559 1.00 64.63 4 HIS C CA 1
ATOM 2762 C C . HIS C 1 4 ? 61.575 45.019 -53.392 1.00 63.38 4 HIS C C 1
ATOM 2763 O O . HIS C 1 4 ? 60.437 44.793 -52.976 1.00 61.70 4 HIS C O 1
ATOM 2770 N N . GLN C 1 5 ? 62.371 45.965 -52.893 1.00 65.02 5 GLN C N 1
ATOM 2771 C CA . GLN C 1 5 ? 61.989 46.826 -51.778 1.00 65.29 5 GLN C CA 1
ATOM 2772 C C . GLN C 1 5 ? 60.724 47.633 -52.075 1.00 64.43 5 GLN C C 1
ATOM 2773 O O . GLN C 1 5 ? 59.770 47.606 -51.294 1.00 62.86 5 GLN C O 1
ATOM 2779 N N . GLU C 1 6 ? 60.724 48.333 -53.210 1.00 66.21 6 GLU C N 1
ATOM 2780 C CA . GLU C 1 6 ? 59.600 49.178 -53.617 1.00 67.01 6 GLU C CA 1
ATOM 2781 C C . GLU C 1 6 ? 58.290 48.396 -53.723 1.00 63.89 6 GLU C C 1
ATOM 2782 O O . GLU C 1 6 ? 57.226 48.915 -53.383 1.00 63.73 6 GLU C O 1
ATOM 2788 N N . LEU C 1 7 ? 58.382 47.147 -54.177 1.00 62.25 7 LEU C N 1
ATOM 2789 C CA . LEU C 1 7 ? 57.226 46.255 -54.243 1.00 60.62 7 LEU C CA 1
ATOM 2790 C C . LEU C 1 7 ? 56.729 45.877 -52.851 1.00 58.28 7 LEU C C 1
ATOM 2791 O O . LEU C 1 7 ? 55.523 45.845 -52.606 1.00 57.64 7 LEU C O 1
ATOM 2796 N N . ILE C 1 8 ? 57.667 45.598 -51.948 1.00 58.08 8 ILE C N 1
ATOM 2797 C CA . ILE C 1 8 ? 57.345 45.203 -50.574 1.00 57.34 8 ILE C CA 1
ATOM 2798 C C . ILE C 1 8 ? 56.630 46.326 -49.829 1.00 57.65 8 ILE C C 1
ATOM 2799 O O . ILE C 1 8 ? 55.627 46.091 -49.156 1.00 56.80 8 ILE C O 1
ATOM 2804 N N . SER C 1 9 ? 57.141 47.545 -49.977 1.00 59.96 9 SER C N 1
ATOM 2805 C CA . SER C 1 9 ? 56.516 48.729 -49.394 1.00 61.92 9 SER C CA 1
ATOM 2806 C C . SER C 1 9 ? 55.135 49.015 -49.993 1.00 61.72 9 SER C C 1
ATOM 2807 O O . SER C 1 9 ? 54.221 49.428 -49.278 1.00 61.90 9 SER C O 1
ATOM 2810 N N . GLN C 1 10 ? 54.989 48.792 -51.299 1.00 62.36 10 GLN C N 1
ATOM 2811 C CA . GLN C 1 10 ? 53.710 48.994 -51.974 1.00 63.70 10 GLN C CA 1
ATOM 2812 C C . GLN C 1 10 ? 52.675 47.960 -51.565 1.00 61.86 10 GLN C C 1
ATOM 2813 O O . GLN C 1 10 ? 51.497 48.286 -51.423 1.00 62.57 10 GLN C O 1
ATOM 2819 N N . LEU C 1 11 ? 53.117 46.717 -51.384 1.00 60.82 11 LEU C N 1
ATOM 2820 C CA . LEU C 1 11 ? 52.240 45.649 -50.907 1.00 60.50 11 LEU C CA 1
ATOM 2821 C C . LEU C 1 11 ? 51.696 45.962 -49.527 1.00 60.06 11 LEU C C 1
ATOM 2822 O O . LEU C 1 11 ? 50.499 45.827 -49.286 1.00 60.30 11 LEU C O 1
ATOM 2827 N N . LEU C 1 12 ? 52.586 46.390 -48.635 1.00 60.74 12 LEU C N 1
ATOM 2828 C CA . LEU C 1 12 ? 52.227 46.748 -47.268 1.00 61.80 12 LEU C CA 1
ATOM 2829 C C . LEU C 1 12 ? 51.231 47.906 -47.227 1.00 63.27 12 LEU C C 1
ATOM 2830 O O . LEU C 1 12 ? 50.229 47.828 -46.516 1.00 63.27 12 LEU C O 1
ATOM 2835 N N . GLN C 1 13 ? 51.508 48.963 -47.995 1.00 65.72 13 GLN C N 1
ATOM 2836 C CA . GLN C 1 13 ? 50.599 50.106 -48.144 1.00 68.86 13 GLN C CA 1
ATOM 2837 C C . GLN C 1 13 ? 49.207 49.654 -48.552 1.00 68.92 13 GLN C C 1
ATOM 2838 O O . GLN C 1 13 ? 48.215 49.993 -47.904 1.00 69.61 13 GLN C O 1
ATOM 2844 N N . SER C 1 14 ? 49.159 48.895 -49.645 1.00 69.49 14 SER C N 1
ATOM 2845 C CA . SER C 1 14 ? 47.922 48.379 -50.214 1.00 71.35 14 SER C CA 1
ATOM 2846 C C . SER C 1 14 ? 47.147 47.538 -49.206 1.00 70.59 14 SER C C 1
ATOM 2847 O O . SER C 1 14 ? 45.926 47.647 -49.105 1.00 71.98 14 SER C O 1
ATOM 2850 N N . TYR C 1 15 ? 47.872 46.713 -48.458 1.00 69.65 15 TYR C N 1
ATOM 2851 C CA . TYR C 1 15 ? 47.271 45.823 -47.477 1.00 70.42 15 TYR C CA 1
ATOM 2852 C C . TYR C 1 15 ? 46.597 46.534 -46.311 1.00 70.87 15 TYR C C 1
ATOM 2853 O O . TYR C 1 15 ? 45.488 46.176 -45.924 1.00 71.99 15 TYR C O 1
ATOM 2870 N N . LYS C 1 17 ? 45.505 49.512 -46.298 1.00 73.84 17 LYS C N 1
ATOM 2871 C CA . LYS C 1 17 ? 44.381 50.258 -46.850 1.00 75.75 17 LYS C CA 1
ATOM 2872 C C . LYS C 1 17 ? 43.176 49.342 -47.070 1.00 75.47 17 LYS C C 1
ATOM 2873 O O . LYS C 1 17 ? 42.045 49.715 -46.758 1.00 77.38 17 LYS C O 1
ATOM 2879 N N . LEU C 1 18 ? 43.428 48.145 -47.599 1.00 73.71 18 LEU C N 1
ATOM 2880 C CA . LEU C 1 18 ? 42.366 47.185 -47.918 1.00 74.57 18 LEU C CA 1
ATOM 2881 C C . LEU C 1 18 ? 41.777 46.530 -46.669 1.00 73.57 18 LEU C C 1
ATOM 2882 O O . LEU C 1 18 ? 40.598 46.172 -46.647 1.00 75.98 18 LEU C O 1
ATOM 2887 N N . LEU C 1 19 ? 42.604 46.390 -45.636 1.00 70.55 19 LEU C N 1
ATOM 2888 C CA . LEU C 1 19 ? 42.227 45.712 -44.391 1.00 70.31 19 LEU C CA 1
ATOM 2889 C C . LEU C 1 19 ? 41.037 46.353 -43.668 1.00 71.17 19 LEU C C 1
ATOM 2890 O O . LEU C 1 19 ? 40.241 45.652 -43.040 1.00 73.09 19 LEU C O 1
ATOM 2895 N N . LEU C 1 20 ? 40.925 47.678 -43.762 1.00 70.22 20 LEU C N 1
ATOM 2896 C CA . LEU C 1 20 ? 39.905 48.437 -43.036 1.00 71.17 20 LEU C CA 1
ATOM 2897 C C . LEU C 1 20 ? 39.217 49.487 -43.913 1.00 72.43 20 LEU C C 1
ATOM 2898 O O . LEU C 1 20 ? 39.804 49.950 -44.888 1.00 72.37 20 LEU C O 1
ATOM 2903 N N . PRO C 1 21 ? 37.974 49.878 -43.558 1.00 74.39 21 PRO C N 1
ATOM 2904 C CA . PRO C 1 21 ? 37.275 50.979 -44.232 1.00 77.14 21 PRO C CA 1
ATOM 2905 C C . PRO C 1 21 ? 38.062 52.294 -44.223 1.00 77.56 21 PRO C C 1
ATOM 2906 O O . PRO C 1 21 ? 38.907 52.505 -43.348 1.00 76.21 21 PRO C O 1
ATOM 2910 N N . ASP C 1 22 ? 37.764 53.160 -45.191 1.00 80.60 22 ASP C N 1
ATOM 2911 C CA . ASP C 1 22 ? 38.452 54.445 -45.388 1.00 82.95 22 ASP C CA 1
ATOM 2912 C C . ASP C 1 22 ? 38.711 55.250 -44.109 1.00 83.88 22 ASP C C 1
ATOM 2913 O O . ASP C 1 22 ? 39.802 55.794 -43.927 1.00 84.45 22 ASP C O 1
ATOM 2918 N N . ASP C 1 23 ? 37.712 55.319 -43.232 1.00 88.58 23 ASP C N 1
ATOM 2919 C CA . ASP C 1 23 ? 37.765 56.203 -42.065 1.00 87.83 23 ASP C CA 1
ATOM 2920 C C . ASP C 1 23 ? 38.277 55.544 -40.779 1.00 80.90 23 ASP C C 1
ATOM 2921 O O . ASP C 1 23 ? 38.138 56.101 -39.687 1.00 80.76 23 ASP C O 1
ATOM 2926 N N . GLU C 1 24 ? 38.870 54.362 -40.915 1.00 75.86 24 GLU C N 1
ATOM 2927 C CA . GLU C 1 24 ? 39.393 53.624 -39.766 1.00 69.80 24 GLU C CA 1
ATOM 2928 C C . GLU C 1 24 ? 40.918 53.511 -39.779 1.00 67.07 24 GLU C C 1
ATOM 2929 O O . GLU C 1 24 ? 41.528 53.310 -40.832 1.00 68.05 24 GLU C O 1
ATOM 2935 N N . LYS C 1 25 ? 41.516 53.662 -38.599 1.00 64.43 25 LYS C N 1
ATOM 2936 C CA . LYS C 1 25 ? 42.957 53.507 -38.407 1.00 62.17 25 LYS C CA 1
ATOM 2937 C C . LYS C 1 25 ? 43.221 52.226 -37.638 1.00 56.97 25 LYS C C 1
ATOM 2938 O O . LYS C 1 25 ? 42.515 51.918 -36.678 1.00 55.48 25 LYS C O 1
ATOM 2944 N N . PHE C 1 26 ? 44.242 51.491 -38.067 1.00 54.78 26 PHE C N 1
ATOM 2945 C CA . PHE C 1 26 ? 44.724 50.313 -37.365 1.00 50.50 26 PHE C CA 1
ATOM 2946 C C . PHE C 1 26 ? 45.394 50.741 -36.062 1.00 49.79 26 PHE C C 1
ATOM 2947 O O . PHE C 1 26 ? 46.215 51.654 -36.052 1.00 52.21 26 PHE C O 1
ATOM 2955 N N . HIS C 1 27 ? 45.021 50.090 -34.965 1.00 47.06 27 HIS C N 1
ATOM 2956 C CA . HIS C 1 27 ? 45.656 50.320 -33.668 1.00 46.84 27 HIS C CA 1
ATOM 2957 C C . HIS C 1 27 ? 46.466 49.102 -33.222 1.00 44.37 27 HIS C C 1
ATOM 2958 O O . HIS C 1 27 ? 47.571 49.237 -32.695 1.00 45.40 27 HIS C O 1
ATOM 2965 N N . GLY C 1 28 ? 45.914 47.914 -33.439 1.00 41.65 28 GLY C N 1
ATOM 2966 C CA . GLY C 1 28 ? 46.552 46.696 -32.968 1.00 40.06 28 GLY C CA 1
ATOM 2967 C C . GLY C 1 28 ? 45.975 45.441 -33.573 1.00 38.23 28 GLY C C 1
ATOM 2968 O O . GLY C 1 28 ? 44.866 45.452 -34.106 1.00 37.92 28 GLY C O 1
ATOM 2969 N N . GLY C 1 29 ? 46.743 44.361 -33.489 1.00 37.74 29 GLY C N 1
ATOM 2970 C CA . GLY C 1 29 ? 46.343 43.075 -34.048 1.00 37.34 29 GLY C CA 1
ATOM 2971 C C . GLY C 1 29 ? 47.117 41.952 -33.405 1.00 37.63 29 GLY C C 1
ATOM 2972 O O . GLY C 1 29 ? 48.313 42.092 -33.136 1.00 38.70 29 GLY C O 1
ATOM 2973 N N . TRP C 1 30 ? 46.430 40.838 -33.154 1.00 37.39 30 TRP C N 1
ATOM 2974 C CA . TRP C 1 30 ? 47.020 39.704 -32.432 1.00 38.43 30 TRP C CA 1
ATOM 2975 C C . TRP C 1 30 ? 46.557 38.382 -33.008 1.00 39.60 30 TRP C C 1
ATOM 2976 O O . TRP C 1 30 ? 45.429 38.264 -33.481 1.00 39.52 30 TRP C O 1
ATOM 2987 N N . ALA C 1 31 ? 47.436 37.389 -32.954 1.00 41.85 31 ALA C N 1
ATOM 2988 C CA . ALA C 1 31 ? 47.105 36.029 -33.352 1.00 44.28 31 ALA C CA 1
ATOM 2989 C C . ALA C 1 31 ? 46.696 35.241 -32.116 1.00 45.26 31 ALA C C 1
ATOM 2990 O O . ALA C 1 31 ? 47.460 35.142 -31.156 1.00 45.81 31 ALA C O 1
ATOM 2992 N N . LEU C 1 32 ? 45.486 34.691 -32.147 1.00 46.23 32 LEU C N 1
ATOM 2993 C CA . LEU C 1 32 ? 44.926 33.992 -30.997 1.00 48.19 32 LEU C CA 1
ATOM 2994 C C . LEU C 1 32 ? 44.347 32.614 -31.360 1.00 52.70 32 LEU C C 1
ATOM 2995 O O . LEU C 1 32 ? 44.271 32.244 -32.532 1.00 54.21 32 LEU C O 1
ATOM 3000 N N . ILE C 1 33 ? 43.958 31.856 -30.340 1.00 55.81 33 ILE C N 1
ATOM 3001 C CA . ILE C 1 33 ? 43.357 30.542 -30.523 1.00 61.25 33 ILE C CA 1
ATOM 3002 C C . ILE C 1 33 ? 41.997 30.515 -29.836 1.00 62.63 33 ILE C C 1
ATOM 3003 O O . ILE C 1 33 ? 41.835 31.087 -28.758 1.00 61.02 33 ILE C O 1
ATOM 3008 N N . ASP C 1 34 ? 41.023 29.870 -30.479 1.00 66.96 34 ASP C N 1
ATOM 3009 C CA . ASP C 1 34 ? 39.700 29.650 -29.898 1.00 70.29 34 ASP C CA 1
ATOM 3010 C C . ASP C 1 34 ? 39.834 28.816 -28.627 1.00 74.36 34 ASP C C 1
ATOM 3011 O O . ASP C 1 34 ? 40.485 27.772 -28.622 1.00 78.07 34 ASP C O 1
ATOM 3016 N N . CYS C 1 35 ? 39.220 29.294 -27.551 1.00 75.02 35 CYS C N 1
ATOM 3017 C CA . CYS C 1 35 ? 39.303 28.635 -26.254 1.00 79.75 35 CYS C CA 1
ATOM 3018 C C . CYS C 1 35 ? 38.099 27.724 -26.004 1.00 86.16 35 CYS C C 1
ATOM 3019 O O . CYS C 1 35 ? 38.220 26.696 -25.333 1.00 91.05 35 CYS C O 1
ATOM 3022 N N . ASP C 1 36 ? 36.946 28.102 -26.556 1.00 87.53 36 ASP C N 1
ATOM 3023 C CA . ASP C 1 36 ? 35.699 27.352 -26.380 1.00 94.51 36 ASP C CA 1
ATOM 3024 C C . ASP C 1 36 ? 35.704 25.987 -27.070 1.00 101.02 36 ASP C C 1
ATOM 3025 O O . ASP C 1 36 ? 36.336 25.821 -28.115 1.00 100.22 36 ASP C O 1
ATOM 3030 N N . PRO C 1 37 ? 35.001 25.000 -26.478 1.00 108.48 37 PRO C N 1
ATOM 3031 C CA . PRO C 1 37 ? 34.719 23.751 -27.187 1.00 116.04 37 PRO C CA 1
ATOM 3032 C C . PRO C 1 37 ? 33.782 24.002 -28.371 1.00 117.93 37 PRO C C 1
ATOM 3033 O O . PRO C 1 37 ? 33.008 24.965 -28.352 1.00 115.42 37 PRO C O 1
ATOM 3037 N N . SER C 1 38 ? 33.861 23.149 -29.389 1.00 123.37 38 SER C N 1
ATOM 3038 C CA . SER C 1 38 ? 33.029 23.296 -30.584 1.00 126.53 38 SER C CA 1
ATOM 3039 C C . SER C 1 38 ? 32.007 22.172 -30.723 1.00 136.83 38 SER C C 1
ATOM 3040 O O . SER C 1 38 ? 32.315 21.003 -30.476 1.00 142.71 38 SER C O 1
ATOM 3043 N N . LEU C 1 39 ? 30.795 22.544 -31.125 1.00 139.93 39 LEU C N 1
ATOM 3044 C CA . LEU C 1 39 ? 29.693 21.598 -31.287 1.00 150.45 39 LEU C CA 1
ATOM 3045 C C . LEU C 1 39 ? 29.558 21.163 -32.743 1.00 155.83 39 LEU C C 1
ATOM 3046 O O . LEU C 1 39 ? 28.851 20.204 -33.055 1.00 165.61 39 LEU C O 1
ATOM 3051 N N . ARG C 1 45 ? 42.547 19.772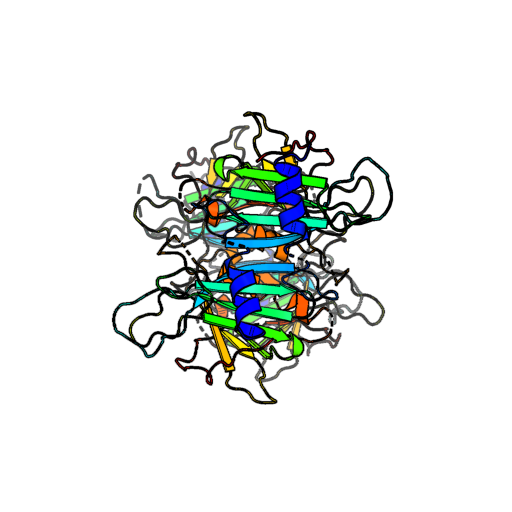 -31.716 1.00 114.41 45 ARG C N 1
ATOM 3052 C CA . ARG C 1 45 ? 42.792 20.663 -32.847 1.00 110.36 45 ARG C CA 1
ATOM 3053 C C . ARG C 1 45 ? 42.551 22.133 -32.492 1.00 101.97 45 ARG C C 1
ATOM 3054 O O . ARG C 1 45 ? 41.432 22.524 -32.156 1.00 100.18 45 ARG C O 1
ATOM 3062 N N . ASP C 1 46 ? 43.610 22.936 -32.568 1.00 97.26 46 ASP C N 1
ATOM 3063 C CA . ASP C 1 46 ? 43.525 24.372 -32.283 1.00 89.67 46 ASP C CA 1
ATOM 3064 C C . ASP C 1 46 ? 42.946 25.137 -33.468 1.00 86.85 46 ASP C C 1
ATOM 3065 O O . ASP C 1 46 ? 43.343 24.918 -34.618 1.00 89.17 46 ASP C O 1
ATOM 3070 N N . VAL C 1 47 ? 42.004 26.030 -33.179 1.00 82.08 47 VAL C N 1
ATOM 3071 C CA . VAL C 1 47 ? 41.427 26.901 -34.196 1.00 79.13 47 VAL C CA 1
ATOM 3072 C C . VAL C 1 47 ? 42.060 28.285 -34.072 1.00 72.98 47 VAL C C 1
ATOM 3073 O O . VAL C 1 47 ? 41.866 28.981 -33.072 1.00 69.31 47 VAL C O 1
ATOM 3077 N N . ASP C 1 48 ? 42.832 28.666 -35.088 1.00 71.93 48 ASP C N 1
ATOM 3078 C CA . ASP C 1 48 ? 43.499 29.964 -35.115 1.00 66.79 48 ASP C CA 1
ATOM 3079 C C . ASP C 1 48 ? 42.497 31.088 -35.311 1.00 63.48 48 ASP C C 1
ATOM 3080 O O . ASP C 1 48 ? 41.577 30.982 -36.127 1.00 65.42 48 ASP C O 1
ATOM 3085 N N . VAL C 1 49 ? 42.689 32.159 -34.548 1.00 58.77 49 VAL C N 1
ATOM 3086 C CA . VAL C 1 49 ? 41.801 33.313 -34.562 1.00 55.79 49 VAL C CA 1
ATOM 3087 C C . VAL C 1 49 ? 42.624 34.580 -34.779 1.00 52.67 49 VAL C C 1
ATOM 3088 O O . VAL C 1 49 ? 43.662 34.778 -34.147 1.00 51.31 49 VAL C O 1
ATOM 3092 N N . LEU C 1 50 ? 42.159 35.431 -35.684 1.00 52.12 50 LEU C N 1
ATOM 3093 C CA . LEU C 1 50 ? 42.756 36.740 -35.867 1.00 49.41 50 LEU C CA 1
ATOM 3094 C C . LEU C 1 50 ? 41.858 37.809 -35.259 1.00 47.23 50 LEU C C 1
ATOM 3095 O O . LEU C 1 50 ? 40.681 37.924 -35.611 1.00 48.29 50 LEU C O 1
ATOM 3100 N N . LEU C 1 51 ? 42.427 38.574 -34.332 1.00 44.57 51 LEU C N 1
ATOM 3101 C CA . LEU C 1 51 ? 41.741 39.699 -33.716 1.00 43.00 51 LEU C CA 1
ATOM 3102 C C . LEU C 1 51 ? 42.441 40.988 -34.114 1.00 42.35 51 LEU C C 1
ATOM 3103 O O . LEU C 1 51 ? 43.664 41.123 -33.939 1.00 41.90 51 LEU C O 1
ATOM 3108 N N . LEU C 1 52 ? 41.659 41.924 -34.652 1.00 42.77 52 LEU C N 1
ATOM 3109 C CA . LEU C 1 52 ? 42.176 43.209 -35.119 1.00 42.56 52 LEU C CA 1
ATOM 3110 C C . LEU C 1 52 ? 41.419 44.371 -34.490 1.00 42.09 52 LEU C C 1
ATOM 3111 O O . LEU C 1 52 ? 40.211 44.300 -34.291 1.00 42.78 52 LEU C O 1
ATOM 3116 N N . LEU C 1 53 ? 42.137 45.448 -34.196 1.00 41.48 53 LEU C N 1
ATOM 3117 C CA . LEU C 1 53 ? 41.555 46.587 -33.502 1.00 41.63 53 LEU C CA 1
ATOM 3118 C C . LEU C 1 53 ? 41.779 47.886 -34.257 1.00 43.62 53 LEU C C 1
ATOM 3119 O O . LEU C 1 53 ? 42.914 48.243 -34.584 1.00 43.79 53 LEU C O 1
ATOM 3124 N N . SER C 1 54 ? 40.681 48.584 -34.530 1.00 45.72 54 SER C N 1
ATOM 3125 C CA . SER C 1 54 ? 40.730 49.917 -35.113 1.00 48.45 54 SER C CA 1
ATOM 3126 C C . SER C 1 54 ? 40.229 50.941 -34.099 1.00 49.56 54 SER C C 1
ATOM 3127 O O . SER C 1 54 ? 39.907 50.588 -32.961 1.00 48.07 54 SER C O 1
ATOM 3130 N N . ASN C 1 55 ? 40.168 52.204 -34.510 1.00 52.80 55 ASN C N 1
ATOM 3131 C CA . ASN C 1 55 ? 39.705 53.289 -33.641 1.00 54.78 55 ASN C CA 1
ATOM 3132 C C . ASN C 1 55 ? 38.243 53.158 -33.214 1.00 55.95 55 ASN C C 1
ATOM 3133 O O . ASN C 1 55 ? 37.856 53.662 -32.158 1.00 56.62 55 ASN C O 1
ATOM 3138 N N . SER C 1 56 ? 37.444 52.470 -34.028 1.00 56.78 56 SER C N 1
ATOM 3139 C CA . SER C 1 56 ? 35.999 52.401 -33.816 1.00 59.30 56 SER C CA 1
ATOM 3140 C C . SER C 1 56 ? 35.430 50.982 -33.798 1.00 57.67 56 SER C C 1
ATOM 3141 O O . SER C 1 56 ? 34.278 50.780 -33.413 1.00 59.50 56 SER C O 1
ATOM 3144 N N . ALA C 1 57 ? 36.234 50.003 -34.204 1.00 55.08 57 ALA C N 1
ATOM 3145 C CA . ALA C 1 57 ? 35.771 48.618 -34.288 1.00 54.32 57 ALA C CA 1
ATOM 3146 C C . ALA C 1 57 ? 36.869 47.602 -34.002 1.00 50.75 57 ALA C C 1
ATOM 3147 O O . ALA C 1 57 ? 38.062 47.914 -34.095 1.00 49.16 57 ALA C O 1
ATOM 3149 N N . TYR C 1 58 ? 36.452 46.388 -33.645 1.00 50.22 58 TYR C N 1
ATOM 3150 C CA . TYR C 1 58 ? 37.359 45.241 -33.592 1.00 48.08 58 TYR C CA 1
ATOM 3151 C C . TYR C 1 58 ? 36.908 44.144 -34.558 1.00 50.06 58 TYR C C 1
ATOM 3152 O O . TYR C 1 58 ? 35.742 44.099 -34.966 1.00 53.18 58 TYR C O 1
ATOM 3161 N N . TYR C 1 59 ? 37.847 43.285 -34.944 1.00 49.15 59 TYR C N 1
ATOM 3162 C CA . TYR C 1 59 ? 37.604 42.282 -35.978 1.00 51.62 59 TYR C CA 1
ATOM 3163 C C . TYR C 1 59 ? 38.035 40.908 -35.502 1.00 51.04 59 TYR C C 1
ATOM 3164 O O . TYR C 1 59 ? 39.154 40.735 -35.005 1.00 48.73 59 TYR C O 1
ATOM 3173 N N . VAL C 1 60 ? 37.136 39.939 -35.648 1.00 53.88 60 VAL C N 1
ATOM 3174 C CA . VAL C 1 60 ? 37.426 38.562 -35.276 1.00 54.52 60 VAL C CA 1
ATOM 3175 C C . VAL C 1 60 ? 37.238 37.655 -36.490 1.00 58.53 60 VAL C C 1
ATOM 3176 O O . VAL C 1 60 ? 36.165 37.619 -37.090 1.00 61.95 60 VAL C O 1
ATOM 3180 N N . ALA C 1 61 ? 38.297 36.934 -36.845 1.00 59.08 61 ALA C N 1
ATOM 3181 C CA . ALA C 1 61 ? 38.273 35.999 -37.959 1.00 63.51 61 ALA C CA 1
ATOM 3182 C C . ALA C 1 61 ? 38.796 34.628 -37.533 1.00 64.93 61 ALA C C 1
ATOM 3183 O O . ALA C 1 61 ? 39.930 34.504 -37.063 1.00 62.72 61 ALA C O 1
ATOM 3185 N N . TYR C 1 62 ? 37.956 33.607 -37.697 1.00 69.70 62 TYR C N 1
ATOM 3186 C CA . TYR C 1 62 ? 38.312 32.222 -37.379 1.00 72.70 62 TYR C CA 1
ATOM 3187 C C . TYR C 1 62 ? 38.888 31.511 -38.604 1.00 77.26 62 TYR C C 1
ATOM 3188 O O . TYR C 1 62 ? 38.391 31.684 -39.716 1.00 80.32 62 TYR C O 1
ATOM 3197 N N . TYR C 1 63 ? 39.934 30.715 -38.389 1.00 78.85 63 TYR C N 1
ATOM 3198 C CA . TYR C 1 63 ? 40.555 29.922 -39.455 1.00 84.24 63 TYR C CA 1
ATOM 3199 C C . TYR C 1 63 ? 40.159 28.449 -39.369 1.00 90.23 63 TYR C C 1
ATOM 3200 O O . TYR C 1 63 ? 40.054 27.893 -38.276 1.00 89.94 63 TYR C O 1
ATOM 3209 N N . ASP C 1 64 ? 39.949 27.824 -40.527 1.00 96.91 64 ASP C N 1
ATOM 3210 C CA . ASP C 1 64 ? 39.668 26.386 -40.609 1.00 104.11 64 ASP C CA 1
ATOM 3211 C C . ASP C 1 64 ? 40.872 25.577 -40.116 1.00 105.40 64 ASP C C 1
ATOM 3212 O O . ASP C 1 64 ? 42.018 26.012 -40.263 1.00 103.09 64 ASP C O 1
ATOM 3217 N N . ASP C 1 65 ? 40.610 24.405 -39.539 1.00 110.19 65 ASP C N 1
ATOM 3218 C CA . ASP C 1 65 ? 41.652 23.638 -38.846 1.00 111.93 65 ASP C CA 1
ATOM 3219 C C . ASP C 1 65 ? 42.707 22.994 -39.755 1.00 116.84 65 ASP C C 1
ATOM 3220 O O . ASP C 1 65 ? 43.858 22.840 -39.343 1.00 116.24 65 ASP C O 1
ATOM 3225 N N . GLU C 1 66 ? 42.324 22.633 -40.979 1.00 122.53 66 GLU C N 1
ATOM 3226 C CA . GLU C 1 66 ? 43.241 21.937 -41.893 1.00 128.48 66 GLU C CA 1
ATOM 3227 C C . GLU C 1 66 ? 43.630 22.730 -43.149 1.00 128.29 66 GLU C C 1
ATOM 3228 O O . GLU C 1 66 ? 44.630 22.414 -43.799 1.00 131.58 66 GLU C O 1
ATOM 3234 N N . VAL C 1 67 ? 42.839 23.748 -43.484 1.00 125.16 67 VAL C N 1
ATOM 3235 C CA . VAL C 1 67 ? 43.143 24.635 -44.612 1.00 124.78 67 VAL C CA 1
ATOM 3236 C C . VAL C 1 67 ? 43.479 26.038 -44.088 1.00 116.78 67 VAL C C 1
ATOM 3237 O O . VAL C 1 67 ? 43.031 26.429 -43.007 1.00 112.11 67 VAL C O 1
ATOM 3241 N N . ASP C 1 68 ? 44.264 26.786 -44.863 1.00 109.07 68 ASP C N 1
ATOM 3242 C CA . ASP C 1 68 ? 44.734 28.123 -44.481 1.00 103.24 68 ASP C CA 1
ATOM 3243 C C . ASP C 1 68 ? 43.648 29.212 -44.569 1.00 99.36 68 ASP C C 1
ATOM 3244 O O . ASP C 1 68 ? 43.930 30.399 -44.376 1.00 95.32 68 ASP C O 1
ATOM 3249 N N . LYS C 1 69 ? 42.408 28.803 -44.835 1.00 100.88 69 LYS C N 1
ATOM 3250 C CA . LYS C 1 69 ? 41.307 29.738 -45.101 1.00 98.27 69 LYS C CA 1
ATOM 3251 C C . LYS C 1 69 ? 40.516 30.185 -43.863 1.00 93.80 69 LYS C C 1
ATOM 3252 O O . LYS C 1 69 ? 40.436 29.465 -42.867 1.00 93.76 69 LYS C O 1
ATOM 3258 N N . VAL C 1 70 ? 39.943 31.386 -43.956 1.00 90.09 70 VAL C N 1
ATOM 3259 C CA . VAL C 1 70 ? 38.989 31.908 -42.976 1.00 86.40 70 VAL C CA 1
ATOM 3260 C C . VAL C 1 70 ? 37.604 31.348 -43.304 1.00 89.20 70 VAL C C 1
ATOM 3261 O O . VAL C 1 70 ? 37.209 31.321 -44.471 1.00 92.49 70 VAL C O 1
ATOM 3265 N N . ASN C 1 71 ? 36.870 30.902 -42.287 1.00 88.04 71 ASN C N 1
ATOM 3266 C CA . ASN C 1 71 ? 35.515 30.383 -42.498 1.00 90.80 71 ASN C CA 1
ATOM 3267 C C . ASN C 1 71 ? 34.414 31.130 -41.733 1.00 88.07 71 ASN C C 1
ATOM 3268 O O . ASN C 1 71 ? 33.227 30.833 -41.890 1.00 91.27 71 ASN C O 1
ATOM 3273 N N . GLN C 1 72 ? 34.826 32.093 -40.911 1.00 82.19 72 GLN C N 1
ATOM 3274 C CA . GLN C 1 72 ? 33.915 32.982 -40.190 1.00 79.21 72 GLN C CA 1
ATOM 3275 C C . GLN C 1 72 ? 34.609 34.324 -39.948 1.00 73.87 72 GLN C C 1
ATOM 3276 O O . GLN C 1 72 ? 35.763 34.363 -39.516 1.00 70.95 72 GLN C O 1
ATOM 3282 N N . TYR C 1 73 ? 33.900 35.415 -40.232 1.00 72.52 73 TYR C N 1
ATOM 3283 C CA . TYR C 1 73 ? 34.458 36.765 -40.131 1.00 68.11 73 TYR C CA 1
ATOM 3284 C C . TYR C 1 73 ? 33.420 37.765 -39.622 1.00 67.28 73 TYR C C 1
ATOM 3285 O O . TYR C 1 73 ? 32.281 37.783 -40.096 1.00 70.26 73 TYR C O 1
ATOM 3294 N N . GLN C 1 74 ? 33.830 38.603 -38.670 1.00 63.28 74 GLN C N 1
ATOM 3295 C CA . GLN C 1 74 ? 32.948 39.609 -38.076 1.00 62.52 74 GLN C CA 1
ATOM 3296 C C . GLN C 1 74 ? 33.634 40.959 -37.861 1.00 59.76 74 GLN C C 1
ATOM 3297 O O . GLN C 1 74 ? 34.710 41.027 -37.265 1.00 56.92 74 GLN C O 1
ATOM 3303 N N . ARG C 1 75 ? 33.009 42.028 -38.350 1.00 61.08 75 ARG C N 1
ATOM 3304 C CA . ARG C 1 75 ? 33.350 43.376 -37.903 1.00 59.35 75 ARG C CA 1
ATOM 3305 C C . ARG C 1 75 ? 32.362 43.786 -36.824 1.00 60.07 75 ARG C C 1
ATOM 3306 O O . ARG C 1 75 ? 31.155 43.842 -37.065 1.00 63.03 75 ARG C O 1
ATOM 3314 N N . LEU C 1 76 ? 32.887 44.076 -35.640 1.00 57.73 76 LEU C N 1
ATOM 3315 C CA . LEU C 1 76 ? 32.062 44.480 -34.513 1.00 58.60 76 LEU C CA 1
ATOM 3316 C C . LEU C 1 76 ? 32.481 45.861 -34.029 1.00 58.12 76 LEU C C 1
ATOM 3317 O O . LEU C 1 76 ? 33.667 46.109 -33.802 1.00 55.82 76 LEU C O 1
ATOM 3322 N N . SER C 1 77 ? 31.508 46.756 -33.888 1.00 61.00 77 SER C N 1
ATOM 3323 C CA . SER C 1 77 ? 31.768 48.104 -33.392 1.00 61.63 77 SER C CA 1
ATOM 3324 C C . SER C 1 77 ? 32.109 48.064 -31.910 1.00 59.78 77 SER C C 1
ATOM 3325 O O . SER C 1 77 ? 31.552 47.261 -31.154 1.00 59.68 77 SER C O 1
ATOM 3328 N N . LEU C 1 78 ? 33.025 48.938 -31.501 1.00 58.93 78 LEU C N 1
ATOM 3329 C CA . LEU C 1 78 ? 33.482 48.997 -30.115 1.00 57.39 78 LEU C CA 1
ATOM 3330 C C . LEU C 1 78 ? 32.373 49.391 -29.148 1.00 59.95 78 LEU C C 1
ATOM 3331 O O . LEU C 1 78 ? 32.433 49.072 -27.965 1.00 58.99 78 LEU C O 1
ATOM 3336 N N . GLU C 1 79 ? 31.357 50.075 -29.662 1.00 63.93 79 GLU C N 1
ATOM 3337 C CA . GLU C 1 79 ? 30.214 50.486 -28.859 1.00 67.30 79 GLU C CA 1
ATOM 3338 C C . GLU C 1 79 ? 29.367 49.278 -28.456 1.00 67.22 79 GLU C C 1
ATOM 3339 O O . GLU C 1 79 ? 28.634 49.328 -27.466 1.00 68.89 79 GLU C O 1
ATOM 3345 N N . ASN C 1 80 ? 29.484 48.196 -29.225 1.00 65.73 80 ASN C N 1
ATOM 3346 C CA . ASN C 1 80 ? 28.710 46.980 -28.984 1.00 66.21 80 ASN C CA 1
ATOM 3347 C C . ASN C 1 80 ? 29.413 45.967 -28.087 1.00 62.91 80 ASN C C 1
ATOM 3348 O O . ASN C 1 80 ? 28.818 44.961 -27.704 1.00 63.62 80 ASN C O 1
ATOM 3353 N N . LEU C 1 81 ? 30.675 46.235 -27.762 1.00 59.87 81 LEU C N 1
ATOM 3354 C CA . LEU C 1 81 ? 31.435 45.407 -26.826 1.00 57.11 81 LEU C CA 1
ATOM 3355 C C . LEU C 1 81 ? 31.072 45.788 -25.388 1.00 57.94 81 LEU C C 1
ATOM 3356 O O . LEU C 1 81 ? 31.453 46.859 -24.907 1.00 57.96 81 LEU C O 1
ATOM 3361 N N . GLU C 1 82 ? 30.327 44.908 -24.718 1.00 58.91 82 GLU C N 1
ATOM 3362 C CA . GLU C 1 82 ? 29.792 45.180 -23.380 1.00 60.49 82 GLU C CA 1
ATOM 3363 C C . GLU C 1 82 ? 30.867 45.131 -22.297 1.00 57.92 82 GLU C C 1
ATOM 3364 O O . GLU C 1 82 ? 31.082 46.111 -21.582 1.00 58.49 82 GLU C O 1
ATOM 3370 N N . LYS C 1 83 ? 31.529 43.982 -22.183 1.00 55.56 83 LYS C N 1
ATOM 3371 C CA . LYS C 1 83 ? 32.505 43.730 -21.126 1.00 53.59 83 LYS C CA 1
ATOM 3372 C C . LYS C 1 83 ? 33.512 42.669 -21.552 1.00 51.30 83 LYS C C 1
ATOM 3373 O O . LYS C 1 83 ? 33.290 41.941 -22.523 1.00 51.30 83 LYS C O 1
ATOM 3379 N N . ILE C 1 84 ? 34.621 42.592 -20.824 1.00 49.70 84 ILE C N 1
ATOM 3380 C CA . ILE C 1 84 ? 35.640 41.583 -21.069 1.00 48.11 84 ILE C CA 1
ATOM 3381 C C . ILE C 1 84 ? 35.876 40.805 -19.787 1.00 48.95 84 ILE C C 1
ATOM 3382 O O . ILE C 1 84 ? 36.094 41.399 -18.732 1.00 49.21 84 ILE C O 1
ATOM 3387 N N . GLU C 1 85 ? 35.820 39.479 -19.887 1.00 49.72 85 GLU C N 1
ATOM 3388 C CA . GLU C 1 85 ? 36.090 38.601 -18.754 1.00 51.08 85 GLU C CA 1
ATOM 3389 C C . GLU C 1 85 ? 37.359 37.799 -19.006 1.00 50.39 85 GLU C C 1
ATOM 3390 O O . GLU C 1 85 ? 37.479 37.136 -20.032 1.00 50.44 85 GLU C O 1
ATOM 3396 N N . ILE C 1 86 ? 38.300 37.867 -18.068 1.00 50.39 86 ILE C N 1
ATOM 3397 C CA . ILE C 1 86 ? 39.534 37.086 -18.133 1.00 50.37 86 ILE C CA 1
ATOM 3398 C C . ILE C 1 86 ? 39.621 36.167 -16.918 1.00 53.00 86 ILE C C 1
ATOM 3399 O O . ILE C 1 86 ? 39.461 36.614 -15.782 1.00 53.69 86 ILE C O 1
ATOM 3404 N N . GLY C 1 87 ? 39.863 34.882 -17.173 1.00 54.86 87 GLY C N 1
ATOM 3405 C CA . GLY C 1 87 ? 39.993 33.880 -16.119 1.00 58.11 87 GLY C CA 1
ATOM 3406 C C . GLY C 1 87 ? 40.272 32.491 -16.667 1.00 60.71 87 GLY C C 1
ATOM 3407 O O . GLY C 1 87 ? 40.351 32.311 -17.884 1.00 59.80 87 GLY C O 1
ATOM 3408 N N . PRO C 1 88 ? 40.415 31.491 -15.771 1.00 64.34 88 PRO C N 1
ATOM 3409 C CA . PRO C 1 88 ? 40.743 30.124 -16.188 1.00 67.70 88 PRO C CA 1
ATOM 3410 C C . PRO C 1 88 ? 39.718 29.553 -17.165 1.00 68.95 88 PRO C C 1
ATOM 3411 O O . PRO C 1 88 ? 38.532 29.885 -17.080 1.00 68.66 88 PRO C O 1
ATOM 3415 N N . GLU C 1 89 ? 40.187 28.714 -18.086 1.00 70.97 89 GLU C N 1
ATOM 3416 C CA . GLU C 1 89 ? 39.341 28.128 -19.128 1.00 72.84 89 GLU C CA 1
ATOM 3417 C C . GLU C 1 89 ? 38.210 27.263 -18.560 1.00 77.15 89 GLU C C 1
ATOM 3418 O O . GLU C 1 89 ? 38.432 26.489 -17.627 1.00 80.50 89 GLU C O 1
ATOM 3424 N N . PRO C 1 90 ? 36.989 27.402 -19.117 1.00 77.63 90 PRO C N 1
ATOM 3425 C CA . PRO C 1 90 ? 35.864 26.575 -18.685 1.00 82.23 90 PRO C CA 1
ATOM 3426 C C . PRO C 1 90 ? 35.958 25.160 -19.265 1.00 87.43 90 PRO C C 1
ATOM 3427 O O . PRO C 1 90 ? 35.301 24.838 -20.262 1.00 88.90 90 PRO C O 1
ATOM 3431 N N . THR C 1 91 ? 36.788 24.333 -18.635 1.00 90.85 91 THR C N 1
ATOM 3432 C CA . THR C 1 91 ? 37.002 22.957 -19.068 1.00 96.67 91 THR C CA 1
ATOM 3433 C C . THR C 1 91 ? 35.849 22.044 -18.673 1.00 102.42 91 THR C C 1
ATOM 3434 O O . THR C 1 91 ? 34.966 22.430 -17.899 1.00 102.33 91 THR C O 1
ATOM 3438 N N . LEU C 1 92 ? 35.871 20.829 -19.212 1.00 108.09 92 LEU C N 1
ATOM 3439 C CA . LEU C 1 92 ? 34.893 19.812 -18.864 1.00 114.73 92 LEU C CA 1
ATOM 3440 C C . LEU C 1 92 ? 35.525 18.714 -18.010 1.00 120.55 92 LEU C C 1
ATOM 3441 O O . LEU C 1 92 ? 34.845 17.764 -17.610 1.00 126.74 92 LEU C O 1
ATOM 3446 N N . PHE C 1 93 ? 36.819 18.857 -17.721 1.00 119.16 93 PHE C N 1
ATOM 3447 C CA . PHE C 1 93 ? 37.538 17.876 -16.906 1.00 124.93 93 PHE C CA 1
ATOM 3448 C C . PHE C 1 93 ? 38.732 18.450 -16.143 1.00 122.08 93 PHE C C 1
ATOM 3449 O O . PHE C 1 93 ? 39.557 19.173 -16.709 1.00 117.39 93 PHE C O 1
ATOM 3457 N N . GLY C 1 94 ? 38.800 18.117 -14.853 1.00 129.89 94 GLY C N 1
ATOM 3458 C CA . GLY C 1 94 ? 39.922 18.474 -13.984 1.00 129.62 94 GLY C CA 1
ATOM 3459 C C . GLY C 1 94 ? 40.328 19.935 -13.995 1.00 121.65 94 GLY C C 1
ATOM 3460 O O . GLY C 1 94 ? 39.479 20.831 -14.022 1.00 116.50 94 GLY C O 1
ATOM 3461 N N . LYS C 1 95 ? 41.639 20.164 -13.987 1.00 121.32 95 LYS C N 1
ATOM 3462 C CA . LYS C 1 95 ? 42.207 21.508 -13.890 1.00 114.94 95 LYS C CA 1
ATOM 3463 C C . LYS C 1 95 ? 42.294 22.257 -15.221 1.00 109.03 95 LYS C C 1
ATOM 3464 O O . LYS C 1 95 ? 42.757 21.700 -16.219 1.00 110.81 95 LYS C O 1
ATOM 3470 N N . PRO C 1 96 ? 41.834 23.524 -15.236 1.00 102.54 96 PRO C N 1
ATOM 3471 C CA . PRO C 1 96 ? 42.058 24.432 -16.363 1.00 96.95 96 PRO C CA 1
ATOM 3472 C C . PRO C 1 96 ? 43.551 24.702 -16.552 1.00 96.70 96 PRO C C 1
ATOM 3473 O O . PRO C 1 96 ? 44.244 25.054 -15.592 1.00 97.36 96 PRO C O 1
ATOM 3477 N N . LYS C 1 97 ? 44.052 24.401 -17.748 1.00 96.90 97 LYS C N 1
ATOM 3478 C CA . LYS C 1 97 ? 45.457 24.611 -18.110 1.00 97.07 97 LYS C CA 1
ATOM 3479 C C . LYS C 1 97 ? 45.921 26.069 -18.201 1.00 91.12 97 LYS C C 1
ATOM 3480 O O . LYS C 1 97 ? 47.019 26.410 -17.762 1.00 92.05 97 LYS C O 1
ATOM 3486 N N . PHE C 1 98 ? 45.079 26.916 -18.785 1.00 85.63 98 PHE C N 1
ATOM 3487 C CA . PHE C 1 98 ? 45.445 28.297 -19.114 1.00 80.24 98 PHE C CA 1
ATOM 3488 C C . PHE C 1 98 ? 44.281 29.274 -18.968 1.00 75.42 98 PHE C C 1
ATOM 3489 O O . PHE C 1 98 ? 43.124 28.868 -18.838 1.00 75.97 98 PHE C O 1
ATOM 3497 N N . SER C 1 99 ? 44.604 30.565 -18.989 1.00 71.21 99 SER C N 1
ATOM 3498 C CA . SER C 1 99 ? 43.602 31.622 -18.929 1.00 66.86 99 SER C CA 1
ATOM 3499 C C . SER C 1 99 ? 42.969 31.847 -20.295 1.00 64.25 99 SER C C 1
ATOM 3500 O O . SER C 1 99 ? 43.597 31.610 -21.330 1.00 64.38 99 SER C O 1
ATOM 3503 N N . CYS C 1 100 ? 41.720 32.299 -20.287 1.00 62.25 100 CYS C N 1
ATOM 3504 C CA . CYS C 1 100 ? 41.038 32.709 -21.509 1.00 60.13 100 CYS C CA 1
ATOM 3505 C C . CYS C 1 100 ? 40.392 34.087 -21.354 1.00 56.65 100 CYS C C 1
ATOM 3506 O O . CYS C 1 100 ? 40.204 34.579 -20.239 1.00 56.24 100 CYS C O 1
ATOM 3517 N N . ARG C 1 102 ? 37.102 36.430 -22.554 1.00 51.06 102 ARG C N 1
ATOM 3518 C CA . ARG C 1 102 ? 35.751 36.401 -23.099 1.00 51.56 102 ARG C CA 1
ATOM 3519 C C . ARG C 1 102 ? 35.294 37.813 -23.481 1.00 50.10 102 ARG C C 1
ATOM 3520 O O . ARG C 1 102 ? 35.205 38.702 -22.629 1.00 49.45 102 ARG C O 1
ATOM 3528 N N . LEU C 1 103 ? 35.029 38.014 -24.770 1.00 49.89 103 LEU C N 1
ATOM 3529 C CA . LEU C 1 103 ? 34.554 39.300 -25.280 1.00 49.25 103 LEU C CA 1
ATOM 3530 C C . LEU C 1 103 ? 33.050 39.239 -25.497 1.00 51.91 103 LEU C C 1
ATOM 3531 O O . LEU C 1 103 ? 32.581 38.642 -26.467 1.00 53.62 103 LEU C O 1
ATOM 3536 N N . HIS C 1 104 ? 32.298 39.852 -24.586 1.00 52.81 104 HIS C N 1
ATOM 3537 C CA . HIS C 1 104 ? 30.837 39.856 -24.655 1.00 55.98 104 HIS C CA 1
ATOM 3538 C C . HIS C 1 104 ? 30.372 41.008 -25.531 1.00 57.18 104 HIS C C 1
ATOM 3539 O O . HIS C 1 104 ? 30.789 42.149 -25.330 1.00 55.97 104 HIS C O 1
ATOM 3546 N N . TYR C 1 105 ? 29.518 40.713 -26.509 1.00 60.37 105 TYR C N 1
ATOM 3547 C CA . TYR C 1 105 ? 29.067 41.745 -27.444 1.00 62.46 105 TYR C CA 1
ATOM 3548 C C . TYR C 1 105 ? 27.567 41.752 -27.724 1.00 67.95 105 TYR C C 1
ATOM 3549 O O . TYR C 1 105 ? 26.916 40.704 -27.736 1.00 70.25 105 TYR C O 1
ATOM 3558 N N . ARG C 1 106 ? 27.040 42.953 -27.945 1.00 70.90 106 ARG C N 1
ATOM 3559 C CA . ARG C 1 106 ? 25.662 43.150 -28.372 1.00 77.09 106 ARG C CA 1
ATOM 3560 C C . ARG C 1 106 ? 25.539 42.893 -29.870 1.00 79.45 106 ARG C C 1
ATOM 3561 O O . ARG C 1 106 ? 26.234 43.518 -30.678 1.00 78.16 106 ARG C O 1
ATOM 3569 N N . TYR C 1 107 ? 24.664 41.958 -30.229 1.00 83.51 107 TYR C N 1
ATOM 3570 C CA . TYR C 1 107 ? 24.375 41.654 -31.624 1.00 87.04 107 TYR C CA 1
ATOM 3571 C C . TYR C 1 107 ? 22.886 41.835 -31.871 1.00 94.12 107 TYR C C 1
ATOM 3572 O O . TYR C 1 107 ? 22.062 41.088 -31.332 1.00 96.97 107 TYR C O 1
ATOM 3581 N N . LYS C 1 108 ? 22.558 42.838 -32.685 1.00 97.57 108 LYS C N 1
ATOM 3582 C CA . LYS C 1 108 ? 21.173 43.220 -32.970 1.00 105.05 108 LYS C CA 1
ATOM 3583 C C . LYS C 1 108 ? 20.366 43.409 -31.680 1.00 106.88 108 LYS C C 1
ATOM 3584 O O . LYS C 1 108 ? 19.253 42.895 -31.539 1.00 112.16 108 LYS C O 1
ATOM 3590 N N . GLU C 1 109 ? 20.963 44.148 -30.745 1.00 102.98 109 GLU C N 1
ATOM 3591 C CA . GLU C 1 109 ? 20.358 44.499 -29.453 1.00 104.48 109 GLU C CA 1
ATOM 3592 C C . GLU C 1 109 ? 20.043 43.302 -28.548 1.00 103.87 109 GLU C C 1
ATOM 3593 O O . GLU C 1 109 ? 19.032 43.292 -27.840 1.00 108.26 109 GLU C O 1
ATOM 3599 N N . ALA C 1 110 ? 20.926 42.305 -28.569 1.00 98.92 110 ALA C N 1
ATOM 3600 C CA . ALA C 1 110 ? 20.778 41.105 -27.746 1.00 98.18 110 ALA C CA 1
ATOM 3601 C C . ALA C 1 110 ? 22.109 40.676 -27.123 1.00 91.31 110 ALA C C 1
ATOM 3602 O O . ALA C 1 110 ? 23.171 40.841 -27.728 1.00 87.30 110 ALA C O 1
ATOM 3604 N N . SER C 1 111 ? 22.037 40.130 -25.910 1.00 90.39 111 SER C N 1
ATOM 3605 C CA . SER C 1 111 ? 23.216 39.625 -25.207 1.00 84.77 111 SER C CA 1
ATOM 3606 C C . SER C 1 111 ? 23.313 38.100 -25.271 1.00 84.97 111 SER C C 1
ATOM 3607 O O . SER C 1 111 ? 22.428 37.434 -25.815 1.00 89.47 111 SER C O 1
ATOM 3610 N N . GLY C 1 112 ? 24.394 37.560 -24.713 1.00 80.54 112 GLY C N 1
ATOM 3611 C CA . GLY C 1 112 ? 24.664 36.125 -24.762 1.00 80.68 112 GLY C CA 1
ATOM 3612 C C . GLY C 1 112 ? 25.623 35.738 -25.877 1.00 78.13 112 GLY C C 1
ATOM 3613 O O . GLY C 1 112 ? 25.877 34.551 -26.098 1.00 79.32 112 GLY C O 1
ATOM 3614 N N . TYR C 1 113 ? 26.146 36.740 -26.584 1.00 75.06 113 TYR C N 1
ATOM 3615 C CA . TYR C 1 113 ? 27.124 36.520 -27.646 1.00 72.47 113 TYR C CA 1
ATOM 3616 C C . TYR C 1 113 ? 28.524 36.808 -27.122 1.00 67.08 113 TYR C C 1
ATOM 3617 O O . TYR C 1 113 ? 28.777 37.889 -26.579 1.00 64.80 113 TYR C O 1
ATOM 3626 N N . PHE C 1 114 ? 29.430 35.842 -27.280 1.00 65.40 114 PHE C N 1
ATOM 3627 C CA . PHE C 1 114 ? 30.816 36.019 -26.842 1.00 60.88 114 PHE C CA 1
ATOM 3628 C C . PHE C 1 114 ? 31.848 35.140 -27.549 1.00 60.19 114 PHE C C 1
ATOM 3629 O O . PHE C 1 114 ? 31.564 34.006 -27.941 1.00 63.00 114 PHE C O 1
ATOM 3637 N N . HIS C 1 115 ? 33.048 35.695 -27.702 1.00 56.69 115 HIS C N 1
ATOM 3638 C CA . HIS C 1 115 ? 34.206 34.959 -28.184 1.00 56.01 115 HIS C CA 1
ATOM 3639 C C . HIS C 1 115 ? 35.129 34.670 -27.011 1.00 54.46 115 HIS C C 1
ATOM 3640 O O . HIS C 1 115 ? 35.437 35.563 -26.223 1.00 52.23 115 HIS C O 1
ATOM 3647 N N . THR C 1 116 ? 35.564 33.422 -26.896 1.00 56.51 116 THR C N 1
ATOM 3648 C CA . THR C 1 116 ? 36.490 33.027 -25.845 1.00 56.08 116 THR C CA 1
ATOM 3649 C C . THR C 1 116 ? 37.821 32.672 -26.492 1.00 56.14 116 THR C C 1
ATOM 3650 O O . THR C 1 116 ? 37.918 31.706 -27.253 1.00 58.87 116 THR C O 1
ATOM 3654 N N . LEU C 1 117 ? 38.838 33.475 -26.199 1.00 53.86 117 LEU C N 1
ATOM 3655 C CA . LEU C 1 117 ? 40.115 33.388 -26.894 1.00 54.17 117 LEU C CA 1
ATOM 3656 C C . LEU C 1 117 ? 41.285 33.284 -25.928 1.00 54.65 117 LEU C C 1
ATOM 3657 O O . LEU C 1 117 ? 41.221 33.789 -24.803 1.00 53.48 117 LEU C O 1
ATOM 3662 N N . ARG C 1 118 ? 42.350 32.622 -26.373 1.00 57.29 118 ARG C N 1
ATOM 3663 C CA . ARG C 1 118 ? 43.597 32.555 -25.614 1.00 58.79 118 ARG C CA 1
ATOM 3664 C C . ARG C 1 118 ? 44.813 32.824 -26.503 1.00 59.86 118 ARG C C 1
ATOM 3665 O O . ARG C 1 118 ? 44.710 32.828 -27.732 1.00 59.97 118 ARG C O 1
ATOM 3673 N N . ALA C 1 119 ? 45.959 33.056 -25.873 1.00 61.66 119 ALA C N 1
ATOM 3674 C CA . ALA C 1 119 ? 47.174 33.420 -26.596 1.00 63.73 119 ALA C CA 1
ATOM 3675 C C . ALA C 1 119 ? 47.895 32.202 -27.161 1.00 69.04 119 ALA C C 1
ATOM 3676 O O . ALA C 1 119 ? 47.744 31.090 -26.654 1.00 72.06 119 ALA C O 1
ATOM 3678 N N . VAL C 1 120 ? 48.669 32.425 -28.222 1.00 71.47 120 VAL C N 1
ATOM 3679 C CA . VAL C 1 120 ? 49.521 31.385 -28.805 1.00 77.81 120 VAL C CA 1
ATOM 3680 C C . VAL C 1 120 ? 50.770 31.212 -27.939 1.00 81.67 120 VAL C C 1
ATOM 3681 O O . VAL C 1 120 ? 51.719 31.999 -28.026 1.00 81.42 120 VAL C O 1
ATOM 3693 N N . ARG C 1 122 ? 54.008 29.192 -26.426 1.00 101.27 122 ARG C N 1
ATOM 3694 C CA . ARG C 1 122 ? 55.037 28.211 -26.728 1.00 108.83 122 ARG C CA 1
ATOM 3695 C C . ARG C 1 122 ? 55.396 27.351 -25.516 1.00 114.05 122 ARG C C 1
ATOM 3696 O O . ARG C 1 122 ? 55.426 26.122 -25.609 1.00 119.44 122 ARG C O 1
ATOM 3704 N N . ASN C 1 123 ? 55.671 28.002 -24.389 1.00 113.22 123 ASN C N 1
ATOM 3705 C CA . ASN C 1 123 ? 56.027 27.301 -23.162 1.00 118.35 123 ASN C CA 1
ATOM 3706 C C . ASN C 1 123 ? 54.782 26.765 -22.445 1.00 117.08 123 ASN C C 1
ATOM 3707 O O . ASN C 1 123 ? 53.879 27.540 -22.109 1.00 111.45 123 ASN C O 1
ATOM 3712 N N . PRO C 1 124 ? 54.729 25.436 -22.219 1.00 122.82 124 PRO C N 1
ATOM 3713 C CA . PRO C 1 124 ? 53.593 24.781 -21.558 1.00 122.77 124 PRO C CA 1
ATOM 3714 C C . PRO C 1 124 ? 53.390 25.227 -20.108 1.00 121.38 124 PRO C C 1
ATOM 3715 O O . PRO C 1 124 ? 52.274 25.139 -19.589 1.00 119.25 124 PRO C O 1
ATOM 3719 N N . GLU C 1 125 ? 54.460 25.695 -19.469 1.00 123.00 125 GLU C N 1
ATOM 3720 C CA . GLU C 1 125 ? 54.390 26.236 -18.111 1.00 121.83 125 GLU C CA 1
ATOM 3721 C C . GLU C 1 125 ? 54.083 27.734 -18.099 1.00 114.17 125 GLU C C 1
ATOM 3722 O O . GLU C 1 125 ? 54.588 28.468 -17.245 1.00 114.31 125 GLU C O 1
ATOM 3728 N N . GLU C 1 126 ? 53.256 28.186 -19.041 1.00 107.84 126 GLU C N 1
ATOM 3729 C CA . GLU C 1 126 ? 52.894 29.602 -19.110 1.00 100.86 126 GLU C CA 1
ATOM 3730 C C . GLU C 1 126 ? 51.393 29.860 -19.201 1.00 95.11 126 GLU C C 1
ATOM 3731 O O . GLU C 1 126 ? 50.719 29.426 -20.140 1.00 93.89 126 GLU C O 1
ATOM 3737 N N . ASP C 1 127 ? 50.902 30.582 -18.198 1.00 91.81 127 ASP C N 1
ATOM 3738 C CA . ASP C 1 127 ? 49.503 30.968 -18.061 1.00 86.56 127 ASP C CA 1
ATOM 3739 C C . ASP C 1 127 ? 48.988 31.730 -19.283 1.00 80.85 127 ASP C C 1
ATOM 3740 O O . ASP C 1 127 ? 47.946 31.383 -19.848 1.00 79.37 127 ASP C O 1
ATOM 3745 N N . GLY C 1 128 ? 49.722 32.767 -19.682 1.00 77.79 128 GLY C N 1
ATOM 3746 C CA . GLY C 1 128 ? 49.322 33.619 -20.801 1.00 72.09 128 GLY C CA 1
ATOM 3747 C C . GLY C 1 128 ? 48.337 34.710 -20.419 1.00 67.11 128 GLY C C 1
ATOM 3748 O O . GLY C 1 128 ? 47.763 35.361 -21.290 1.00 64.11 128 GLY C O 1
ATOM 3749 N N . LYS C 1 129 ? 48.149 34.914 -19.116 1.00 66.66 129 LYS C N 1
ATOM 3750 C CA . LYS C 1 129 ? 47.195 35.898 -18.600 1.00 62.85 129 LYS C CA 1
ATOM 3751 C C . LYS C 1 129 ? 47.631 37.344 -18.874 1.00 60.09 129 LYS C C 1
ATOM 3752 O O . LYS C 1 129 ? 46.803 38.184 -19.245 1.00 57.12 129 LYS C O 1
ATOM 3758 N N . ASP C 1 130 ? 48.923 37.617 -18.688 1.00 61.10 130 ASP C N 1
ATOM 3759 C CA . ASP C 1 130 ? 49.509 38.931 -18.958 1.00 59.35 130 ASP C CA 1
ATOM 3760 C C . ASP C 1 130 ? 49.221 39.406 -20.383 1.00 56.00 130 ASP C C 1
ATOM 3761 O O . ASP C 1 130 ? 48.843 40.562 -20.589 1.00 54.15 130 ASP C O 1
ATOM 3766 N N . THR C 1 131 ? 49.401 38.509 -21.353 1.00 55.42 131 THR C N 1
ATOM 3767 C CA . THR C 1 131 ? 49.130 38.793 -22.762 1.00 52.73 131 THR C CA 1
ATOM 3768 C C . THR C 1 131 ? 47.679 39.226 -22.973 1.00 49.62 131 THR C C 1
ATOM 3769 O O . THR C 1 131 ? 47.415 40.212 -23.663 1.00 47.99 131 THR C O 1
ATOM 3773 N N . LEU C 1 132 ? 46.750 38.493 -22.363 1.00 49.24 132 LEU C N 1
ATOM 3774 C CA . LEU C 1 132 ? 45.323 38.790 -22.483 1.00 46.94 132 LEU C CA 1
ATOM 3775 C C . LEU C 1 132 ? 44.935 40.066 -21.737 1.00 45.86 132 LEU C C 1
ATOM 3776 O O . LEU C 1 132 ? 44.136 40.856 -22.229 1.00 44.39 132 LEU C O 1
ATOM 3781 N N . GLN C 1 133 ? 45.508 40.272 -20.555 1.00 47.15 133 GLN C N 1
ATOM 3782 C CA . GLN C 1 133 ? 45.276 41.502 -19.802 1.00 46.94 133 GLN C CA 1
ATOM 3783 C C . GLN C 1 133 ? 45.647 42.702 -20.677 1.00 45.89 133 GLN C C 1
ATOM 3784 O O . GLN C 1 133 ? 44.915 43.688 -20.728 1.00 45.46 133 GLN C O 1
ATOM 3790 N N . CYS C 1 134 ? 46.763 42.580 -21.393 1.00 46.06 134 CYS C N 1
ATOM 3791 C CA . CYS C 1 134 ? 47.262 43.624 -22.286 1.00 45.64 134 CYS C CA 1
ATOM 3792 C C . CYS C 1 134 ? 46.328 43.933 -23.457 1.00 43.80 134 CYS C C 1
ATOM 3793 O O . CYS C 1 134 ? 46.063 45.109 -23.750 1.00 43.70 134 CYS C O 1
ATOM 3796 N N . ILE C 1 135 ? 45.838 42.884 -24.119 1.00 42.61 135 ILE C N 1
ATOM 3797 C CA . ILE C 1 135 ? 44.880 43.048 -25.211 1.00 41.42 135 ILE C CA 1
ATOM 3798 C C . ILE C 1 135 ? 43.633 43.790 -24.721 1.00 41.05 135 ILE C C 1
ATOM 3799 O O . ILE C 1 135 ? 43.236 44.788 -25.319 1.00 41.15 135 ILE C O 1
ATOM 3804 N N . ALA C 1 136 ? 43.053 43.321 -23.615 1.00 41.34 136 ALA C N 1
ATOM 3805 C CA . ALA C 1 136 ? 41.876 43.953 -23.003 1.00 41.71 136 ALA C CA 1
ATOM 3806 C C . ALA C 1 136 ? 42.121 45.415 -22.635 1.00 42.78 136 ALA C C 1
ATOM 3807 O O . ALA C 1 136 ? 41.216 46.245 -22.729 1.00 43.21 136 ALA C O 1
ATOM 3809 N N . GLU C 1 137 ? 43.344 45.722 -22.214 1.00 43.86 137 GLU C N 1
ATOM 3810 C CA . GLU C 1 137 ? 43.700 47.092 -21.870 1.00 46.17 137 GLU C CA 1
ATOM 3811 C C . GLU C 1 137 ? 43.724 48.014 -23.089 1.00 46.74 137 GLU C C 1
ATOM 3812 O O . GLU C 1 137 ? 43.486 49.215 -22.962 1.00 48.44 137 GLU C O 1
ATOM 3826 N N . LEU C 1 139 ? 41.738 47.403 -25.902 1.00 45.78 139 LEU C N 1
ATOM 3827 C CA . LEU C 1 139 ? 40.312 47.482 -26.221 1.00 46.44 139 LEU C CA 1
ATOM 3828 C C . LEU C 1 139 ? 39.605 48.491 -25.315 1.00 48.12 139 LEU C C 1
ATOM 3829 O O . LEU C 1 139 ? 38.730 49.238 -25.767 1.00 50.15 139 LEU C O 1
ATOM 3834 N N . GLN C 1 140 ? 40.009 48.522 -24.047 1.00 47.93 140 GLN C N 1
ATOM 3835 C CA . GLN C 1 140 ? 39.413 49.410 -23.052 1.00 49.95 140 GLN C CA 1
ATOM 3836 C C . GLN C 1 140 ? 39.655 50.880 -23.381 1.00 52.43 140 GLN C C 1
ATOM 3837 O O . GLN C 1 140 ? 38.703 51.646 -23.504 1.00 54.76 140 GLN C O 1
ATOM 3843 N N . ILE C 1 141 ? 40.921 51.261 -23.538 1.00 52.63 141 ILE C N 1
ATOM 3844 C CA . ILE C 1 141 ? 41.276 52.662 -23.792 1.00 55.90 141 ILE C CA 1
ATOM 3845 C C . ILE C 1 141 ? 40.813 53.172 -25.159 1.00 57.13 141 ILE C C 1
ATOM 3846 O O . ILE C 1 141 ? 40.487 54.357 -25.300 1.00 60.61 141 ILE C O 1
ATOM 3851 N N . THR C 1 142 ? 40.768 52.283 -26.149 1.00 54.93 142 THR C N 1
ATOM 3852 C CA . THR C 1 142 ? 40.307 52.647 -27.488 1.00 56.51 142 THR C CA 1
ATOM 3853 C C . THR C 1 142 ? 38.810 52.971 -27.467 1.00 58.83 142 THR C C 1
ATOM 3854 O O . THR C 1 142 ? 38.382 53.975 -28.039 1.00 62.17 142 THR C O 1
ATOM 3858 N N . LYS C 1 143 ? 38.032 52.127 -26.789 1.00 57.77 143 LYS C N 1
ATOM 3859 C CA . LYS C 1 143 ? 36.596 52.351 -26.626 1.00 60.46 143 LYS C CA 1
ATOM 3860 C C . LYS C 1 143 ? 36.314 53.594 -25.786 1.00 64.29 143 LYS C C 1
ATOM 3861 O O . LYS C 1 143 ? 35.359 54.321 -26.055 1.00 68.03 143 LYS C O 1
ATOM 3867 N N . GLN C 1 144 ? 37.155 53.832 -24.780 1.00 64.16 144 GLN C N 1
ATOM 3868 C CA . GLN C 1 144 ? 36.992 54.969 -23.865 1.00 68.36 144 GLN C CA 1
ATOM 3869 C C . GLN C 1 144 ? 37.247 56.333 -24.510 1.00 72.62 144 GLN C C 1
ATOM 3870 O O . GLN C 1 144 ? 36.670 57.335 -24.089 1.00 77.04 144 GLN C O 1
ATOM 3876 N N . ALA C 1 145 ? 38.121 56.368 -25.513 1.00 72.10 145 ALA C N 1
ATOM 3877 C CA . ALA C 1 145 ? 38.441 57.604 -26.225 1.00 76.63 145 ALA C CA 1
ATOM 3878 C C . ALA C 1 145 ? 37.322 57.975 -27.188 1.00 80.25 145 ALA C C 1
ATOM 3879 O O . ALA C 1 145 ? 37.072 59.155 -27.447 1.00 85.25 145 ALA C O 1
ATOM 3889 N N . GLY C 1 147 ? 34.010 56.435 -26.994 1.00 81.81 147 GLY C N 1
ATOM 3890 C CA . GLY C 1 147 ? 32.710 56.367 -26.331 1.00 84.11 147 GLY C CA 1
ATOM 3891 C C . GLY C 1 147 ? 32.764 55.958 -24.870 1.00 82.10 147 GLY C C 1
ATOM 3892 O O . GLY C 1 147 ? 33.573 56.475 -24.096 1.00 82.11 147 GLY C O 1
ATOM 3893 N N . SER C 1 148 ? 31.897 55.018 -24.502 1.00 80.82 148 SER C N 1
ATOM 3894 C CA . SER C 1 148 ? 31.693 54.635 -23.105 1.00 79.89 148 SER C CA 1
ATOM 3895 C C . SER C 1 148 ? 32.823 53.778 -22.535 1.00 74.52 148 SER C C 1
ATOM 3896 O O . SER C 1 148 ? 33.697 53.308 -23.267 1.00 71.34 148 SER C O 1
ATOM 3899 N N . ASP C 1 149 ? 32.789 53.582 -21.218 1.00 74.04 149 ASP C N 1
ATOM 3900 C CA . ASP C 1 149 ? 33.812 52.823 -20.508 1.00 69.72 149 ASP C CA 1
ATOM 3901 C C . ASP C 1 149 ? 33.609 51.315 -20.654 1.00 65.79 149 ASP C C 1
ATOM 3902 O O . ASP C 1 149 ? 32.500 50.858 -20.940 1.00 66.88 149 ASP C O 1
ATOM 3907 N N . LEU C 1 150 ? 34.689 50.556 -20.471 1.00 61.55 150 LEU C N 1
ATOM 3908 C CA . LEU C 1 150 ? 34.661 49.103 -20.630 1.00 58.10 150 LEU C CA 1
ATOM 3909 C C . LEU C 1 150 ? 35.211 48.383 -19.396 1.00 56.61 150 LEU C C 1
ATOM 3910 O O . LEU C 1 150 ? 36.395 48.510 -19.077 1.00 55.43 150 LEU C O 1
ATOM 3915 N N . PRO C 1 151 ? 34.345 47.632 -18.693 1.00 57.09 151 PRO C N 1
ATOM 3916 C CA . PRO C 1 151 ? 34.771 46.839 -17.540 1.00 56.27 151 PRO C CA 1
ATOM 3917 C C . PRO C 1 151 ? 35.576 45.592 -17.922 1.00 53.38 151 PRO C C 1
ATOM 3918 O O . PRO C 1 151 ? 35.168 44.828 -18.798 1.00 52.36 151 PRO C O 1
ATOM 3922 N N . ILE C 1 152 ? 36.720 45.411 -17.265 1.00 52.53 152 ILE C N 1
ATOM 3923 C CA . ILE C 1 152 ? 37.498 44.185 -17.372 1.00 50.89 152 ILE C CA 1
ATOM 3924 C C . ILE C 1 152 ? 37.352 43.425 -16.059 1.00 52.65 152 ILE C C 1
ATOM 3925 O O . ILE C 1 152 ? 37.723 43.920 -14.997 1.00 54.12 152 ILE C O 1
ATOM 3930 N N . ILE C 1 153 ? 36.798 42.222 -16.142 1.00 53.24 153 ILE C N 1
ATOM 3931 C CA . ILE C 1 153 ? 36.471 41.439 -14.960 1.00 55.77 153 ILE C CA 1
ATOM 3932 C C . ILE C 1 153 ? 37.350 40.192 -14.850 1.00 56.28 153 ILE C C 1
ATOM 3933 O O . ILE C 1 153 ? 37.375 39.357 -15.753 1.00 55.32 153 ILE C O 1
ATOM 3938 N N . GLU C 1 154 ? 38.079 40.093 -13.740 1.00 58.65 154 GLU C N 1
ATOM 3939 C CA . GLU C 1 154 ? 38.799 38.878 -13.377 1.00 60.78 154 GLU C CA 1
ATOM 3940 C C . GLU C 1 154 ? 37.873 37.998 -12.548 1.00 63.91 154 GLU C C 1
ATOM 3941 O O . GLU C 1 154 ? 37.441 38.387 -11.458 1.00 65.96 154 GLU C O 1
ATOM 3947 N N . LYS C 1 155 ? 37.564 36.819 -13.077 1.00 65.13 155 LYS C N 1
ATOM 3948 C CA . LYS C 1 155 ? 36.758 35.821 -12.374 1.00 68.86 155 LYS C CA 1
ATOM 3949 C C . LYS C 1 155 ? 36.836 34.483 -13.104 1.00 70.04 155 LYS C C 1
ATOM 3950 O O . LYS C 1 155 ? 37.421 34.397 -14.182 1.00 68.06 155 LYS C O 1
ATOM 3956 N N . LYS C 1 156 ? 36.248 33.446 -12.515 1.00 73.99 156 LYS C N 1
ATOM 3957 C CA . LYS C 1 156 ? 36.151 32.154 -13.185 1.00 76.34 156 LYS C CA 1
ATOM 3958 C C . LYS C 1 156 ? 35.097 32.214 -14.286 1.00 75.58 156 LYS C C 1
ATOM 3959 O O . LYS C 1 156 ? 33.975 32.675 -14.060 1.00 76.14 156 LYS C O 1
ATOM 3965 N N . LEU C 1 157 ? 35.479 31.769 -15.481 1.00 75.03 157 LEU C N 1
ATOM 3966 C CA . LEU C 1 157 ? 34.595 31.801 -16.642 1.00 74.83 157 LEU C CA 1
ATOM 3967 C C . LEU C 1 157 ? 33.513 30.737 -16.545 1.00 79.23 157 LEU C C 1
ATOM 3968 O O . LEU C 1 157 ? 33.735 29.658 -15.988 1.00 82.70 157 LEU C O 1
ATOM 3973 N N . GLU C 1 158 ? 32.343 31.055 -17.089 1.00 79.82 158 GLU C N 1
ATOM 3974 C CA . GLU C 1 158 ? 31.183 30.172 -17.017 1.00 84.50 158 GLU C CA 1
ATOM 3975 C C . GLU C 1 158 ? 31.220 29.107 -18.106 1.00 86.52 158 GLU C C 1
ATOM 3976 O O . GLU C 1 158 ? 31.630 29.379 -19.237 1.00 84.26 158 GLU C O 1
ATOM 3982 N N . ALA C 1 159 ? 30.786 27.899 -17.747 1.00 91.31 159 ALA C N 1
ATOM 3983 C CA . ALA C 1 159 ? 30.746 26.761 -18.669 1.00 94.53 159 ALA C CA 1
ATOM 3984 C C . ALA C 1 159 ? 29.462 26.747 -19.503 1.00 96.63 159 ALA C C 1
ATOM 3985 O O . ALA C 1 159 ? 28.734 25.749 -19.535 1.00 102.02 159 ALA C O 1
ATOM 3987 N N . LYS C 1 160 ? 29.194 27.869 -20.166 1.00 92.85 160 LYS C N 1
ATOM 3988 C CA . LYS C 1 160 ? 28.074 27.997 -21.091 1.00 94.71 160 LYS C CA 1
ATOM 3989 C C . LYS C 1 160 ? 28.614 28.163 -22.503 1.00 92.49 160 LYS C C 1
ATOM 3990 O O . LYS C 1 160 ? 29.783 28.517 -22.693 1.00 88.56 160 LYS C O 1
ATOM 3996 N N . ALA C 1 161 ? 27.738 27.985 -23.491 1.00 95.24 161 ALA C N 1
ATOM 3997 C CA . ALA C 1 161 ? 28.091 28.152 -24.903 1.00 93.87 161 ALA C CA 1
ATOM 3998 C C . ALA C 1 161 ? 27.375 29.355 -25.530 1.00 92.19 161 ALA C C 1
ATOM 3999 O O . ALA C 1 161 ? 26.172 29.537 -25.345 1.00 95.27 161 ALA C O 1
ATOM 4001 N N . SER C 1 162 ? 28.127 30.176 -26.262 1.00 87.65 162 SER C N 1
ATOM 4002 C CA . SER C 1 162 ? 27.620 31.431 -26.801 1.00 85.75 162 SER C CA 1
ATOM 4003 C C . SER C 1 162 ? 26.461 31.184 -27.759 1.00 90.59 162 SER C C 1
ATOM 4004 O O . SER C 1 162 ? 26.338 30.099 -28.330 1.00 94.31 162 SER C O 1
ATOM 4007 N N . LYS C 1 163 ? 25.611 32.196 -27.917 1.00 90.99 163 LYS C N 1
ATOM 4008 C CA . LYS C 1 163 ? 24.583 32.196 -28.952 1.00 95.73 163 LYS C CA 1
ATOM 4009 C C . LYS C 1 163 ? 25.273 32.144 -30.312 1.00 94.95 163 LYS C C 1
ATOM 4010 O O . LYS C 1 163 ? 26.256 32.855 -30.522 1.00 90.25 163 LYS C O 1
ATOM 4016 N N . PRO C 1 164 ? 24.769 31.300 -31.237 1.00 100.14 164 PRO C N 1
ATOM 4017 C CA . PRO C 1 164 ? 25.458 31.054 -32.509 1.00 100.29 164 PRO C CA 1
ATOM 4018 C C . PRO C 1 164 ? 25.935 32.335 -33.187 1.00 96.73 164 PRO C C 1
ATOM 4019 O O . PRO C 1 164 ? 25.158 33.282 -33.342 1.00 97.90 164 PRO C O 1
ATOM 4023 N N . HIS C 1 165 ? 27.211 32.359 -33.563 1.00 93.00 165 HIS C N 1
ATOM 4024 C CA . HIS C 1 165 ? 27.805 33.515 -34.224 1.00 89.89 165 HIS C CA 1
ATOM 4025 C C . HIS C 1 165 ? 27.304 33.657 -35.655 1.00 94.40 165 HIS C C 1
ATOM 4026 O O . HIS C 1 165 ? 27.225 32.677 -36.398 1.00 98.43 165 HIS C O 1
ATOM 4033 N N . GLU C 1 166 ? 26.956 34.885 -36.025 1.00 94.38 166 GLU C N 1
ATOM 4034 C CA . GLU C 1 166 ? 26.519 35.195 -37.382 1.00 98.85 166 GLU C CA 1
ATOM 4035 C C . GLU C 1 166 ? 27.416 36.266 -37.989 1.00 95.60 166 GLU C C 1
ATOM 4036 O O . GLU C 1 166 ? 27.888 37.164 -37.289 1.00 91.06 166 GLU C O 1
ATOM 4042 N N . ASP C 1 167 ? 27.648 36.162 -39.293 1.00 98.51 167 ASP C N 1
ATOM 4043 C CA . ASP C 1 167 ? 28.624 37.010 -39.976 1.00 96.06 167 ASP C CA 1
ATOM 4044 C C . ASP C 1 167 ? 28.174 38.463 -40.148 1.00 96.61 167 ASP C C 1
ATOM 4045 O O . ASP C 1 167 ? 27.017 38.734 -40.482 1.00 101.50 167 ASP C O 1
ATOM 4050 N N . ILE C 1 168 ? 29.106 39.385 -39.903 1.00 92.16 168 ILE C N 1
ATOM 4051 C CA . ILE C 1 168 ? 28.853 40.825 -39.997 1.00 92.69 168 ILE C CA 1
ATOM 4052 C C . ILE C 1 168 ? 29.921 41.509 -40.845 1.00 91.49 168 ILE C C 1
ATOM 4053 O O . ILE C 1 168 ? 31.118 41.276 -40.659 1.00 87.37 168 ILE C O 1
ATOM 4058 N N . ILE C 1 169 ? 29.473 42.361 -41.764 1.00 95.77 169 ILE C N 1
ATOM 4059 C CA . ILE C 1 169 ? 30.364 43.164 -42.599 1.00 95.66 169 ILE C CA 1
ATOM 4060 C C . ILE C 1 169 ? 30.559 44.554 -41.990 1.00 93.79 169 ILE C C 1
ATOM 4061 O O . ILE C 1 169 ? 29.603 45.257 -41.663 1.00 96.44 169 ILE C O 1
ATOM 4067 N N . SER D 1 1 ? 27.414 31.880 -56.201 1.00 158.57 1 SER D N 1
ATOM 4068 C CA . SER D 1 1 ? 28.585 32.787 -56.360 1.00 151.67 1 SER D CA 1
ATOM 4069 C C . SER D 1 1 ? 29.205 33.158 -55.010 1.00 146.46 1 SER D C 1
ATOM 4070 O O . SER D 1 1 ? 28.708 32.758 -53.955 1.00 148.40 1 SER D O 1
ATOM 4073 N N . ARG D 1 2 ? 30.291 33.924 -55.066 1.00 140.60 2 ARG D N 1
ATOM 4074 C CA . ARG D 1 2 ? 31.063 34.310 -53.888 1.00 135.57 2 ARG D CA 1
ATOM 4075 C C . ARG D 1 2 ? 30.352 35.387 -53.065 1.00 135.09 2 ARG D C 1
ATOM 4076 O O . ARG D 1 2 ? 29.944 36.421 -53.598 1.00 135.33 2 ARG D O 1
ATOM 4084 N N . SER D 1 3 ? 30.207 35.129 -51.767 1.00 135.44 3 SER D N 1
ATOM 4085 C CA . SER D 1 3 ? 29.589 36.080 -50.844 1.00 136.17 3 SER D CA 1
ATOM 4086 C C . SER D 1 3 ? 30.615 37.087 -50.329 1.00 130.68 3 SER D C 1
ATOM 4087 O O . SER D 1 3 ? 31.823 36.897 -50.507 1.00 126.23 3 SER D O 1
ATOM 4090 N N . HIS D 1 4 ? 30.130 38.154 -49.694 1.00 131.79 4 HIS D N 1
ATOM 4091 C CA . HIS D 1 4 ? 30.996 39.209 -49.169 1.00 127.76 4 HIS D CA 1
ATOM 4092 C C . HIS D 1 4 ? 31.985 38.651 -48.152 1.00 124.54 4 HIS D C 1
ATOM 4093 O O . HIS D 1 4 ? 33.184 38.935 -48.230 1.00 119.61 4 HIS D O 1
ATOM 4100 N N . GLN D 1 5 ? 31.480 37.850 -47.215 1.00 127.93 5 GLN D N 1
ATOM 4101 C CA . GLN D 1 5 ? 32.317 37.220 -46.193 1.00 126.07 5 GLN D CA 1
ATOM 4102 C C . GLN D 1 5 ? 33.377 36.307 -46.799 1.00 122.01 5 GLN D C 1
ATOM 4103 O O . GLN D 1 5 ? 34.500 36.245 -46.301 1.00 118.16 5 GLN D O 1
ATOM 4109 N N . GLU D 1 6 ? 33.018 35.617 -47.875 1.00 123.48 6 GLU D N 1
ATOM 4110 C CA . GLU D 1 6 ? 33.958 34.755 -48.576 1.00 121.09 6 GLU D CA 1
ATOM 4111 C C . GLU D 1 6 ? 35.111 35.570 -49.153 1.00 115.38 6 GLU D C 1
ATOM 4112 O O . GLU D 1 6 ? 36.264 35.139 -49.125 1.00 112.39 6 GLU D O 1
ATOM 4118 N N . LEU D 1 7 ? 34.791 36.748 -49.680 1.00 114.61 7 LEU D N 1
ATOM 4119 C CA . LEU D 1 7 ? 35.790 37.594 -50.337 1.00 110.53 7 LEU D CA 1
ATOM 4120 C C . LEU D 1 7 ? 36.789 38.192 -49.349 1.00 106.68 7 LEU D C 1
ATOM 4121 O O . LEU D 1 7 ? 37.993 38.186 -49.609 1.00 103.25 7 LEU D O 1
ATOM 4126 N N . ILE D 1 8 ? 36.289 38.707 -48.224 1.00 108.03 8 ILE D N 1
ATOM 4127 C CA . ILE D 1 8 ? 37.150 39.251 -47.167 1.00 105.48 8 ILE D CA 1
ATOM 4128 C C . ILE D 1 8 ? 38.038 38.144 -46.594 1.00 103.69 8 ILE D C 1
ATOM 4129 O O . ILE D 1 8 ? 39.192 38.389 -46.226 1.00 100.11 8 ILE D O 1
ATOM 4134 N N . SER D 1 9 ? 37.485 36.931 -46.538 1.00 106.98 9 SER D N 1
ATOM 4135 C CA . SER D 1 9 ? 38.192 35.747 -46.048 1.00 107.06 9 SER D CA 1
ATOM 4136 C C . SER D 1 9 ? 39.421 35.406 -46.886 1.00 104.03 9 SER D C 1
ATOM 4137 O O . SER D 1 9 ? 40.494 35.134 -46.342 1.00 101.68 9 SER D O 1
ATOM 4140 N N . GLN D 1 10 ? 39.257 35.423 -48.208 1.00 105.10 10 GLN D N 1
ATOM 4141 C CA . GLN D 1 10 ? 40.351 35.131 -49.135 1.00 103.86 10 GLN D CA 1
ATOM 4142 C C . GLN D 1 10 ? 41.315 36.305 -49.267 1.00 100.16 10 GLN D C 1
ATOM 4143 O O . GLN D 1 10 ? 42.468 36.128 -49.666 1.00 98.54 10 GLN D O 1
ATOM 4149 N N . LEU D 1 11 ? 40.832 37.500 -48.935 1.00 100.02 11 LEU D N 1
ATOM 4150 C CA . LEU D 1 11 ? 41.662 38.695 -48.918 1.00 97.84 11 LEU D CA 1
ATOM 4151 C C . LEU D 1 11 ? 42.594 38.653 -47.711 1.00 95.62 11 LEU D C 1
ATOM 4152 O O . LEU D 1 11 ? 43.788 38.927 -47.837 1.00 93.10 11 LEU D O 1
ATOM 4157 N N . LEU D 1 12 ? 42.038 38.306 -46.550 1.00 97.55 12 LEU D N 1
ATOM 4158 C CA . LEU D 1 12 ? 42.816 38.124 -45.323 1.00 96.65 12 LEU D CA 1
ATOM 4159 C C . LEU D 1 12 ? 43.832 36.993 -45.458 1.00 96.06 12 LEU D C 1
ATOM 4160 O O . LEU D 1 12 ? 44.980 37.130 -45.030 1.00 93.54 12 LEU D O 1
ATOM 4165 N N . GLN D 1 13 ? 43.399 35.887 -46.061 1.00 99.51 13 GLN D N 1
ATOM 4166 C CA . GLN D 1 13 ? 44.239 34.707 -46.257 1.00 100.92 13 GLN D CA 1
ATOM 4167 C C . GLN D 1 13 ? 45.483 35.008 -47.095 1.00 99.22 13 GLN D C 1
ATOM 4168 O O . GLN D 1 13 ? 46.608 34.791 -46.642 1.00 97.59 13 GLN D O 1
ATOM 4174 N N . SER D 1 14 ? 45.268 35.514 -48.308 1.00 100.74 14 SER D N 1
ATOM 4175 C CA . SER D 1 14 ? 46.345 35.737 -49.272 1.00 101.16 14 SER D CA 1
ATOM 4176 C C . SER D 1 14 ? 47.336 36.800 -48.813 1.00 98.33 14 SER D C 1
ATOM 4177 O O . SER D 1 14 ? 48.518 36.750 -49.153 1.00 97.92 14 SER D O 1
ATOM 4180 N N . TYR D 1 15 ? 46.846 37.756 -48.033 1.00 97.56 15 TYR D N 1
ATOM 4181 C CA . TYR D 1 15 ? 47.662 38.880 -47.606 1.00 96.02 15 TYR D CA 1
ATOM 4182 C C . TYR D 1 15 ? 48.537 38.619 -46.389 1.00 94.13 15 TYR D C 1
ATOM 4183 O O . TYR D 1 15 ? 49.574 39.263 -46.220 1.00 92.65 15 TYR D O 1
ATOM 4200 N N . LYS D 1 17 ? 49.886 35.944 -46.296 1.00 95.14 17 LYS D N 1
ATOM 4201 C CA . LYS D 1 17 ? 50.825 35.112 -47.046 1.00 96.22 17 LYS D CA 1
ATOM 4202 C C . LYS D 1 17 ? 51.756 35.925 -47.953 1.00 95.21 17 LYS D C 1
ATOM 4203 O O . LYS D 1 17 ? 52.785 35.418 -48.407 1.00 96.75 17 LYS D O 1
ATOM 4209 N N . LEU D 1 18 ? 51.383 37.173 -48.230 1.00 93.22 18 LEU D N 1
ATOM 4210 C CA . LEU D 1 18 ? 52.194 38.062 -49.066 1.00 92.93 18 LEU D CA 1
ATOM 4211 C C . LEU D 1 18 ? 53.194 38.879 -48.244 1.00 89.86 18 LEU D C 1
ATOM 4212 O O . LEU D 1 18 ? 54.333 39.087 -48.673 1.00 90.82 18 LEU D O 1
ATOM 4217 N N . LEU D 1 19 ? 52.753 39.336 -47.072 1.00 86.53 19 LEU D N 1
ATOM 4218 C CA . LEU D 1 19 ? 53.562 40.140 -46.155 1.00 83.80 19 LEU D CA 1
ATOM 4219 C C . LEU D 1 19 ? 54.774 39.407 -45.594 1.00 82.11 19 LEU D C 1
ATOM 4220 O O . LEU D 1 19 ? 55.878 39.955 -45.545 1.00 81.74 19 LEU D O 1
ATOM 4225 N N . LEU D 1 20 ? 54.548 38.172 -45.157 1.00 81.23 20 LEU D N 1
ATOM 4226 C CA . LEU D 1 20 ? 55.563 37.389 -44.468 1.00 79.95 20 LEU D CA 1
ATOM 4227 C C . LEU D 1 20 ? 56.129 36.294 -45.366 1.00 82.02 20 LEU D C 1
ATOM 4228 O O . LEU D 1 20 ? 55.429 35.802 -46.254 1.00 84.21 20 LEU D O 1
ATOM 4233 N N . PRO D 1 21 ? 57.405 35.917 -45.144 1.00 81.90 21 PRO D N 1
ATOM 4234 C CA . PRO D 1 21 ? 57.977 34.717 -45.753 1.00 85.08 21 PRO D CA 1
ATOM 4235 C C . PRO D 1 21 ? 57.176 33.463 -45.407 1.00 86.50 21 PRO D C 1
ATOM 4236 O O . PRO D 1 21 ? 56.430 33.452 -44.427 1.00 84.74 21 PRO D O 1
ATOM 4240 N N . ASP D 1 22 ? 57.346 32.418 -46.209 1.00 90.67 22 ASP D N 1
ATOM 4241 C CA . ASP D 1 22 ? 56.522 31.212 -46.126 1.00 93.62 22 ASP D CA 1
ATOM 4242 C C . ASP D 1 22 ? 56.571 30.514 -44.763 1.00 93.18 22 ASP D C 1
ATOM 4243 O O . ASP D 1 22 ? 55.577 29.941 -44.317 1.00 94.56 22 ASP D O 1
ATOM 4248 N N . ASP D 1 23 ? 57.729 30.575 -44.113 1.00 75.95 23 ASP D N 1
ATOM 4249 C CA . ASP D 1 23 ? 57.944 29.922 -42.822 1.00 75.71 23 ASP D CA 1
ATOM 4250 C C . ASP D 1 23 ? 57.686 30.828 -41.605 1.00 70.58 23 ASP D C 1
ATOM 4251 O O . ASP D 1 23 ? 57.996 30.452 -40.471 1.00 70.56 23 ASP D O 1
ATOM 4256 N N . GLU D 1 24 ? 57.117 32.010 -41.843 1.00 66.61 24 GLU D N 1
ATOM 4257 C CA . GLU D 1 24 ? 56.846 32.968 -40.770 1.00 62.16 24 GLU D CA 1
ATOM 4258 C C . GLU D 1 24 ? 55.357 33.118 -40.467 1.00 60.66 24 GLU D C 1
ATOM 4259 O O . GLU D 1 24 ? 54.540 33.264 -41.373 1.00 61.40 24 GLU D O 1
ATOM 4265 N N . LYS D 1 25 ? 55.020 33.078 -39.181 1.00 59.15 25 LYS D N 1
ATOM 4266 C CA . LYS D 1 25 ? 53.641 33.197 -38.724 1.00 58.12 25 LYS D CA 1
ATOM 4267 C C . LYS D 1 25 ? 53.469 34.468 -37.904 1.00 54.11 25 LYS D C 1
ATOM 4268 O O . LYS D 1 25 ? 54.240 34.728 -36.977 1.00 53.22 25 LYS D O 1
ATOM 4274 N N . PHE D 1 26 ? 52.451 35.248 -38.261 1.00 52.35 26 PHE D N 1
ATOM 4275 C CA . PHE D 1 26 ? 52.100 36.506 -37.594 1.00 48.92 26 PHE D CA 1
ATOM 4276 C C . PHE D 1 26 ? 51.736 36.292 -36.126 1.00 48.54 26 PHE D C 1
ATOM 4277 O O . PHE D 1 26 ? 50.860 35.489 -35.813 1.00 50.65 26 PHE D O 1
ATOM 4285 N N . HIS D 1 27 ? 52.417 37.008 -35.235 1.00 46.25 27 HIS D N 1
ATOM 4286 C CA . HIS D 1 27 ? 52.098 36.982 -33.806 1.00 46.28 27 HIS D CA 1
ATOM 4287 C C . HIS D 1 27 ? 51.309 38.228 -33.376 1.00 44.39 27 HIS D C 1
ATOM 4288 O O . HIS D 1 27 ? 50.259 38.121 -32.742 1.00 45.51 27 HIS D O 1
ATOM 4295 N N . GLY D 1 28 ? 51.815 39.407 -33.726 1.00 42.00 28 GLY D N 1
ATOM 4296 C CA . GLY D 1 28 ? 51.209 40.659 -33.283 1.00 40.58 28 GLY D CA 1
ATOM 4297 C C . GLY D 1 28 ? 51.573 41.843 -34.152 1.00 39.00 28 GLY D C 1
ATOM 4298 O O . GLY D 1 28 ? 52.493 41.769 -34.973 1.00 38.36 28 GLY D O 1
ATOM 4299 N N . GLY D 1 29 ? 50.835 42.935 -33.973 1.00 38.75 29 GLY D N 1
ATOM 4300 C CA . GLY D 1 29 ? 51.080 44.176 -34.703 1.00 37.81 29 GLY D CA 1
ATOM 4301 C C . GLY D 1 29 ? 50.530 45.373 -33.957 1.00 38.05 29 GLY D C 1
ATOM 4302 O O . GLY D 1 29 ? 49.477 45.286 -33.329 1.00 39.37 29 GLY D O 1
ATOM 4303 N N . TRP D 1 30 ? 51.252 46.489 -34.013 1.00 37.44 30 TRP D N 1
ATOM 4304 C CA . TRP D 1 30 ? 50.858 47.705 -33.294 1.00 38.29 30 TRP D CA 1
ATOM 4305 C C . TRP D 1 30 ? 51.173 48.950 -34.097 1.00 38.64 30 TRP D C 1
ATOM 4306 O O . TRP D 1 30 ? 52.213 49.031 -34.762 1.00 38.00 30 TRP D O 1
ATOM 4317 N N . ALA D 1 31 ? 50.263 49.915 -34.022 1.00 40.50 31 ALA D N 1
ATOM 4318 C CA . ALA D 1 31 ? 50.489 51.252 -34.546 1.00 41.76 31 ALA D CA 1
ATOM 4319 C C . ALA D 1 31 ? 51.199 52.083 -33.480 1.00 42.10 31 ALA D C 1
ATOM 4320 O O . ALA D 1 31 ? 50.760 52.140 -32.330 1.00 42.59 31 ALA D O 1
ATOM 4322 N N . LEU D 1 32 ? 52.306 52.708 -33.869 1.00 42.38 32 LEU D N 1
ATOM 4323 C CA . LEU D 1 32 ? 53.118 53.504 -32.951 1.00 43.71 32 LEU D CA 1
ATOM 4324 C C . LEU D 1 32 ? 53.559 54.833 -33.572 1.00 46.29 32 LEU D C 1
ATOM 4325 O O . LEU D 1 32 ? 53.212 55.145 -34.719 1.00 47.28 32 LEU D O 1
ATOM 4330 N N . ILE D 1 33 ? 54.323 55.608 -32.804 1.00 48.21 33 ILE D N 1
ATOM 4331 C CA . ILE D 1 33 ? 54.825 56.907 -33.244 1.00 51.61 33 ILE D CA 1
ATOM 4332 C C . ILE D 1 33 ? 56.299 57.069 -32.865 1.00 52.36 33 ILE D C 1
ATOM 4333 O O . ILE D 1 33 ? 56.716 56.652 -31.786 1.00 51.91 33 ILE D O 1
ATOM 4338 N N . ASP D 1 34 ? 57.072 57.673 -33.766 1.00 54.76 34 ASP D N 1
ATOM 4339 C CA . ASP D 1 34 ? 58.492 57.964 -33.550 1.00 56.93 34 ASP D CA 1
ATOM 4340 C C . ASP D 1 34 ? 58.705 59.049 -32.480 1.00 60.79 34 ASP D C 1
ATOM 4341 O O . ASP D 1 34 ? 58.206 60.172 -32.615 1.00 63.66 34 ASP D O 1
ATOM 4346 N N . CYS D 1 35 ? 59.443 58.707 -31.421 1.00 62.03 35 CYS D N 1
ATOM 4347 C CA . CYS D 1 35 ? 59.791 59.674 -30.374 1.00 66.70 35 CYS D CA 1
ATOM 4348 C C . CYS D 1 35 ? 60.967 60.531 -30.805 1.00 70.32 35 CYS D C 1
ATOM 4349 O O . CYS D 1 35 ? 61.027 61.721 -30.485 1.00 74.08 35 CYS D O 1
ATOM 4352 N N . ASP D 1 36 ? 61.904 59.911 -31.520 1.00 70.34 36 ASP D N 1
ATOM 4353 C CA . ASP D 1 36 ? 63.143 60.566 -31.918 1.00 74.37 36 ASP D CA 1
ATOM 4354 C C . ASP D 1 36 ? 62.923 61.623 -32.992 1.00 77.52 36 ASP D C 1
ATOM 4355 O O . ASP D 1 36 ? 62.078 61.443 -33.873 1.00 76.12 36 ASP D O 1
ATOM 4360 N N . PRO D 1 37 ? 63.676 62.737 -32.908 1.00 82.57 37 PRO D N 1
ATOM 4361 C CA . PRO D 1 37 ? 63.693 63.741 -33.966 1.00 86.41 37 PRO D CA 1
ATOM 4362 C C . PRO D 1 37 ? 64.033 63.090 -35.302 1.00 85.71 37 PRO D C 1
ATOM 4363 O O . PRO D 1 37 ? 65.021 62.357 -35.403 1.00 84.94 37 PRO D O 1
ATOM 4367 N N . SER D 1 38 ? 63.195 63.338 -36.304 1.00 86.83 38 SER D N 1
ATOM 4368 C CA . SER D 1 38 ? 63.367 62.748 -37.627 1.00 86.75 38 SER D CA 1
ATOM 4369 C C . SER D 1 38 ? 64.654 63.231 -38.281 1.00 90.88 38 SER D C 1
ATOM 4370 O O . SER D 1 38 ? 65.071 64.381 -38.092 1.00 95.15 38 SER D O 1
ATOM 4373 N N . LEU D 1 39 ? 65.277 62.343 -39.046 1.00 90.23 39 LEU D N 1
ATOM 4374 C CA . LEU D 1 39 ? 66.514 62.675 -39.739 1.00 94.50 39 LEU D CA 1
ATOM 4375 C C . LEU D 1 39 ? 66.303 62.900 -41.238 1.00 97.01 39 LEU D C 1
ATOM 4376 O O . LEU D 1 39 ? 67.010 63.710 -41.847 1.00 101.95 39 LEU D O 1
ATOM 4381 N N . ILE D 1 40 ? 65.326 62.193 -41.815 1.00 94.18 40 ILE D N 1
ATOM 4382 C CA . ILE D 1 40 ? 64.937 62.381 -43.220 1.00 96.80 40 ILE D CA 1
ATOM 4383 C C . ILE D 1 40 ? 64.314 63.771 -43.424 1.00 100.80 40 ILE D C 1
ATOM 4384 O O . ILE D 1 40 ? 64.763 64.538 -44.281 1.00 105.89 40 ILE D O 1
ATOM 4389 N N . ASP D 1 41 ? 63.283 64.079 -42.638 1.00 98.92 41 ASP D N 1
ATOM 4390 C CA . ASP D 1 41 ? 62.719 65.430 -42.577 1.00 102.99 41 ASP D CA 1
ATOM 4391 C C . ASP D 1 41 ? 62.795 65.972 -41.144 1.00 102.14 41 ASP D C 1
ATOM 4392 O O . ASP D 1 41 ? 61.987 65.613 -40.283 1.00 98.73 41 ASP D O 1
ATOM 4397 N N . ALA D 1 42 ? 63.778 66.844 -40.916 1.00 105.65 42 ALA D N 1
ATOM 4398 C CA . ALA D 1 42 ? 64.179 67.301 -39.575 1.00 105.43 42 ALA D CA 1
ATOM 4399 C C . ALA D 1 42 ? 63.055 67.816 -38.668 1.00 105.00 42 ALA D C 1
ATOM 4400 O O . ALA D 1 42 ? 63.043 67.524 -37.467 1.00 102.52 42 ALA D O 1
ATOM 4402 N N . THR D 1 43 ? 62.124 68.573 -39.249 1.00 121.86 43 THR D N 1
ATOM 4403 C CA . THR D 1 43 ? 61.032 69.223 -38.507 1.00 122.39 43 THR D CA 1
ATOM 4404 C C . THR D 1 43 ? 60.167 68.261 -37.686 1.00 115.19 43 THR D C 1
ATOM 4405 O O . THR D 1 43 ? 59.937 67.115 -38.091 1.00 109.49 43 THR D O 1
ATOM 4409 N N . HIS D 1 44 ? 59.692 68.743 -36.536 1.00 115.99 44 HIS D N 1
ATOM 4410 C CA . HIS D 1 44 ? 58.942 67.919 -35.581 1.00 110.20 44 HIS D CA 1
ATOM 4411 C C . HIS D 1 44 ? 57.499 67.662 -36.018 1.00 107.69 44 HIS D C 1
ATOM 4412 O O . HIS D 1 44 ? 56.742 68.600 -36.281 1.00 112.53 44 HIS D O 1
ATOM 4419 N N . ARG D 1 45 ? 57.134 66.383 -36.085 1.00 100.48 45 ARG D N 1
ATOM 4420 C CA . ARG D 1 45 ? 55.772 65.942 -36.390 1.00 97.80 45 ARG D CA 1
ATOM 4421 C C . ARG D 1 45 ? 55.451 64.689 -35.581 1.00 91.19 45 ARG D C 1
ATOM 4422 O O . ARG D 1 45 ? 56.092 64.425 -34.562 1.00 89.82 45 ARG D O 1
ATOM 4430 N N . ASP D 1 46 ? 54.454 63.931 -36.032 1.00 87.52 46 ASP D N 1
ATOM 4431 C CA . ASP D 1 46 ? 54.135 62.632 -35.446 1.00 81.23 46 ASP D CA 1
ATOM 4432 C C . ASP D 1 46 ? 54.207 61.564 -36.533 1.00 76.47 46 ASP D C 1
ATOM 4433 O O . ASP D 1 46 ? 53.207 61.250 -37.186 1.00 76.54 46 ASP D O 1
ATOM 4438 N N . VAL D 1 47 ? 55.406 61.024 -36.732 1.00 72.74 47 VAL D N 1
ATOM 4439 C CA . VAL D 1 47 ? 55.646 60.034 -37.777 1.00 68.79 47 VAL D CA 1
ATOM 4440 C C . VAL D 1 47 ? 55.046 58.690 -37.374 1.00 63.77 47 VAL D C 1
ATOM 4441 O O . VAL D 1 47 ? 55.427 58.107 -36.358 1.00 61.24 47 VAL D O 1
ATOM 4445 N N . ASP D 1 48 ? 54.091 58.220 -38.171 1.00 62.71 48 ASP D N 1
ATOM 4446 C CA . ASP D 1 48 ? 53.456 56.928 -37.942 1.00 58.68 48 ASP D CA 1
ATOM 4447 C C . ASP D 1 48 ? 54.454 55.800 -38.148 1.00 54.64 48 ASP D C 1
ATOM 4448 O O . ASP D 1 48 ? 55.229 55.812 -39.105 1.00 55.26 48 ASP D O 1
ATOM 4453 N N . VAL D 1 49 ? 54.447 54.842 -37.229 1.00 50.98 49 VAL D N 1
ATOM 4454 C CA . VAL D 1 49 ? 55.299 53.670 -37.344 1.00 47.70 49 VAL D CA 1
ATOM 4455 C C . VAL D 1 49 ? 54.460 52.419 -37.143 1.00 45.47 49 VAL D C 1
ATOM 4456 O O . VAL D 1 49 ? 53.654 52.344 -36.213 1.00 45.51 49 VAL D O 1
ATOM 4460 N N . LEU D 1 50 ? 54.642 51.447 -38.030 1.00 44.11 50 LEU D N 1
ATOM 4461 C CA . LEU D 1 50 ? 54.014 50.145 -37.873 1.00 42.26 50 LEU D CA 1
ATOM 4462 C C . LEU D 1 50 ? 55.043 49.127 -37.390 1.00 40.19 50 LEU D C 1
ATOM 4463 O O . LEU D 1 50 ? 56.080 48.932 -38.029 1.00 40.30 50 LEU D O 1
ATOM 4468 N N . LEU D 1 51 ? 54.753 48.503 -36.250 1.00 38.82 51 LEU D N 1
ATOM 4469 C CA . LEU D 1 51 ? 55.582 47.429 -35.717 1.00 37.67 51 LEU D CA 1
ATOM 4470 C C . LEU D 1 51 ? 54.831 46.102 -35.824 1.00 37.45 51 LEU D C 1
ATOM 4471 O O . LEU D 1 51 ? 53.749 45.938 -35.244 1.00 38.15 51 LEU D O 1
ATOM 4476 N N . LEU D 1 52 ? 55.400 45.169 -36.582 1.00 37.08 52 LEU D N 1
ATOM 4477 C CA . LEU D 1 52 ? 54.809 43.846 -36.753 1.00 37.13 52 LEU D CA 1
ATOM 4478 C C . LEU D 1 52 ? 55.741 42.792 -36.198 1.00 36.78 52 LEU D C 1
ATOM 4479 O O . LEU D 1 52 ? 56.951 42.909 -36.331 1.00 37.05 52 LEU D O 1
ATOM 4484 N N . LEU D 1 53 ? 55.173 41.758 -35.592 1.00 37.03 53 LEU D N 1
ATOM 4485 C CA . LEU D 1 53 ? 55.963 40.673 -35.027 1.00 37.74 53 LEU D CA 1
ATOM 4486 C C . LEU D 1 53 ? 55.548 39.313 -35.601 1.00 39.48 53 LEU D C 1
ATOM 4487 O O . LEU D 1 53 ? 54.363 38.977 -35.620 1.00 40.11 53 LEU D O 1
ATOM 4492 N N . SER D 1 54 ? 56.538 38.559 -36.081 1.00 40.91 54 SER D N 1
ATOM 4493 C CA . SER D 1 54 ? 56.372 37.154 -36.455 1.00 43.68 54 SER D CA 1
ATOM 4494 C C . SER D 1 54 ? 57.155 36.280 -35.477 1.00 45.46 54 SER D C 1
ATOM 4495 O O . SER D 1 54 ? 57.752 36.799 -34.537 1.00 44.86 54 SER D O 1
ATOM 4498 N N . ASN D 1 55 ? 57.159 34.964 -35.699 1.00 48.56 55 ASN D N 1
ATOM 4499 C CA . ASN D 1 55 ? 57.847 34.022 -34.805 1.00 51.12 55 ASN D CA 1
ATOM 4500 C C . ASN D 1 55 ? 59.378 34.115 -34.815 1.00 52.62 55 ASN D C 1
ATOM 4501 O O . ASN D 1 55 ? 60.042 33.597 -33.911 1.00 54.88 55 ASN D O 1
ATOM 4506 N N . SER D 1 56 ? 59.930 34.772 -35.833 1.00 52.18 56 SER D N 1
ATOM 4507 C CA . SER D 1 56 ? 61.378 34.853 -36.003 1.00 54.75 56 SER D CA 1
ATOM 4508 C C . SER D 1 56 ? 61.879 36.264 -36.321 1.00 52.82 56 SER D C 1
ATOM 4509 O O . SER D 1 56 ? 63.090 36.502 -36.372 1.00 55.08 56 SER D O 1
ATOM 4512 N N . ALA D 1 57 ? 60.952 37.196 -36.529 1.00 49.51 57 ALA D N 1
ATOM 4513 C CA . ALA D 1 57 ? 61.307 38.545 -36.967 1.00 48.14 57 ALA D CA 1
ATOM 4514 C C . ALA D 1 57 ? 60.312 39.593 -36.507 1.00 44.72 57 ALA D C 1
ATOM 4515 O O . ALA D 1 57 ? 59.151 39.291 -36.241 1.00 43.40 57 ALA D O 1
ATOM 4517 N N . TYR D 1 58 ? 60.787 40.830 -36.411 1.00 44.31 58 TYR D N 1
ATOM 4518 C CA . TYR D 1 58 ? 59.914 41.976 -36.191 1.00 42.18 58 TYR D CA 1
ATOM 4519 C C . TYR D 1 58 ? 60.102 42.978 -37.315 1.00 42.70 58 TYR D C 1
ATOM 4520 O O . TYR D 1 58 ? 61.186 43.080 -37.893 1.00 45.04 58 TYR D O 1
ATOM 4529 N N . TYR D 1 59 ? 59.028 43.689 -37.643 1.00 41.63 59 TYR D N 1
ATOM 4530 C CA . TYR D 1 59 ? 58.999 44.548 -38.823 1.00 42.72 59 TYR D CA 1
ATOM 4531 C C . TYR D 1 59 ? 58.689 45.972 -38.410 1.00 42.23 59 TYR D C 1
ATOM 4532 O O . TYR D 1 59 ? 57.752 46.215 -37.643 1.00 40.89 59 TYR D O 1
ATOM 4541 N N . VAL D 1 60 ? 59.488 46.905 -38.914 1.00 44.25 60 VAL D N 1
ATOM 4542 C CA . VAL D 1 60 ? 59.333 48.313 -38.579 1.00 44.91 60 VAL D CA 1
ATOM 4543 C C . VAL D 1 60 ? 59.199 49.108 -39.870 1.00 47.49 60 VAL D C 1
ATOM 4544 O O . VAL D 1 60 ? 60.073 49.050 -40.733 1.00 49.82 60 VAL D O 1
ATOM 4548 N N . ALA D 1 61 ? 58.089 49.832 -39.995 1.00 48.03 61 ALA D N 1
ATOM 4549 C CA . ALA D 1 61 ? 57.794 50.607 -41.191 1.00 51.30 61 ALA D CA 1
ATOM 4550 C C . ALA D 1 61 ? 57.394 52.037 -40.841 1.00 52.98 61 ALA D C 1
ATOM 4551 O O . ALA D 1 61 ? 56.483 52.261 -40.041 1.00 51.81 61 ALA D O 1
ATOM 4553 N N . TYR D 1 62 ? 58.081 52.997 -41.449 1.00 56.75 62 TYR D N 1
ATOM 4554 C CA . TYR D 1 62 ? 57.790 54.407 -41.236 1.00 59.84 62 TYR D CA 1
ATOM 4555 C C . TYR D 1 62 ? 56.910 54.923 -42.369 1.00 63.70 62 TYR D C 1
ATOM 4556 O O . TYR D 1 62 ? 57.248 54.777 -43.544 1.00 66.22 62 TYR D O 1
ATOM 4565 N N . TYR D 1 63 ? 55.770 55.506 -42.013 1.00 65.43 63 TYR D N 1
ATOM 4566 C CA . TYR D 1 63 ? 54.878 56.105 -43.002 1.00 70.56 63 TYR D CA 1
ATOM 4567 C C . TYR D 1 63 ? 55.257 57.558 -43.275 1.00 75.67 63 TYR D C 1
ATOM 4568 O O . TYR D 1 63 ? 55.831 58.231 -42.414 1.00 75.58 63 TYR D O 1
ATOM 4577 N N . ASP D 1 64 ? 54.948 58.031 -44.482 1.00 81.34 64 ASP D N 1
ATOM 4578 C CA . ASP D 1 64 ? 55.176 59.428 -44.850 1.00 87.59 64 ASP D CA 1
ATOM 4579 C C . ASP D 1 64 ? 54.141 60.319 -44.167 1.00 90.04 64 ASP D C 1
ATOM 4580 O O . ASP D 1 64 ? 52.992 59.914 -43.959 1.00 89.31 64 ASP D O 1
ATOM 4585 N N . ASP D 1 65 ? 54.569 61.532 -43.825 1.00 94.16 65 ASP D N 1
ATOM 4586 C CA . ASP D 1 65 ? 53.759 62.493 -43.082 1.00 97.59 65 ASP D CA 1
ATOM 4587 C C . ASP D 1 65 ? 52.447 62.853 -43.785 1.00 102.59 65 ASP D C 1
ATOM 4588 O O . ASP D 1 65 ? 51.368 62.682 -43.212 1.00 102.30 65 ASP D O 1
ATOM 4593 N N . GLU D 1 66 ? 52.546 63.334 -45.023 1.00 108.23 66 GLU D N 1
ATOM 4594 C CA . GLU D 1 66 ? 51.381 63.831 -45.761 1.00 114.75 66 GLU D CA 1
ATOM 4595 C C . GLU D 1 66 ? 50.590 62.705 -46.431 1.00 113.83 66 GLU D C 1
ATOM 4596 O O . GLU D 1 66 ? 49.475 62.390 -46.007 1.00 113.72 66 GLU D O 1
ATOM 4602 N N . VAL D 1 67 ? 51.168 62.105 -47.470 1.00 114.09 67 VAL D N 1
ATOM 4603 C CA . VAL D 1 67 ? 50.559 60.964 -48.153 1.00 113.49 67 VAL D CA 1
ATOM 4604 C C . VAL D 1 67 ? 50.844 59.684 -47.357 1.00 105.70 67 VAL D C 1
ATOM 4605 O O . VAL D 1 67 ? 51.915 59.549 -46.760 1.00 101.63 67 VAL D O 1
ATOM 4609 N N . ASP D 1 68 ? 49.882 58.762 -47.319 1.00 99.31 68 ASP D N 1
ATOM 4610 C CA . ASP D 1 68 ? 50.105 57.482 -46.636 1.00 93.13 68 ASP D CA 1
ATOM 4611 C C . ASP D 1 68 ? 50.945 56.552 -47.511 1.00 90.77 68 ASP D C 1
ATOM 4612 O O . ASP D 1 68 ? 50.457 55.965 -48.482 1.00 91.82 68 ASP D O 1
ATOM 4617 N N . LYS D 1 69 ? 52.222 56.447 -47.156 1.00 87.77 69 LYS D N 1
ATOM 4618 C CA . LYS D 1 69 ? 53.216 55.776 -47.982 1.00 86.33 69 LYS D CA 1
ATOM 4619 C C . LYS D 1 69 ? 54.417 55.383 -47.132 1.00 82.15 69 LYS D C 1
ATOM 4620 O O . LYS D 1 69 ? 54.938 56.202 -46.375 1.00 82.58 69 LYS D O 1
ATOM 4626 N N . VAL D 1 70 ? 54.848 54.130 -47.262 1.00 78.28 70 VAL D N 1
ATOM 4627 C CA . VAL D 1 70 ? 55.998 53.619 -46.512 1.00 74.50 70 VAL D CA 1
ATOM 4628 C C . VAL D 1 70 ? 57.297 54.259 -47.013 1.00 76.37 70 VAL D C 1
ATOM 4629 O O . VAL D 1 70 ? 57.735 54.013 -48.139 1.00 78.37 70 VAL D O 1
ATOM 4633 N N . ASN D 1 71 ? 57.888 55.099 -46.168 1.00 75.70 71 ASN D N 1
ATOM 4634 C CA . ASN D 1 71 ? 59.142 55.782 -46.480 1.00 77.57 71 ASN D CA 1
ATOM 4635 C C . ASN D 1 71 ? 60.370 54.942 -46.166 1.00 75.13 71 ASN D C 1
ATOM 4636 O O . ASN D 1 71 ? 61.424 55.108 -46.782 1.00 77.74 71 ASN D O 1
ATOM 4641 N N . GLN D 1 72 ? 60.218 54.042 -45.200 1.00 70.16 72 GLN D N 1
ATOM 4642 C CA . GLN D 1 72 ? 61.312 53.224 -44.698 1.00 67.87 72 GLN D CA 1
ATOM 4643 C C . GLN D 1 72 ? 60.751 51.881 -44.220 1.00 63.33 72 GLN D C 1
ATOM 4644 O O . GLN D 1 72 ? 59.788 51.839 -43.455 1.00 60.91 72 GLN D O 1
ATOM 4650 N N . TYR D 1 73 ? 61.350 50.793 -44.692 1.00 62.22 73 TYR D N 1
ATOM 4651 C CA . TYR D 1 73 ? 60.924 49.442 -44.326 1.00 58.49 73 TYR D CA 1
ATOM 4652 C C . TYR D 1 73 ? 62.121 48.614 -43.868 1.00 58.16 73 TYR D C 1
ATOM 4653 O O . TYR D 1 73 ? 63.178 48.635 -44.501 1.00 60.82 73 TYR D O 1
ATOM 4662 N N . GLN D 1 74 ? 61.942 47.888 -42.769 1.00 55.09 74 GLN D N 1
ATOM 4663 C CA . GLN D 1 74 ? 62.975 47.005 -42.239 1.00 55.18 74 GLN D CA 1
ATOM 4664 C C . GLN D 1 74 ? 62.383 45.698 -41.721 1.00 52.83 74 GLN D C 1
ATOM 4665 O O . GLN D 1 74 ? 61.484 45.703 -40.876 1.00 50.41 74 GLN D O 1
ATOM 4671 N N . ARG D 1 75 ? 62.879 44.580 -42.244 1.00 53.89 75 ARG D N 1
ATOM 4672 C CA . ARG D 1 75 ? 62.662 43.293 -41.599 1.00 52.73 75 ARG D CA 1
ATOM 4673 C C . ARG D 1 75 ? 63.875 43.012 -40.733 1.00 54.62 75 ARG D C 1
ATOM 4674 O O . ARG D 1 75 ? 65.002 42.976 -41.222 1.00 57.64 75 ARG D O 1
ATOM 4682 N N . LEU D 1 76 ? 63.639 42.826 -39.443 1.00 53.60 76 LEU D N 1
ATOM 4683 C CA . LEU D 1 76 ? 64.724 42.625 -38.495 1.00 56.01 76 LEU D CA 1
ATOM 4684 C C . LEU D 1 76 ? 64.556 41.304 -37.770 1.00 56.57 76 LEU D C 1
ATOM 4685 O O . LEU D 1 76 ? 63.493 41.021 -37.214 1.00 54.37 76 LEU D O 1
ATOM 4690 N N . SER D 1 77 ? 65.609 40.495 -37.798 1.00 60.29 77 SER D N 1
ATOM 4691 C CA . SER D 1 77 ? 65.614 39.210 -37.116 1.00 62.16 77 SER D CA 1
ATOM 4692 C C . SER D 1 77 ? 65.622 39.432 -35.609 1.00 62.09 77 SER D C 1
ATOM 4693 O O . SER D 1 77 ? 66.364 40.282 -35.106 1.00 62.97 77 SER D O 1
ATOM 4696 N N . LEU D 1 78 ? 64.792 38.670 -34.897 1.00 61.55 78 LEU D N 1
ATOM 4697 C CA . LEU D 1 78 ? 64.692 38.779 -33.438 1.00 61.95 78 LEU D CA 1
ATOM 4698 C C . LEU D 1 78 ? 66.015 38.514 -32.723 1.00 66.34 78 LEU D C 1
ATOM 4699 O O . LEU D 1 78 ? 66.246 39.042 -31.639 1.00 66.75 78 LEU D O 1
ATOM 4704 N N . GLU D 1 79 ? 66.878 37.713 -33.343 1.00 70.28 79 GLU D N 1
ATOM 4705 C CA . GLU D 1 79 ? 68.192 37.386 -32.788 1.00 75.61 79 GLU D CA 1
ATOM 4706 C C . GLU D 1 79 ? 69.105 38.610 -32.674 1.00 76.24 79 GLU D C 1
ATOM 4707 O O . GLU D 1 79 ? 69.963 38.671 -31.790 1.00 79.60 79 GLU D O 1
ATOM 4713 N N . ASN D 1 80 ? 68.913 39.578 -33.569 1.00 73.54 80 ASN D N 1
ATOM 4714 C CA . ASN D 1 80 ? 69.704 40.810 -33.572 1.00 74.11 80 ASN D CA 1
ATOM 4715 C C . ASN D 1 80 ? 69.122 41.928 -32.700 1.00 70.86 80 ASN D C 1
ATOM 4716 O O . ASN D 1 80 ? 69.665 43.033 -32.661 1.00 71.27 80 ASN D O 1
ATOM 4721 N N . LEU D 1 81 ? 68.020 41.637 -32.011 1.00 67.99 81 LEU D N 1
ATOM 4722 C CA . LEU D 1 81 ? 67.433 42.561 -31.043 1.00 65.59 81 LEU D CA 1
ATOM 4723 C C . LEU D 1 81 ? 68.047 42.302 -29.664 1.00 68.51 81 LEU D C 1
ATOM 4724 O O . LEU D 1 81 ? 67.721 41.314 -29.005 1.00 69.46 81 LEU D O 1
ATOM 4729 N N . GLU D 1 82 ? 68.938 43.195 -29.241 1.00 70.22 82 GLU D N 1
ATOM 4730 C CA . GLU D 1 82 ? 69.770 42.961 -28.056 1.00 74.11 82 GLU D CA 1
ATOM 4731 C C . GLU D 1 82 ? 69.172 43.443 -26.731 1.00 72.75 82 GLU D C 1
ATOM 4732 O O . GLU D 1 82 ? 69.326 42.779 -25.704 1.00 75.35 82 GLU D O 1
ATOM 4738 N N . LYS D 1 83 ? 68.500 44.593 -26.755 1.00 69.13 83 LYS D N 1
ATOM 4739 C CA . LYS D 1 83 ? 67.875 45.148 -25.550 1.00 67.93 83 LYS D CA 1
ATOM 4740 C C . LYS D 1 83 ? 66.723 46.116 -25.848 1.00 63.73 83 LYS D C 1
ATOM 4741 O O . LYS D 1 83 ? 66.703 46.780 -26.887 1.00 61.89 83 LYS D O 1
ATOM 4747 N N . ILE D 1 84 ? 65.770 46.173 -24.919 1.00 62.55 84 ILE D N 1
ATOM 4748 C CA . ILE D 1 84 ? 64.683 47.142 -24.957 1.00 59.63 84 ILE D CA 1
ATOM 4749 C C . ILE D 1 84 ? 64.753 48.042 -23.727 1.00 61.15 84 ILE D C 1
ATOM 4750 O O . ILE D 1 84 ? 64.769 47.559 -22.596 1.00 63.26 84 ILE D O 1
ATOM 4755 N N . GLU D 1 85 ? 64.795 49.349 -23.957 1.00 60.65 85 GLU D N 1
ATOM 4756 C CA . GLU D 1 85 ? 64.782 50.325 -22.874 1.00 62.27 85 GLU D CA 1
ATOM 4757 C C . GLU D 1 85 ? 63.435 51.039 -22.822 1.00 60.43 85 GLU D C 1
ATOM 4758 O O . GLU D 1 85 ? 62.902 51.450 -23.856 1.00 58.43 85 GLU D O 1
ATOM 4764 N N . ILE D 1 86 ? 62.879 51.157 -21.620 1.00 61.66 86 ILE D N 1
ATOM 4765 C CA . ILE D 1 86 ? 61.634 51.894 -21.406 1.00 61.03 86 ILE D CA 1
ATOM 4766 C C . ILE D 1 86 ? 61.860 52.998 -20.371 1.00 63.72 86 ILE D C 1
ATOM 4767 O O . ILE D 1 86 ? 62.681 52.857 -19.463 1.00 66.23 86 ILE D O 1
ATOM 4772 N N . GLY D 1 87 ? 61.135 54.100 -20.526 1.00 63.73 87 GLY D N 1
ATOM 4773 C CA . GLY D 1 87 ? 61.273 55.248 -19.645 1.00 66.60 87 GLY D CA 1
ATOM 4774 C C . GLY D 1 87 ? 60.880 56.521 -20.366 1.00 66.74 87 GLY D C 1
ATOM 4775 O O . GLY D 1 87 ? 60.531 56.473 -21.549 1.00 64.49 87 GLY D O 1
ATOM 4776 N N . PRO D 1 88 ? 60.947 57.670 -19.663 1.00 69.69 88 PRO D N 1
ATOM 4777 C CA . PRO D 1 88 ? 60.504 58.962 -20.189 1.00 70.90 88 PRO D CA 1
ATOM 4778 C C . PRO D 1 88 ? 61.158 59.309 -21.521 1.00 70.20 88 PRO D C 1
ATOM 4779 O O . PRO D 1 88 ? 62.307 58.928 -21.765 1.00 69.93 88 PRO D O 1
ATOM 4783 N N . GLU D 1 89 ? 60.422 60.024 -22.369 1.00 70.65 89 GLU D N 1
ATOM 4784 C CA . GLU D 1 89 ? 60.944 60.486 -23.654 1.00 70.97 89 GLU D CA 1
ATOM 4785 C C . GLU D 1 89 ? 62.175 61.384 -23.481 1.00 74.08 89 GLU D C 1
ATOM 4786 O O . GLU D 1 89 ? 62.293 62.088 -22.473 1.00 76.72 89 GLU D O 1
ATOM 4792 N N . PRO D 1 90 ? 63.098 61.358 -24.460 1.00 74.29 90 PRO D N 1
ATOM 4793 C CA . PRO D 1 90 ? 64.279 62.206 -24.366 1.00 77.73 90 PRO D CA 1
ATOM 4794 C C . PRO D 1 90 ? 64.030 63.624 -24.889 1.00 80.93 90 PRO D C 1
ATOM 4795 O O . PRO D 1 90 ? 63.972 63.845 -26.101 1.00 80.82 90 PRO D O 1
ATOM 4799 N N . THR D 1 91 ? 63.870 64.569 -23.966 1.00 84.39 91 THR D N 1
ATOM 4800 C CA . THR D 1 91 ? 63.752 65.983 -24.321 1.00 88.58 91 THR D CA 1
ATOM 4801 C C . THR D 1 91 ? 65.072 66.708 -24.090 1.00 92.27 91 THR D C 1
ATOM 4802 O O . THR D 1 91 ? 65.996 66.164 -23.482 1.00 92.12 91 THR D O 1
ATOM 4806 N N . LEU D 1 92 ? 65.161 67.936 -24.590 1.00 96.35 92 LEU D N 1
ATOM 4807 C CA . LEU D 1 92 ? 66.317 68.781 -24.325 1.00 100.83 92 LEU D CA 1
ATOM 4808 C C . LEU D 1 92 ? 66.144 69.530 -23.010 1.00 104.07 92 LEU D C 1
ATOM 4809 O O . LEU D 1 92 ? 67.119 69.991 -22.413 1.00 107.10 92 LEU D O 1
ATOM 4814 N N . PHE D 1 93 ? 64.8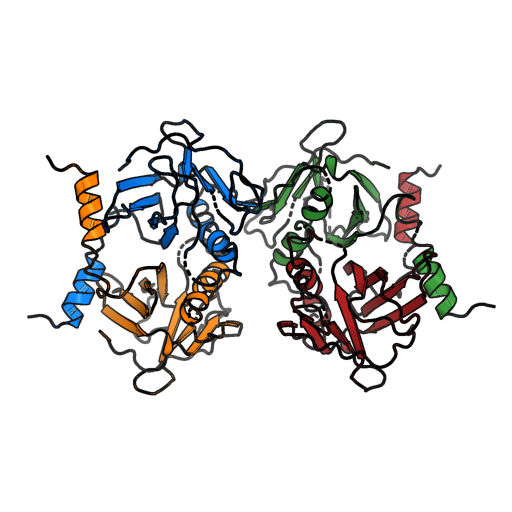97 69.636 -22.559 1.00 103.90 93 PHE D N 1
ATOM 4815 C CA . PHE D 1 93 ? 64.577 70.392 -21.359 1.00 107.48 93 PHE D CA 1
ATOM 4816 C C . PHE D 1 93 ? 63.324 69.896 -20.642 1.00 105.83 93 PHE D C 1
ATOM 4817 O O . PHE D 1 93 ? 62.387 69.392 -21.268 1.00 103.21 93 PHE D O 1
ATOM 4825 N N . GLY D 1 94 ? 63.333 70.044 -19.320 1.00 116.91 94 GLY D N 1
ATOM 4826 C CA . GLY D 1 94 ? 62.123 69.984 -18.515 1.00 118.32 94 GLY D CA 1
ATOM 4827 C C . GLY D 1 94 ? 61.572 68.606 -18.238 1.00 113.27 94 GLY D C 1
ATOM 4828 O O . GLY D 1 94 ? 62.313 67.626 -18.153 1.00 109.75 94 GLY D O 1
ATOM 4829 N N . LYS D 1 95 ? 60.251 68.554 -18.104 1.00 113.59 95 LYS D N 1
ATOM 4830 C CA . LYS D 1 95 ? 59.535 67.355 -17.694 1.00 110.09 95 LYS D CA 1
ATOM 4831 C C . LYS D 1 95 ? 58.958 66.604 -18.894 1.00 104.29 95 LYS D C 1
ATOM 4832 O O . LYS D 1 95 ? 58.117 67.143 -19.621 1.00 105.05 95 LYS D O 1
ATOM 4838 N N . PRO D 1 96 ? 59.426 65.362 -19.118 1.00 98.99 96 PRO D N 1
ATOM 4839 C CA . PRO D 1 96 ? 58.790 64.486 -20.092 1.00 93.80 96 PRO D CA 1
ATOM 4840 C C . PRO D 1 96 ? 57.580 63.808 -19.453 1.00 93.49 96 PRO D C 1
ATOM 4841 O O . PRO D 1 96 ? 57.706 63.198 -18.388 1.00 94.09 96 PRO D O 1
ATOM 4845 N N . LYS D 1 97 ? 56.418 63.932 -20.089 1.00 93.12 97 LYS D N 1
ATOM 4846 C CA . LYS D 1 97 ? 55.181 63.390 -19.530 1.00 93.73 97 LYS D CA 1
ATOM 4847 C C . LYS D 1 97 ? 54.954 61.936 -19.943 1.00 88.38 97 LYS D C 1
ATOM 4848 O O . LYS D 1 97 ? 54.634 61.091 -19.101 1.00 88.42 97 LYS D O 1
ATOM 4854 N N . PHE D 1 98 ? 55.125 61.647 -21.233 1.00 84.12 98 PHE D N 1
ATOM 4855 C CA . PHE D 1 98 ? 54.963 60.283 -21.727 1.00 79.08 98 PHE D CA 1
ATOM 4856 C C . PHE D 1 98 ? 56.288 59.530 -21.853 1.00 75.45 98 PHE D C 1
ATOM 4857 O O . PHE D 1 98 ? 57.349 60.130 -22.047 1.00 75.97 98 PHE D O 1
ATOM 4865 N N . SER D 1 99 ? 56.206 58.210 -21.734 1.00 72.17 99 SER D N 1
ATOM 4866 C CA . SER D 1 99 ? 57.374 57.351 -21.814 1.00 69.26 99 SER D CA 1
ATOM 4867 C C . SER D 1 99 ? 57.503 56.719 -23.200 1.00 64.99 99 SER D C 1
ATOM 4868 O O . SER D 1 99 ? 56.502 56.507 -23.890 1.00 63.64 99 SER D O 1
ATOM 4871 N N . CYS D 1 100 ? 58.741 56.434 -23.597 1.00 63.20 100 CYS D N 1
ATOM 4872 C CA . CYS D 1 100 ? 59.029 55.853 -24.901 1.00 59.93 100 CYS D CA 1
ATOM 4873 C C . CYS D 1 100 ? 59.682 54.475 -24.778 1.00 57.74 100 CYS D C 1
ATOM 4874 O O . CYS D 1 100 ? 59.994 54.015 -23.679 1.00 58.95 100 CYS D O 1
ATOM 4885 N N . ARG D 1 102 ? 62.751 52.111 -26.523 1.00 52.87 102 ARG D N 1
ATOM 4886 C CA . ARG D 1 102 ? 63.922 52.100 -27.398 1.00 52.62 102 ARG D CA 1
ATOM 4887 C C . ARG D 1 102 ? 64.390 50.667 -27.682 1.00 51.85 102 ARG D C 1
ATOM 4888 O O . ARG D 1 102 ? 64.846 49.963 -26.780 1.00 53.22 102 ARG D O 1
ATOM 4896 N N . LEU D 1 103 ? 64.252 50.242 -28.938 1.00 49.91 103 LEU D N 1
ATOM 4897 C CA . LEU D 1 103 ? 64.668 48.903 -29.355 1.00 49.58 103 LEU D CA 1
ATOM 4898 C C . LEU D 1 103 ? 66.023 48.973 -30.051 1.00 51.77 103 LEU D C 1
ATOM 4899 O O . LEU D 1 103 ? 66.140 49.512 -31.158 1.00 51.56 103 LEU D O 1
ATOM 4904 N N . HIS D 1 104 ? 67.042 48.428 -29.393 1.00 54.39 104 HIS D N 1
ATOM 4905 C CA . HIS D 1 104 ? 68.400 48.415 -29.922 1.00 57.37 104 HIS D CA 1
ATOM 4906 C C . HIS D 1 104 ? 68.625 47.172 -30.764 1.00 58.02 104 HIS D C 1
ATOM 4907 O O . HIS D 1 104 ? 68.442 46.047 -30.290 1.00 58.18 104 HIS D O 1
ATOM 4914 N N . TYR D 1 105 ? 69.020 47.378 -32.015 1.00 58.98 105 TYR D N 1
ATOM 4915 C CA . TYR D 1 105 ? 69.303 46.263 -32.908 1.00 60.55 105 TYR D CA 1
ATOM 4916 C C . TYR D 1 105 ? 70.728 46.309 -33.454 1.00 65.75 105 TYR D C 1
ATOM 4917 O O . TYR D 1 105 ? 71.288 47.388 -33.670 1.00 67.17 105 TYR D O 1
ATOM 4926 N N . ARG D 1 106 ? 71.320 45.136 -33.654 1.00 69.44 106 ARG D N 1
ATOM 4927 C CA . ARG D 1 106 ? 72.653 45.069 -34.231 1.00 75.35 106 ARG D CA 1
ATOM 4928 C C . ARG D 1 106 ? 72.554 44.933 -35.742 1.00 76.00 106 ARG D C 1
ATOM 4929 O O . ARG D 1 106 ? 71.851 44.059 -36.257 1.00 74.56 106 ARG D O 1
ATOM 4937 N N . TYR D 1 107 ? 73.250 45.823 -36.439 1.00 78.83 107 TYR D N 1
ATOM 4938 C CA . TYR D 1 107 ? 73.212 45.875 -37.890 1.00 80.28 107 TYR D CA 1
ATOM 4939 C C . TYR D 1 107 ? 74.622 45.791 -38.458 1.00 87.08 107 TYR D C 1
ATOM 4940 O O . TYR D 1 107 ? 75.485 46.608 -38.119 1.00 90.00 107 TYR D O 1
ATOM 4949 N N . LYS D 1 108 ? 74.840 44.798 -39.320 1.00 90.17 108 LYS D N 1
ATOM 4950 C CA . LYS D 1 108 ? 76.154 44.519 -39.908 1.00 97.65 108 LYS D CA 1
ATOM 4951 C C . LYS D 1 108 ? 77.240 44.451 -38.830 1.00 101.69 108 LYS D C 1
ATOM 4952 O O . LYS D 1 108 ? 78.292 45.089 -38.937 1.00 106.52 108 LYS D O 1
ATOM 4958 N N . GLU D 1 109 ? 76.944 43.672 -37.788 1.00 100.15 109 GLU D N 1
ATOM 4959 C CA . GLU D 1 109 ? 77.825 43.446 -36.631 1.00 103.94 109 GLU D CA 1
ATOM 4960 C C . GLU D 1 109 ? 78.051 44.688 -35.752 1.00 102.73 109 GLU D C 1
ATOM 4961 O O . GLU D 1 109 ? 78.823 44.638 -34.792 1.00 106.42 109 GLU D O 1
ATOM 4967 N N . ALA D 1 110 ? 77.367 45.788 -36.069 1.00 98.06 110 ALA D N 1
ATOM 4968 C CA . ALA D 1 110 ? 77.577 47.062 -35.373 1.00 97.37 110 ALA D CA 1
ATOM 4969 C C . ALA D 1 110 ? 76.356 47.532 -34.579 1.00 90.66 110 ALA D C 1
ATOM 4970 O O . ALA D 1 110 ? 75.214 47.336 -34.998 1.00 85.79 110 ALA D O 1
ATOM 4972 N N . SER D 1 111 ? 76.617 48.159 -33.433 1.00 90.91 111 SER D N 1
ATOM 4973 C CA . SER D 1 111 ? 75.564 48.715 -32.580 1.00 85.54 111 SER D CA 1
ATOM 4974 C C . SER D 1 111 ? 75.462 50.238 -32.711 1.00 84.54 111 SER D C 1
ATOM 4975 O O . SER D 1 111 ? 76.184 50.853 -33.499 1.00 87.85 111 SER D O 1
ATOM 4978 N N . GLY D 1 112 ? 74.567 50.835 -31.928 1.00 80.43 112 GLY D N 1
ATOM 4979 C CA . GLY D 1 112 ? 74.252 52.257 -32.046 1.00 79.15 112 GLY D CA 1
ATOM 4980 C C . GLY D 1 112 ? 73.028 52.497 -32.914 1.00 74.46 112 GLY D C 1
ATOM 4981 O O . GLY D 1 112 ? 72.682 53.643 -33.211 1.00 74.13 112 GLY D O 1
ATOM 4982 N N . TYR D 1 113 ? 72.378 51.409 -33.325 1.00 71.23 113 TYR D N 1
ATOM 4983 C CA . TYR D 1 113 ? 71.158 51.468 -34.123 1.00 66.98 113 TYR D CA 1
ATOM 4984 C C . TYR D 1 113 ? 69.945 51.210 -33.236 1.00 62.56 113 TYR D C 1
ATOM 4985 O O . TYR D 1 113 ? 69.847 50.151 -32.606 1.00 61.94 113 TYR D O 1
ATOM 4994 N N . PHE D 1 114 ? 69.024 52.170 -33.182 1.00 60.00 114 PHE D N 1
ATOM 4995 C CA . PHE D 1 114 ? 67.813 52.007 -32.371 1.00 56.32 114 PHE D CA 1
ATOM 4996 C C . PHE D 1 114 ? 66.565 52.710 -32.907 1.00 53.83 114 PHE D C 1
ATOM 4997 O O . PHE D 1 114 ? 66.655 53.711 -33.619 1.00 55.05 114 PHE D O 1
ATOM 5005 N N . HIS D 1 115 ? 65.407 52.160 -32.550 1.00 50.79 115 HIS D N 1
ATOM 5006 C CA . HIS D 1 115 ? 64.115 52.786 -32.801 1.00 49.00 115 HIS D CA 1
ATOM 5007 C C . HIS D 1 115 ? 63.492 53.195 -31.480 1.00 48.75 115 HIS D C 1
ATOM 5008 O O . HIS D 1 115 ? 63.399 52.385 -30.558 1.00 48.30 115 HIS D O 1
ATOM 5015 N N . THR D 1 116 ? 63.065 54.450 -31.396 1.00 49.92 116 THR D N 1
ATOM 5016 C CA . THR D 1 116 ? 62.403 54.968 -30.202 1.00 50.48 116 THR D CA 1
ATOM 5017 C C . THR D 1 116 ? 60.940 55.258 -30.523 1.00 49.83 116 THR D C 1
ATOM 5018 O O . THR D 1 116 ? 60.620 56.203 -31.252 1.00 51.02 116 THR D O 1
ATOM 5022 N N . LEU D 1 117 ? 60.057 54.429 -29.976 1.00 48.67 117 LEU D N 1
ATOM 5023 C CA . LEU D 1 117 ? 58.646 54.464 -30.333 1.00 48.48 117 LEU D CA 1
ATOM 5024 C C . LEU D 1 117 ? 57.771 54.704 -29.113 1.00 50.12 117 LEU D C 1
ATOM 5025 O O . LEU D 1 117 ? 58.156 54.375 -27.990 1.00 50.55 117 LEU D O 1
ATOM 5030 N N . ARG D 1 118 ? 56.601 55.293 -29.342 1.00 51.92 118 ARG D N 1
ATOM 5031 C CA . ARG D 1 118 ? 55.594 55.439 -28.299 1.00 54.42 118 ARG D CA 1
ATOM 5032 C C . ARG D 1 118 ? 54.215 55.043 -28.816 1.00 55.16 118 ARG D C 1
ATOM 5033 O O . ARG D 1 118 ? 53.987 54.992 -30.025 1.00 54.20 118 ARG D O 1
ATOM 5041 N N . ALA D 1 119 ? 53.307 54.758 -27.889 1.00 57.87 119 ALA D N 1
ATOM 5042 C CA . ALA D 1 119 ? 51.952 54.340 -28.222 1.00 60.24 119 ALA D CA 1
ATOM 5043 C C . ALA D 1 119 ? 51.152 55.481 -28.839 1.00 64.22 119 ALA D C 1
ATOM 5044 O O . ALA D 1 119 ? 51.351 56.645 -28.491 1.00 66.70 119 ALA D O 1
ATOM 5046 N N . VAL D 1 120 ? 50.261 55.133 -29.766 1.00 66.11 120 VAL D N 1
ATOM 5047 C CA . VAL D 1 120 ? 49.359 56.097 -30.395 1.00 71.23 120 VAL D CA 1
ATOM 5048 C C . VAL D 1 120 ? 48.267 56.479 -29.404 1.00 76.37 120 VAL D C 1
ATOM 5049 O O . VAL D 1 120 ? 47.962 57.656 -29.224 1.00 80.15 120 VAL D O 1
ATOM 5061 N N . ARG D 1 122 ? 46.263 56.906 -25.812 1.00 91.73 122 ARG D N 1
ATOM 5062 C CA . ARG D 1 122 ? 46.600 57.522 -24.547 1.00 95.19 122 ARG D CA 1
ATOM 5063 C C . ARG D 1 122 ? 45.530 58.514 -24.125 1.00 102.01 122 ARG D C 1
ATOM 5064 O O . ARG D 1 122 ? 44.710 58.969 -24.933 1.00 104.68 122 ARG D O 1
ATOM 5072 N N . ASN D 1 123 ? 45.548 58.826 -22.839 1.00 105.61 123 ASN D N 1
ATOM 5073 C CA . ASN D 1 123 ? 44.997 60.063 -22.345 1.00 112.30 123 ASN D CA 1
ATOM 5074 C C . ASN D 1 123 ? 46.214 60.916 -22.014 1.00 111.77 123 ASN D C 1
ATOM 5075 O O . ASN D 1 123 ? 47.250 60.371 -21.614 1.00 107.91 123 ASN D O 1
ATOM 5080 N N . PRO D 1 124 ? 46.122 62.247 -22.210 1.00 115.99 124 PRO D N 1
ATOM 5081 C CA . PRO D 1 124 ? 47.193 63.119 -21.724 1.00 116.69 124 PRO D CA 1
ATOM 5082 C C . PRO D 1 124 ? 47.564 62.786 -20.275 1.00 117.47 124 PRO D C 1
ATOM 5083 O O . PRO D 1 124 ? 48.670 63.101 -19.827 1.00 116.74 124 PRO D O 1
ATOM 5087 N N . GLU D 1 125 ? 46.636 62.134 -19.576 1.00 119.26 125 GLU D N 1
ATOM 5088 C CA . GLU D 1 125 ? 46.800 61.728 -18.184 1.00 120.71 125 GLU D CA 1
ATOM 5089 C C . GLU D 1 125 ? 47.808 60.591 -18.004 1.00 114.25 125 GLU D C 1
ATOM 5090 O O . GLU D 1 125 ? 48.573 60.585 -17.037 1.00 115.07 125 GLU D O 1
ATOM 5096 N N . GLU D 1 126 ? 47.798 59.631 -18.928 1.00 108.19 126 GLU D N 1
ATOM 5097 C CA . GLU D 1 126 ? 48.628 58.433 -18.810 1.00 102.38 126 GLU D CA 1
ATOM 5098 C C . GLU D 1 126 ? 49.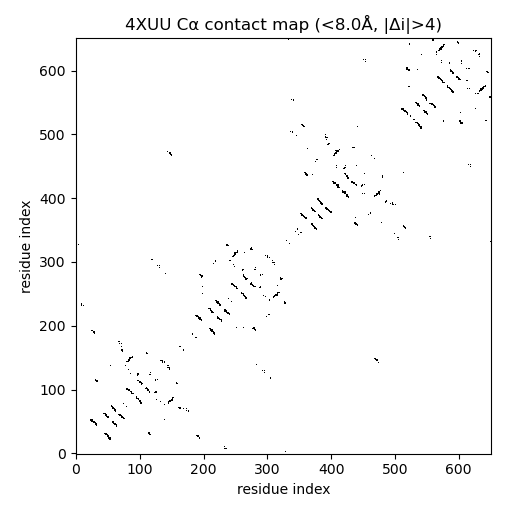936 58.519 -19.592 1.00 96.71 126 GLU D C 1
ATOM 5099 O O . GLU D 1 126 ? 49.970 59.022 -20.717 1.00 95.19 126 GLU D O 1
ATOM 5105 N N . ASP D 1 127 ? 51.003 58.006 -18.982 1.00 93.81 127 ASP D N 1
ATOM 5106 C CA . ASP D 1 127 ? 52.339 57.996 -19.583 1.00 88.80 127 ASP D CA 1
ATOM 5107 C C . ASP D 1 127 ? 52.473 57.045 -20.778 1.00 82.66 127 ASP D C 1
ATOM 5108 O O . ASP D 1 127 ? 53.360 57.220 -21.617 1.00 79.90 127 ASP D O 1
ATOM 5113 N N . GLY D 1 128 ? 51.598 56.041 -20.843 1.00 80.68 128 GLY D N 1
ATOM 5114 C CA . GLY D 1 128 ? 51.612 55.057 -21.926 1.00 74.83 128 GLY D CA 1
ATOM 5115 C C . GLY D 1 128 ? 52.625 53.944 -21.723 1.00 70.95 128 GLY D C 1
ATOM 5116 O O . GLY D 1 128 ? 52.902 53.174 -22.645 1.00 67.48 128 GLY D O 1
ATOM 5117 N N . LYS D 1 129 ? 53.167 53.858 -20.510 1.00 71.88 129 LYS D N 1
ATOM 5118 C CA . LYS D 1 129 ? 54.179 52.861 -20.161 1.00 69.28 129 LYS D CA 1
ATOM 5119 C C . LYS D 1 129 ? 53.643 51.428 -20.234 1.00 67.39 129 LYS D C 1
ATOM 5120 O O . LYS D 1 129 ? 54.326 50.542 -20.749 1.00 64.69 129 LYS D O 1
ATOM 5126 N N . ASP D 1 130 ? 52.426 51.216 -19.728 1.00 68.97 130 ASP D N 1
ATOM 5127 C CA . ASP D 1 130 ? 51.799 49.890 -19.690 1.00 68.07 130 ASP D CA 1
ATOM 5128 C C . ASP D 1 130 ? 51.720 49.228 -21.071 1.00 63.60 130 ASP D C 1
ATOM 5129 O O . ASP D 1 130 ? 52.029 48.041 -21.211 1.00 62.12 130 ASP D O 1
ATOM 5134 N N . THR D 1 131 ? 51.310 50.002 -22.077 1.00 61.39 131 THR D N 1
ATOM 5135 C CA . THR D 1 131 ? 51.209 49.520 -23.453 1.00 57.47 131 THR D CA 1
ATOM 5136 C C . THR D 1 131 ? 52.564 49.046 -23.971 1.00 54.08 131 THR D C 1
ATOM 5137 O O . THR D 1 131 ? 52.682 47.932 -24.483 1.00 52.52 131 THR D O 1
ATOM 5141 N N . LEU D 1 132 ? 53.577 49.893 -23.814 1.00 53.38 132 LEU D N 1
ATOM 5142 C CA . LEU D 1 132 ? 54.928 49.601 -24.283 1.00 50.95 132 LEU D CA 1
ATOM 5143 C C . LEU D 1 132 ? 55.541 48.408 -23.559 1.00 51.37 132 LEU D C 1
ATOM 5144 O O . LEU D 1 132 ? 56.316 47.652 -24.148 1.00 49.98 132 LEU D O 1
ATOM 5149 N N . GLN D 1 133 ? 55.183 48.249 -22.287 1.00 53.89 133 GLN D N 1
ATOM 5150 C CA . GLN D 1 133 ? 55.605 47.103 -21.488 1.00 55.31 133 GLN D CA 1
ATOM 5151 C C . GLN D 1 133 ? 55.034 45.804 -22.064 1.00 54.17 133 GLN D C 1
ATOM 5152 O O . GLN D 1 133 ? 55.727 44.789 -22.121 1.00 54.22 133 GLN D O 1
ATOM 5158 N N . CYS D 1 134 ? 53.777 45.858 -22.502 1.00 53.67 134 CYS D N 1
ATOM 5159 C CA . CYS D 1 134 ? 53.086 44.710 -23.091 1.00 53.15 134 CYS D CA 1
ATOM 5160 C C . CYS D 1 134 ? 53.705 44.289 -24.418 1.00 50.00 134 CYS D C 1
ATOM 5161 O O . CYS D 1 134 ? 53.881 43.098 -24.676 1.00 50.10 134 CYS D O 1
ATOM 5164 N N . ILE D 1 135 ? 54.033 45.274 -25.250 1.00 47.65 135 ILE D N 1
ATOM 5165 C CA . ILE D 1 135 ? 54.734 45.035 -26.509 1.00 45.22 135 ILE D CA 1
ATOM 5166 C C . ILE D 1 135 ? 56.106 44.418 -26.232 1.00 45.65 135 ILE D C 1
ATOM 5167 O O . ILE D 1 135 ? 56.479 43.425 -26.856 1.00 45.23 135 ILE D O 1
ATOM 5172 N N . ALA D 1 136 ? 56.839 45.005 -25.284 1.00 47.05 136 ALA D N 1
ATOM 5173 C CA . ALA D 1 136 ? 58.157 44.510 -24.882 1.00 48.48 136 ALA D CA 1
ATOM 5174 C C . ALA D 1 136 ? 58.082 43.062 -24.443 1.00 50.73 136 ALA D C 1
ATOM 5175 O O . ALA D 1 136 ? 58.945 42.254 -24.790 1.00 51.32 136 ALA D O 1
ATOM 5177 N N . GLU D 1 137 ? 57.034 42.740 -23.693 1.00 52.69 137 GLU D N 1
ATOM 5178 C CA . GLU D 1 137 ? 56.861 41.403 -23.161 1.00 55.91 137 GLU D CA 1
ATOM 5179 C C . GLU D 1 137 ? 56.495 40.391 -24.238 1.00 55.27 137 GLU D C 1
ATOM 5180 O O . GLU D 1 137 ? 56.773 39.206 -24.086 1.00 57.50 137 GLU D O 1
ATOM 5194 N N . LEU D 1 139 ? 57.650 40.764 -27.510 1.00 50.16 139 LEU D N 1
ATOM 5195 C CA . LEU D 1 139 ? 58.932 40.662 -28.202 1.00 50.10 139 LEU D CA 1
ATOM 5196 C C . LEU D 1 139 ? 59.917 39.778 -27.435 1.00 53.24 139 LEU D C 1
ATOM 5197 O O . LEU D 1 139 ? 60.665 39.005 -28.043 1.00 54.65 139 LEU D O 1
ATOM 5202 N N . GLN D 1 140 ? 59.904 39.897 -26.104 1.00 54.79 140 GLN D N 1
ATOM 5203 C CA . GLN D 1 140 ? 60.775 39.110 -25.228 1.00 58.43 140 GLN D CA 1
ATOM 5204 C C . GLN D 1 140 ? 60.412 37.627 -25.280 1.00 60.90 140 GLN D C 1
ATOM 5205 O O . GLN D 1 140 ? 61.271 36.777 -25.517 1.00 63.32 140 GLN D O 1
ATOM 5211 N N . ILE D 1 141 ? 59.130 37.336 -25.077 1.00 60.77 141 ILE D N 1
ATOM 5212 C CA . ILE D 1 141 ? 58.630 35.964 -25.012 1.00 63.84 141 ILE D CA 1
ATOM 5213 C C . ILE D 1 141 ? 58.775 35.228 -26.354 1.00 63.58 141 ILE D C 1
ATOM 5214 O O . ILE D 1 141 ? 58.928 34.006 -26.381 1.00 67.07 141 ILE D O 1
ATOM 5219 N N . THR D 1 142 ? 58.741 35.984 -27.451 1.00 60.14 142 THR D N 1
ATOM 5220 C CA . THR D 1 142 ? 58.880 35.434 -28.797 1.00 60.03 142 THR D CA 1
ATOM 5221 C C . THR D 1 142 ? 60.346 35.142 -29.127 1.00 62.18 142 THR D C 1
ATOM 5222 O O . THR D 1 142 ? 60.660 34.086 -29.685 1.00 64.97 142 THR D O 1
ATOM 5226 N N . LYS D 1 143 ? 61.218 36.074 -28.827 1.00 61.55 143 LYS D N 1
ATOM 5227 C CA . LYS D 1 143 ? 62.610 35.882 -29.103 1.00 64.30 143 LYS D CA 1
ATOM 5228 C C . LYS D 1 143 ? 63.149 34.763 -28.302 1.00 69.49 143 LYS D C 1
ATOM 5229 O O . LYS D 1 143 ? 63.960 34.009 -28.751 1.00 72.95 143 LYS D O 1
ATOM 5235 N N . GLN D 1 144 ? 62.714 34.694 -27.069 1.00 70.94 144 GLN D N 1
ATOM 5236 C CA . GLN D 1 144 ? 63.197 33.691 -26.170 1.00 76.65 144 GLN D CA 1
ATOM 5237 C C . GLN D 1 144 ? 62.845 32.283 -26.572 1.00 80.23 144 GLN D C 1
ATOM 5238 O O . GLN D 1 144 ? 63.631 31.382 -26.407 1.00 85.24 144 GLN D O 1
ATOM 5244 N N . ALA D 1 145 ? 61.670 32.065 -27.101 1.00 78.60 145 ALA D N 1
ATOM 5245 C CA . ALA D 1 145 ? 61.404 30.738 -27.562 1.00 82.60 145 ALA D CA 1
ATOM 5246 C C . ALA D 1 145 ? 62.364 30.439 -28.684 1.00 84.50 145 ALA D C 1
ATOM 5247 O O . ALA D 1 145 ? 62.885 29.357 -28.797 1.00 89.55 145 ALA D O 1
ATOM 5257 N N . GLY D 1 147 ? 65.357 32.110 -29.451 1.00 85.67 147 GLY D N 1
ATOM 5258 C CA . GLY D 1 147 ? 66.766 32.343 -29.249 1.00 88.82 147 GLY D CA 1
ATOM 5259 C C . GLY D 1 147 ? 67.257 32.864 -27.923 1.00 89.79 147 GLY D C 1
ATOM 5260 O O . GLY D 1 147 ? 66.825 32.495 -26.849 1.00 91.22 147 GLY D O 1
ATOM 5261 N N . SER D 1 148 ? 68.212 33.765 -28.060 1.00 89.40 148 SER D N 1
ATOM 5262 C CA . SER D 1 148 ? 68.932 34.377 -26.971 1.00 90.88 148 SER D CA 1
ATOM 5263 C C . SER D 1 148 ? 67.946 35.186 -26.206 1.00 86.08 148 SER D C 1
ATOM 5264 O O . SER D 1 148 ? 66.895 35.454 -26.701 1.00 81.63 148 SER D O 1
ATOM 5267 N N . ASP D 1 149 ? 68.248 35.491 -24.960 1.00 87.63 149 ASP D N 1
ATOM 5268 C CA . ASP D 1 149 ? 67.365 36.280 -24.112 1.00 83.83 149 ASP D CA 1
ATOM 5269 C C . ASP D 1 149 ? 67.337 37.776 -24.371 1.00 79.10 149 ASP D C 1
ATOM 5270 O O . ASP D 1 149 ? 68.224 38.333 -24.994 1.00 79.33 149 ASP D O 1
ATOM 5275 N N . LEU D 1 150 ? 66.270 38.412 -23.912 1.00 75.02 150 LEU D N 1
ATOM 5276 C CA . LEU D 1 150 ? 66.130 39.839 -24.085 1.00 70.80 150 LEU D CA 1
ATOM 5277 C C . LEU D 1 150 ? 65.798 40.567 -22.802 1.00 70.76 150 LEU D C 1
ATOM 5278 O O . LEU D 1 150 ? 64.736 40.428 -22.249 1.00 69.80 150 LEU D O 1
ATOM 5283 N N . PRO D 1 151 ? 66.712 41.400 -22.366 1.00 72.07 151 PRO D N 1
ATOM 5284 C CA . PRO D 1 151 ? 66.504 42.231 -21.179 1.00 72.70 151 PRO D CA 1
ATOM 5285 C C . PRO D 1 151 ? 65.652 43.476 -21.459 1.00 68.37 151 PRO D C 1
ATOM 5286 O O . PRO D 1 151 ? 65.810 44.121 -22.499 1.00 65.57 151 PRO D O 1
ATOM 5290 N N . ILE D 1 152 ? 64.745 43.783 -20.536 1.00 68.31 152 ILE D N 1
ATOM 5291 C CA . ILE D 1 152 ? 63.952 45.006 -20.593 1.00 65.66 152 ILE D CA 1
ATOM 5292 C C . ILE D 1 152 ? 64.359 45.913 -19.434 1.00 68.96 152 ILE D C 1
ATOM 5293 O O . ILE D 1 152 ? 64.076 45.617 -18.268 1.00 71.79 152 ILE D O 1
ATOM 5298 N N . ILE D 1 153 ? 65.031 47.012 -19.764 1.00 69.13 153 ILE D N 1
ATOM 5299 C CA . ILE D 1 153 ? 65.546 47.943 -18.761 1.00 72.80 153 ILE D CA 1
ATOM 5300 C C . ILE D 1 153 ? 64.619 49.149 -18.614 1.00 71.95 153 ILE D C 1
ATOM 5301 O O . ILE D 1 153 ? 64.178 49.728 -19.608 1.00 68.79 153 ILE D O 1
ATOM 5306 N N . GLU D 1 154 ? 64.316 49.508 -17.370 1.00 75.80 154 GLU D N 1
ATOM 5307 C CA . GLU D 1 154 ? 63.608 50.747 -17.071 1.00 76.79 154 GLU D CA 1
ATOM 5308 C C . GLU D 1 154 ? 64.639 51.812 -16.735 1.00 80.06 154 GLU D C 1
ATOM 5309 O O . GLU D 1 154 ? 65.360 51.686 -15.743 1.00 84.33 154 GLU D O 1
ATOM 5315 N N . LYS D 1 155 ? 64.723 52.849 -17.566 1.00 79.01 155 LYS D N 1
ATOM 5316 C CA . LYS D 1 155 ? 65.709 53.913 -17.365 1.00 82.68 155 LYS D CA 1
ATOM 5317 C C . LYS D 1 155 ? 65.417 55.168 -18.186 1.00 81.64 155 LYS D C 1
ATOM 5318 O O . LYS D 1 155 ? 64.592 55.147 -19.101 1.00 78.10 155 LYS D O 1
ATOM 5324 N N . LYS D 1 156 ? 66.108 56.256 -17.847 1.00 85.58 156 LYS D N 1
ATOM 5325 C CA . LYS D 1 156 ? 66.059 57.486 -18.630 1.00 85.82 156 LYS D CA 1
ATOM 5326 C C . LYS D 1 156 ? 66.685 57.264 -20.003 1.00 83.49 156 LYS D C 1
ATOM 5327 O O . LYS D 1 156 ? 67.670 56.534 -20.137 1.00 84.05 156 LYS D O 1
ATOM 5333 N N . LEU D 1 157 ? 66.104 57.892 -21.018 1.00 81.64 157 LEU D N 1
ATOM 5334 C CA . LEU D 1 157 ? 66.612 57.784 -22.379 1.00 79.97 157 LEU D CA 1
ATOM 5335 C C . LEU D 1 157 ? 67.369 59.053 -22.746 1.00 83.30 157 LEU D C 1
ATOM 5336 O O . LEU D 1 157 ? 66.858 60.159 -22.564 1.00 85.11 157 LEU D O 1
ATOM 5341 N N . GLU D 1 158 ? 68.609 58.923 -23.168 1.00 85.14 158 GLU D N 1
ATOM 5342 C CA . GLU D 1 158 ? 69.300 60.080 -23.660 1.00 88.55 158 GLU D CA 1
ATOM 5343 C C . GLU D 1 158 ? 68.541 60.302 -24.917 1.00 85.48 158 GLU D C 1
ATOM 5344 O O . GLU D 1 158 ? 67.943 59.377 -25.419 1.00 81.73 158 GLU D O 1
ATOM 5350 N N . ALA D 1 159 ? 68.496 61.520 -25.414 1.00 87.52 159 ALA D N 1
ATOM 5351 C CA . ALA D 1 159 ? 68.092 61.708 -26.782 1.00 85.58 159 ALA D CA 1
ATOM 5352 C C . ALA D 1 159 ? 69.340 61.698 -27.642 1.00 87.35 159 ALA D C 1
ATOM 5353 O O . ALA D 1 159 ? 69.817 62.746 -28.037 1.00 90.93 159 ALA D O 1
ATOM 5355 N N . LYS D 1 160 ? 69.886 60.522 -27.915 1.00 85.39 160 LYS D N 1
ATOM 5356 C CA . LYS D 1 160 ? 70.998 60.419 -28.844 1.00 87.22 160 LYS D CA 1
ATOM 5357 C C . LYS D 1 160 ? 70.508 59.647 -30.053 1.00 83.30 160 LYS D C 1
ATOM 5358 O O . LYS D 1 160 ? 70.180 58.477 -29.939 1.00 80.14 160 LYS D O 1
ATOM 5364 N N . ALA D 1 161 ? 70.493 60.265 -31.224 1.00 83.86 161 ALA D N 1
ATOM 5365 C CA . ALA D 1 161 ? 69.860 59.597 -32.354 1.00 80.22 161 ALA D CA 1
ATOM 5366 C C . ALA D 1 161 ? 70.578 58.290 -32.622 1.00 79.36 161 ALA D C 1
ATOM 5367 O O . ALA D 1 161 ? 71.602 58.045 -32.024 1.00 81.78 161 ALA D O 1
ATOM 5369 N N . SER D 1 162 ? 70.012 57.414 -33.450 1.00 76.08 162 SER D N 1
ATOM 5370 C CA . SER D 1 162 ? 70.662 56.132 -33.773 1.00 75.71 162 SER D CA 1
ATOM 5371 C C . SER D 1 162 ? 71.112 55.987 -35.244 1.00 77.40 162 SER D C 1
ATOM 5372 O O . SER D 1 162 ? 70.341 56.120 -36.185 1.00 75.89 162 SER D O 1
ATOM 5375 N N . LYS D 1 163 ? 72.382 55.673 -35.410 1.00 81.00 163 LYS D N 1
ATOM 5376 C CA . LYS D 1 163 ? 73.058 55.570 -36.697 1.00 84.16 163 LYS D CA 1
ATOM 5377 C C . LYS D 1 163 ? 71.985 55.460 -37.789 1.00 81.30 163 LYS D C 1
ATOM 5378 O O . LYS D 1 163 ? 70.965 54.798 -37.580 1.00 76.96 163 LYS D O 1
ATOM 5384 N N . PRO D 1 164 ? 72.199 56.123 -38.945 1.00 84.29 164 PRO D N 1
ATOM 5385 C CA . PRO D 1 164 ? 71.179 56.172 -40.003 1.00 82.49 164 PRO D CA 1
ATOM 5386 C C . PRO D 1 164 ? 70.620 54.794 -40.361 1.00 79.39 164 PRO D C 1
ATOM 5387 O O . PRO D 1 164 ? 71.383 53.871 -40.653 1.00 81.23 164 PRO D O 1
ATOM 5391 N N . HIS D 1 165 ? 69.295 54.668 -40.319 1.00 75.33 165 HIS D N 1
ATOM 5392 C CA . HIS D 1 165 ? 68.616 53.414 -40.636 1.00 72.56 165 HIS D CA 1
ATOM 5393 C C . HIS D 1 165 ? 68.672 53.120 -42.129 1.00 75.02 165 HIS D C 1
ATOM 5394 O O . HIS D 1 165 ? 68.420 54.002 -42.953 1.00 76.95 165 HIS D O 1
ATOM 5401 N N . GLU D 1 166 ? 69.009 51.881 -42.471 1.00 75.65 166 GLU D N 1
ATOM 5402 C CA . GLU D 1 166 ? 68.995 51.439 -43.863 1.00 78.36 166 GLU D CA 1
ATOM 5403 C C . GLU D 1 166 ? 67.914 50.384 -44.081 1.00 75.20 166 GLU D C 1
ATOM 5404 O O . GLU D 1 166 ? 67.637 49.574 -43.191 1.00 72.22 166 GLU D O 1
ATOM 5410 N N . ASP D 1 167 ? 67.296 50.416 -45.260 1.00 76.36 167 ASP D N 1
ATOM 5411 C CA . ASP D 1 167 ? 66.236 49.474 -45.613 1.00 74.22 167 ASP D CA 1
ATOM 5412 C C . ASP D 1 167 ? 66.749 48.041 -45.653 1.00 75.22 167 ASP D C 1
ATOM 5413 O O . ASP D 1 167 ? 67.848 47.779 -46.145 1.00 79.33 167 ASP D O 1
ATOM 5418 N N . ILE D 1 168 ? 65.951 47.124 -45.112 1.00 72.13 168 ILE D N 1
ATOM 5419 C CA . ILE D 1 168 ? 66.306 45.705 -45.072 1.00 73.39 168 ILE D CA 1
ATOM 5420 C C . ILE D 1 168 ? 65.134 44.838 -45.527 1.00 72.11 168 ILE D C 1
ATOM 5421 O O . ILE D 1 168 ? 63.996 45.031 -45.093 1.00 68.55 168 ILE D O 1
ATOM 5426 N N . ILE D 1 169 ? 65.429 43.891 -46.413 1.00 75.70 169 ILE D N 1
ATOM 5427 C CA . ILE D 1 169 ? 64.455 42.900 -46.865 1.00 75.49 169 ILE D CA 1
ATOM 5428 C C . ILE D 1 169 ? 64.549 41.646 -45.992 1.00 74.95 169 ILE D C 1
ATOM 5429 O O . ILE D 1 169 ? 63.545 41.005 -45.677 1.00 72.95 169 ILE D O 1
#

GO terms:
  GO:0001921 positive regulation of receptor recycling (P, IDA)
  GO:0005905 clathrin-coated pit (C, IDA)
  GO:0034595 phosphatidylinositol phosphate 5-phosphatase activity (F, IDA)
  GO:0034596 phosphatidylinositol phosphate 4-phosphatase activity (F, IDA)
  GO:0046856 phosphatidylinositol dephosphorylation (P, IDA)
  GO:0045334 clathrin-coated endocytic vesicle (C, IDA)
  GO:0055037 recycling endosome (C, IDA)
  GO:0005769 early endosome (C, IDA)
  GO:0042803 protein homodimerization activity (F, IDA)
  GO:2000145 regulation of cell motility (P, IMP)
  GO:2001135 regulation of endocytic recycling (P, IMP)
  GO:0005515 protein binding (F, IPI)
  GO:0031901 early endosome membrane (C, TAS)
  GO:0034596 phosphatidylinositol phosphate 4-phosphatase activity (F, TAS)
  GO:0006661 phosphatidylinositol biosynthetic process (P, TAS)

Radius of gyration: 27.75 Å; Cα contacts (8 Å, |Δi|>4): 1319; chains: 4; bounding box: 58×59×98 Å

Organism: Homo sapiens (NCBI:txid9606)